Protein AF-0000000084751945 (afdb_homodimer)

Foldseek 3Di:
DAFDPLLLVLLQVLLQVLQVQLVCVVVVHPPHDPVVVVLLVVLCVQAVLSHSVQQNVVSNLSSVCSHPVNVCVVRVVDDADPPDDAFEEEEEDDQLGECRCVLLVSLSVRNVHAYEYEYDSSHDRNVVVSLVSSCVSPVVNVVRYDYDPDDDDDGQEYEYEDEPVVLVVCCVPHVVHHYHRAYQAAAAEEDEQPDDLVLLLLLLLLAQRSLNRDRLRHQEYEYAPPHDCVSSLVSNVVVLCSCVSPVLVVQLVVVVVVCVVVVFDWDDDNQAIEHADPDRDDDGRYHYYDHDHDVVVVVVVVVVVLQRHLEYEYPDPDPRHDHRNCSSNDHSQSDGSNDRSNVSSSVD/DAFDPLLLVLLQVLLQVLQVQLVCVVVVHPPHDPVVVVLLVVLCVQAVLSHSVQQNVVSNLSSVCSHPVNVCVVRVVDDADPPDDAFEEEEEDDQLGECRCVLLVSLSVRNVHAYEYEYDSSHDRNVVVSLVSSCVSPVVNVVRYDYDPDDDDDGQEYEYEDEPVVLVVCCVVHVVHHYHRAYQAAAAEEDEQPDDLVLLLLLLLLAQRSLNRDRLRHQEYEYAPPHDCVSSLVSNVVVLCSCVSPVLVVQLVVVVVVCVVVVFDWDDDNQAIEHADPDRDDDGRYHYYDHDHDVVVVVVVVVVCLQRHLEYEYPDPDPRHDHRNCSSNDHSQSDGSNDRSNVSSSVD

Sequence (696 aa):
MASDTNTITAFVKLGKYLTDFCDNCYSKTDKVDSELKEIVVQARHHNGWFTEDNILFSLKQWGHLLTEENLREWLYDYTFDSNNAPKTIGIVMAGNIPLVGFHDFLCVLLSGNKVLAKLSSNDKMLLPYLSKYLIQQEASLADKIEFVDGKLENFDAVIATGSNNTSRYFEYYFGNKPNIIRKNRNSVAILTGNESEEELKSLGEDIFRYYGLGCRNVSKLFVPKSYDFDTLYKALYDYKDIIHQHKYANNYDYNKAVYLMSQFKILDNGFMLLKEDKGLTSPISVLYYSHYDDESSLRKELEELEEQIQCMVSSAAGENEVKFGETQKPNLNDYADGIDTMQFLLQLMASDTNTITAFVKLGKYLTDFCDNCYSKTDKVDSELKEIVVQARHHNGWFTEDNILFSLKQWGHLLTEENLREWLYDYTFDSNNAPKTIGIVMAGNIPLVGFHDFLCVLLSGNKVLAKLSSNDKMLLPYLSKYLIQQEASLADKIEFVDGKLENFDAVIATGSNNTSRYFEYYFGNKPNIIRKNRNSVAILTGNESEEELKSLGEDIFRYYGLGCRNVSKLFVPKSYDFDTLYKALYDYKDIIHQHKYANNYDYNKAVYLMSQFKILDNGFMLLKEDKGLTSPISVLYYSHYDDESSLRKELEELEEQIQCMVSSAAGENEVKFGETQKPNLNDYADGIDTMQFLLQL

Solvent-accessible surface area (backbone atoms only — not comparable to full-atom values): 37190 Å² total; per-residue (Å²): 89,77,61,61,62,64,59,53,49,25,44,26,51,47,9,50,52,32,37,52,40,42,52,25,58,76,63,69,45,91,78,41,56,62,67,62,52,50,49,48,52,50,39,23,72,74,23,77,79,41,36,68,68,50,41,43,48,44,39,35,54,47,17,69,50,28,34,67,67,52,48,50,61,63,52,64,83,58,80,44,66,82,83,59,76,66,46,39,34,30,31,38,32,51,30,70,44,71,67,65,40,46,61,61,55,48,39,37,50,56,66,58,29,22,42,39,31,31,63,22,89,62,43,62,53,61,61,60,53,54,48,52,52,37,25,73,67,31,63,77,45,58,85,32,55,44,79,49,90,68,83,90,70,93,52,62,30,36,41,36,43,45,43,64,68,48,34,36,31,42,46,65,75,43,57,90,41,59,63,49,78,36,56,58,42,24,8,34,32,53,48,79,78,76,73,51,64,66,45,43,35,27,35,38,51,18,32,46,49,68,59,42,53,41,44,46,16,38,20,24,37,37,30,40,78,86,57,65,63,63,61,53,50,62,35,37,47,86,58,48,69,57,45,72,40,63,72,52,29,51,38,33,53,40,52,51,28,35,36,56,72,66,67,46,77,66,48,77,76,86,54,45,34,39,33,79,41,92,62,55,80,45,57,62,41,35,34,24,27,39,71,41,92,48,69,69,64,47,51,54,54,49,59,75,39,46,87,43,44,60,39,35,28,32,88,59,88,50,94,78,43,36,53,60,45,41,46,88,61,68,57,92,85,60,38,73,89,71,48,59,60,55,62,55,60,62,68,104,91,78,61,59,63,63,59,53,50,25,44,25,51,48,8,50,51,32,37,53,40,42,52,27,58,76,62,69,46,92,76,42,54,62,67,61,51,50,49,50,53,49,41,23,73,75,23,78,80,39,36,66,69,49,42,45,50,45,40,36,55,46,18,68,49,29,35,67,66,52,48,49,61,64,50,63,82,58,80,44,69,83,82,60,77,65,46,38,33,30,32,38,32,50,32,69,42,71,67,66,40,45,64,60,56,49,39,37,51,55,67,57,28,24,43,37,31,33,63,20,88,63,43,62,56,61,61,60,52,53,49,52,52,34,24,71,67,32,63,78,45,58,84,30,56,44,80,48,91,65,84,90,68,93,54,62,30,36,40,38,43,43,43,63,68,50,35,36,31,43,47,66,75,45,57,91,40,60,64,48,80,37,55,57,42,23,8,35,33,54,49,80,79,76,72,51,64,67,46,44,35,28,35,37,51,18,32,46,49,68,58,41,51,40,44,46,17,38,20,25,36,38,30,41,77,84,57,65,63,64,62,54,51,62,36,37,48,86,58,48,69,57,44,70,40,64,72,54,30,50,39,32,54,40,53,49,28,34,37,56,71,66,68,48,77,66,47,75,76,84,53,45,35,38,32,79,40,92,62,54,79,45,58,59,41,37,34,23,27,40,69,41,93,48,68,70,62,46,51,54,52,49,59,74,40,45,85,43,45,59,37,34,28,33,89,58,90,49,93,77,42,36,53,61,45,40,48,86,61,69,55,92,84,60,39,72,88,73,47,59,62,55,61,55,61,62,69,103

Structure (mmCIF, N/CA/C/O backbone):
data_AF-0000000084751945-model_v1
#
loop_
_entity.id
_entity.type
_entity.pdbx_description
1 polymer 'Acyl-CoA reductase'
#
loop_
_atom_site.group_PDB
_atom_site.id
_atom_site.type_symbol
_atom_site.label_atom_id
_atom_site.label_alt_id
_atom_site.label_comp_id
_atom_site.label_asym_id
_atom_site.label_entity_id
_atom_site.label_seq_id
_atom_site.pdbx_PDB_ins_code
_atom_site.Cartn_x
_atom_site.Cartn_y
_atom_site.Cartn_z
_atom_site.occupancy
_atom_site.B_iso_or_equiv
_atom_site.auth_seq_id
_atom_site.auth_comp_id
_atom_site.auth_asym_id
_atom_site.auth_atom_id
_atom_site.pdbx_PDB_model_num
ATOM 1 N N . MET A 1 1 ? 16.906 42.438 9.531 1 45.06 1 MET A N 1
ATOM 2 C CA . MET A 1 1 ? 16.328 42.625 8.211 1 45.06 1 MET A CA 1
ATOM 3 C C . MET A 1 1 ? 15.141 41.688 7.996 1 45.06 1 MET A C 1
ATOM 5 O O . MET A 1 1 ? 15.055 40.625 8.625 1 45.06 1 MET A O 1
ATOM 9 N N . ALA A 1 2 ? 13.992 42.188 7.512 1 54.78 2 ALA A N 1
ATOM 10 C CA . ALA A 1 2 ? 12.664 41.562 7.383 1 54.78 2 ALA A CA 1
ATOM 11 C C . ALA A 1 2 ? 12.648 40.531 6.27 1 54.78 2 ALA A C 1
ATOM 13 O O . ALA A 1 2 ? 13.531 40.531 5.41 1 54.78 2 ALA A O 1
ATOM 14 N N . SER A 1 3 ? 11.859 39.438 6.34 1 62.69 3 SER A N 1
ATOM 15 C CA . SER A 1 3 ? 11.57 38.5 5.258 1 62.69 3 SER A CA 1
ATOM 16 C C . SER A 1 3 ? 11.32 39.25 3.945 1 62.69 3 SER A C 1
ATOM 18 O O . SER A 1 3 ? 10.93 40.406 3.947 1 62.69 3 SER A O 1
ATOM 20 N N . ASP A 1 4 ? 11.836 38.656 2.814 1 79.19 4 ASP A N 1
ATOM 21 C CA . ASP A 1 4 ? 11.648 39.219 1.48 1 79.19 4 ASP A CA 1
ATOM 22 C C . ASP A 1 4 ? 10.203 39.656 1.262 1 79.19 4 ASP A C 1
ATOM 24 O O . ASP A 1 4 ? 9.305 38.844 1.161 1 79.19 4 ASP A O 1
ATOM 28 N N . THR A 1 5 ? 9.945 41.031 1.307 1 88.81 5 THR A N 1
ATOM 29 C CA . THR A 1 5 ? 8.617 41.625 1.199 1 88.81 5 THR A CA 1
ATOM 30 C C . THR A 1 5 ? 7.914 41.156 -0.074 1 88.81 5 THR A C 1
ATOM 32 O O . THR A 1 5 ? 6.699 40.938 -0.082 1 88.81 5 THR A O 1
ATOM 35 N N . ASN A 1 6 ? 8.688 40.969 -1.091 1 94.31 6 ASN A N 1
ATOM 36 C CA . ASN A 1 6 ? 8.102 40.531 -2.354 1 94.31 6 ASN A CA 1
ATOM 37 C C . ASN A 1 6 ? 7.547 39.125 -2.252 1 94.31 6 ASN A C 1
ATOM 39 O O . ASN A 1 6 ? 6.473 38.812 -2.779 1 94.31 6 ASN A O 1
ATOM 43 N N . THR A 1 7 ? 8.281 38.281 -1.582 1 96.25 7 THR A N 1
ATOM 44 C CA . THR A 1 7 ? 7.828 36.906 -1.4 1 96.25 7 THR A CA 1
ATOM 45 C C . THR A 1 7 ? 6.582 36.875 -0.521 1 96.25 7 THR A C 1
ATOM 47 O O . THR A 1 7 ? 5.633 36.156 -0.817 1 96.25 7 THR A O 1
ATOM 50 N N . ILE A 1 8 ? 6.539 37.656 0.5 1 97.31 8 ILE A N 1
ATOM 51 C CA . ILE A 1 8 ? 5.375 37.75 1.376 1 97.31 8 ILE A CA 1
ATOM 52 C C . ILE A 1 8 ? 4.152 38.188 0.573 1 97.31 8 ILE A C 1
ATOM 54 O O . ILE A 1 8 ? 3.084 37.594 0.672 1 97.31 8 ILE A O 1
ATOM 58 N N . THR A 1 9 ? 4.363 39.188 -0.252 1 98.12 9 THR A N 1
ATOM 59 C CA . THR A 1 9 ? 3.273 39.719 -1.063 1 98.12 9 THR A CA 1
ATOM 60 C C . THR A 1 9 ? 2.74 38.656 -2.014 1 98.12 9 THR A C 1
ATOM 62 O O . THR A 1 9 ? 1.53 38.562 -2.227 1 98.12 9 THR A O 1
ATOM 65 N N . ALA A 1 10 ? 3.639 37.875 -2.6 1 98.5 10 ALA A N 1
ATOM 66 C CA . ALA A 1 10 ? 3.23 36.781 -3.496 1 98.5 10 ALA A CA 1
ATOM 67 C C . ALA A 1 10 ? 2.344 35.781 -2.771 1 98.5 10 ALA A C 1
ATOM 69 O O . ALA A 1 10 ? 1.325 35.344 -3.312 1 98.5 10 ALA A O 1
ATOM 70 N N . PHE A 1 11 ? 2.68 35.469 -1.537 1 98.81 11 PHE A N 1
ATOM 71 C CA . PHE A 1 11 ? 1.892 34.5 -0.777 1 98.81 11 PHE A CA 1
ATOM 72 C C . PHE A 1 11 ? 0.559 35.094 -0.351 1 98.81 11 PHE A C 1
ATOM 74 O O . PHE A 1 11 ? -0.452 34.406 -0.275 1 98.81 11 PHE A O 1
ATOM 81 N N . VAL A 1 12 ? 0.542 36.375 -0.066 1 98.81 12 VAL A N 1
ATOM 82 C CA . VAL A 1 12 ? -0.707 37.062 0.258 1 98.81 12 VAL A CA 1
ATOM 83 C C . VAL A 1 12 ? -1.652 37 -0.94 1 98.81 12 VAL A C 1
ATOM 85 O O . VAL A 1 12 ? -2.84 36.719 -0.789 1 98.81 12 VAL A O 1
ATOM 88 N N . LYS A 1 13 ? -1.111 37.25 -2.113 1 98.75 13 LYS A N 1
ATOM 89 C CA . LYS A 1 13 ? -1.91 37.156 -3.332 1 98.75 13 LYS A CA 1
ATOM 90 C C . LYS A 1 13 ? -2.418 35.75 -3.559 1 98.75 13 LYS A C 1
ATOM 92 O O . LYS A 1 13 ? -3.555 35.531 -3.994 1 98.75 13 LYS A O 1
ATOM 97 N N . LEU A 1 14 ? -1.574 34.781 -3.281 1 98.88 14 LEU A N 1
ATOM 98 C CA . LEU A 1 14 ? -2.008 33.375 -3.369 1 98.88 14 LEU A CA 1
ATOM 99 C C . LEU A 1 14 ? -3.168 33.125 -2.416 1 98.88 14 LEU A C 1
ATOM 101 O O . LEU A 1 14 ? -4.148 32.469 -2.789 1 98.88 14 LEU A O 1
ATOM 105 N N . GLY A 1 15 ? -3.037 33.625 -1.166 1 98.88 15 GLY A N 1
ATOM 106 C CA . GLY A 1 15 ? -4.113 33.438 -0.204 1 98.88 15 GLY A CA 1
ATOM 107 C C . GLY A 1 15 ? -5.441 34 -0.701 1 98.88 15 GLY A C 1
ATOM 108 O O . GLY A 1 15 ? -6.473 33.312 -0.58 1 98.88 15 GLY A O 1
ATOM 109 N N . LYS A 1 16 ? -5.391 35.188 -1.258 1 98.56 16 LYS A N 1
ATOM 110 C CA . LYS A 1 16 ? -6.594 35.781 -1.817 1 98.56 16 LYS A CA 1
ATOM 111 C C . LYS A 1 16 ? -7.141 34.969 -2.979 1 98.56 16 LYS A C 1
ATOM 113 O O . LYS A 1 16 ? -8.352 34.75 -3.082 1 98.56 16 LYS A O 1
ATOM 118 N N . TYR A 1 17 ? -6.238 34.531 -3.838 1 98.5 17 TYR A N 1
ATOM 119 C CA . TYR A 1 17 ? -6.598 33.688 -4.984 1 98.5 17 TYR A CA 1
ATOM 120 C C . TYR A 1 17 ? -7.328 32.438 -4.539 1 98.5 17 TYR A C 1
ATOM 122 O O . TYR A 1 17 ? -8.367 32.094 -5.102 1 98.5 17 TYR A O 1
ATOM 130 N N . LEU A 1 18 ? -6.824 31.75 -3.49 1 98.69 18 LEU A N 1
ATOM 131 C CA . LEU A 1 18 ? -7.414 30.531 -2.975 1 98.69 18 LEU A CA 1
ATOM 132 C C . LEU A 1 18 ? -8.766 30.797 -2.33 1 98.69 18 LEU A C 1
ATOM 134 O O . LEU A 1 18 ? -9.719 30.047 -2.535 1 98.69 18 LEU A O 1
ATOM 138 N N . THR A 1 19 ? -8.828 31.859 -1.585 1 98.06 19 THR A N 1
ATOM 139 C CA . THR A 1 19 ? -10.086 32.25 -0.943 1 98.06 19 THR A CA 1
ATOM 140 C C . THR A 1 19 ? -11.164 32.5 -1.985 1 98.06 19 THR A C 1
ATOM 142 O O . THR A 1 19 ? -12.281 32 -1.878 1 98.06 19 THR A O 1
ATOM 145 N N . ASP A 1 20 ? -10.828 33.312 -3.004 1 97.38 20 ASP A N 1
ATOM 146 C CA . ASP A 1 20 ? -11.773 33.625 -4.074 1 97.38 20 ASP A CA 1
ATOM 147 C C . ASP A 1 20 ? -12.227 32.375 -4.797 1 97.38 20 ASP A C 1
ATOM 149 O O . ASP A 1 20 ? -13.414 32.219 -5.098 1 97.38 20 ASP A O 1
ATOM 153 N N . PHE A 1 21 ? -11.297 31.516 -5.09 1 98.12 21 PHE A N 1
ATOM 154 C CA . PHE A 1 21 ? -11.617 30.266 -5.781 1 98.12 21 PHE A CA 1
ATOM 155 C C . PHE A 1 21 ? -12.609 29.438 -4.977 1 98.12 21 PHE A C 1
ATOM 157 O O . PHE A 1 21 ? -13.625 29 -5.508 1 98.12 21 PHE A O 1
ATOM 164 N N . CYS A 1 22 ? -12.312 29.25 -3.688 1 97.5 22 CYS A N 1
ATOM 165 C CA . CYS A 1 22 ? -13.164 28.422 -2.834 1 97.5 22 CYS A CA 1
ATOM 166 C C . CYS A 1 22 ? -14.547 29.047 -2.684 1 97.5 22 CYS A C 1
ATOM 168 O O . CYS A 1 22 ? -15.562 28.344 -2.742 1 97.5 22 CYS A O 1
ATOM 170 N N . ASP A 1 23 ? -14.586 30.375 -2.523 1 96.12 23 ASP A N 1
ATOM 171 C CA . ASP A 1 23 ? -15.867 31.062 -2.408 1 96.12 23 ASP A CA 1
ATOM 172 C C . ASP A 1 23 ? -16.703 30.875 -3.668 1 96.12 23 ASP A C 1
ATOM 174 O O . ASP A 1 23 ? -17.922 30.641 -3.588 1 96.12 23 ASP A O 1
ATOM 178 N N . ASN A 1 24 ? -16.078 30.969 -4.766 1 94.88 24 ASN A N 1
ATOM 179 C CA . ASN A 1 24 ? -16.766 30.797 -6.039 1 94.88 24 ASN A CA 1
ATOM 180 C C . ASN A 1 24 ? -17.25 29.359 -6.223 1 94.88 24 ASN A C 1
ATOM 182 O O . ASN A 1 24 ? -18.312 29.125 -6.777 1 94.88 24 ASN A O 1
ATOM 186 N N . CYS A 1 25 ? -16.469 28.422 -5.816 1 93.38 25 CYS A N 1
ATOM 187 C CA . CYS A 1 25 ? -16.859 27.016 -5.902 1 93.38 25 CYS A CA 1
ATOM 188 C C . CYS A 1 25 ? -18.078 26.75 -5.031 1 93.38 25 CYS A C 1
ATOM 190 O O . CYS A 1 25 ? -19.031 26.094 -5.469 1 93.38 25 CYS A O 1
ATOM 192 N N . TYR A 1 26 ? -18.062 27.266 -3.812 1 89.5 26 TYR A N 1
ATOM 193 C CA . TYR A 1 26 ? -19.156 27.031 -2.875 1 89.5 26 TYR A CA 1
ATOM 194 C C . TYR A 1 26 ? -20.422 27.734 -3.328 1 89.5 26 TYR A C 1
ATOM 196 O O . TYR A 1 26 ? -21.531 27.25 -3.117 1 89.5 26 TYR A O 1
ATOM 204 N N . SER A 1 27 ? -20.156 28.797 -4.016 1 89.69 27 SER A N 1
ATOM 205 C CA . SER A 1 27 ? -21.312 29.562 -4.5 1 89.69 27 SER A CA 1
ATOM 206 C C . SER A 1 27 ? -21.75 29.094 -5.883 1 89.69 27 SER A C 1
ATOM 208 O O . SER A 1 27 ? -22.75 29.562 -6.414 1 89.69 27 SER A O 1
ATOM 210 N N . LYS A 1 28 ? -21.188 28.219 -6.602 1 84.5 28 LYS A N 1
ATOM 211 C CA . LYS A 1 28 ? -21.5 27.641 -7.906 1 84.5 28 LYS A CA 1
ATOM 212 C C . LYS A 1 28 ? -21.656 28.734 -8.961 1 84.5 28 LYS A C 1
ATOM 214 O O . LYS A 1 28 ? -22.625 28.75 -9.711 1 84.5 28 LYS A O 1
ATOM 219 N N . THR A 1 29 ? -20.719 29.578 -8.758 1 84 29 THR A N 1
ATOM 220 C CA . THR A 1 29 ? -20.781 30.688 -9.711 1 84 29 THR A CA 1
ATOM 221 C C . THR A 1 29 ? -20.078 30.312 -11.016 1 84 29 THR A C 1
ATOM 223 O O . THR A 1 29 ? -19.297 29.359 -11.055 1 84 29 THR A O 1
ATOM 226 N N . ASP A 1 30 ? -20.375 31.094 -12.055 1 79 30 ASP A N 1
ATOM 227 C CA . ASP A 1 30 ? -19.75 30.891 -13.352 1 79 30 ASP A CA 1
ATOM 228 C C . ASP A 1 30 ? -18.359 31.531 -13.406 1 79 30 ASP A C 1
ATOM 230 O O . ASP A 1 30 ? -17.656 31.391 -14.398 1 79 30 ASP A O 1
ATOM 234 N N . LYS A 1 31 ? -17.969 32.094 -12.305 1 85.56 31 LYS A N 1
ATOM 235 C CA . LYS A 1 31 ? -16.703 32.844 -12.297 1 85.56 31 LYS A CA 1
ATOM 236 C C . LYS A 1 31 ? -15.586 32 -11.688 1 85.56 31 LYS A C 1
ATOM 238 O O . LYS A 1 31 ? -14.523 32.531 -11.352 1 85.56 31 LYS A O 1
ATOM 243 N N . VAL A 1 32 ? -15.812 30.781 -11.562 1 89.19 32 VAL A N 1
ATOM 244 C CA . VAL A 1 32 ? -14.805 29.922 -10.969 1 89.19 32 VAL A CA 1
ATOM 245 C C . VAL A 1 32 ? -13.602 29.797 -11.906 1 89.19 32 VAL A C 1
ATOM 247 O O . VAL A 1 32 ? -13.766 29.656 -13.117 1 89.19 32 VAL A O 1
ATOM 250 N N . ASP A 1 33 ? -12.398 29.953 -11.367 1 91.56 33 ASP A N 1
ATOM 251 C CA . ASP A 1 33 ? -11.172 29.766 -12.125 1 91.56 33 ASP A CA 1
ATOM 252 C C . ASP A 1 33 ? -11.117 28.375 -12.75 1 91.56 33 ASP A C 1
ATOM 254 O O . ASP A 1 33 ? -11.062 27.375 -12.039 1 91.56 33 ASP A O 1
ATOM 258 N N . SER A 1 34 ? -11.039 28.359 -14.031 1 94.31 34 SER A N 1
ATOM 259 C CA . SER A 1 34 ? -11.156 27.094 -14.758 1 94.31 34 SER A CA 1
ATOM 260 C C . SER A 1 34 ? -9.875 26.281 -14.648 1 94.31 34 SER A C 1
ATOM 262 O O . SER A 1 34 ? -9.914 25.047 -14.625 1 94.31 34 SER A O 1
ATOM 264 N N . GLU A 1 35 ? -8.797 26.953 -14.555 1 96.31 35 GLU A N 1
ATOM 265 C CA . GLU A 1 35 ? -7.527 26.234 -14.492 1 96.31 35 GLU A CA 1
ATOM 266 C C . GLU A 1 35 ? -7.367 25.5 -13.164 1 96.31 35 GLU A C 1
ATOM 268 O O . GLU A 1 35 ? -7.074 24.312 -13.148 1 96.31 35 GLU A O 1
ATOM 273 N N . LEU A 1 36 ? -7.629 26.188 -12.086 1 97.88 36 LEU A N 1
ATOM 274 C CA . LEU A 1 36 ? -7.52 25.547 -10.781 1 97.88 36 LEU A CA 1
ATOM 275 C C . LEU A 1 36 ? -8.586 24.469 -10.609 1 97.88 36 LEU A C 1
ATOM 277 O O . LEU A 1 36 ? -8.328 23.438 -9.992 1 97.88 36 LEU A O 1
ATOM 281 N N . LYS A 1 37 ? -9.742 24.719 -11.141 1 97.62 37 LYS A N 1
ATOM 282 C CA . LYS A 1 37 ? -10.797 23.719 -11.094 1 97.62 37 LYS A CA 1
ATOM 283 C C . LYS A 1 37 ? -10.359 22.422 -11.781 1 97.62 37 LYS A C 1
ATOM 285 O O . LYS A 1 37 ? -10.609 21.328 -11.273 1 97.62 37 LYS A O 1
ATOM 290 N N . GLU A 1 38 ? -9.688 22.578 -12.906 1 97.88 38 GLU A N 1
ATOM 291 C CA . GLU A 1 38 ? -9.195 21.422 -13.633 1 97.88 38 GLU A CA 1
ATOM 292 C C . GLU A 1 38 ? -8.141 20.672 -12.828 1 97.88 38 GLU A C 1
ATOM 294 O O . GLU A 1 38 ? -8.109 19.438 -12.828 1 97.88 38 GLU A O 1
ATOM 299 N N . ILE A 1 39 ? -7.312 21.359 -12.125 1 98.44 39 ILE A N 1
ATOM 300 C CA . ILE A 1 39 ? -6.281 20.75 -11.289 1 98.44 39 ILE A CA 1
ATOM 301 C C . ILE A 1 39 ? -6.93 19.969 -10.148 1 98.44 39 ILE A C 1
ATOM 303 O O . ILE A 1 39 ? -6.492 18.859 -9.812 1 98.44 39 ILE A O 1
ATOM 307 N N . VAL A 1 40 ? -7.984 20.516 -9.578 1 98.38 40 VAL A N 1
ATOM 308 C CA . VAL A 1 40 ? -8.727 19.844 -8.508 1 98.38 40 VAL A CA 1
ATOM 309 C C . VAL A 1 40 ? -9.312 18.531 -9.023 1 98.38 40 VAL A C 1
ATOM 311 O O . VAL A 1 40 ? -9.203 17.5 -8.359 1 98.38 40 VAL A O 1
ATOM 314 N N . VAL A 1 41 ? -9.828 18.578 -10.219 1 97.88 41 VAL A N 1
ATOM 315 C CA . VAL A 1 41 ? -10.414 17.406 -10.836 1 97.88 41 VAL A CA 1
ATOM 316 C C . VAL A 1 41 ? -9.328 16.359 -11.086 1 97.88 41 VAL A C 1
ATOM 318 O O . VAL A 1 41 ? -9.516 15.172 -10.773 1 97.88 41 VAL A O 1
ATOM 321 N N . GLN A 1 42 ? -8.227 16.812 -11.578 1 97.75 42 GLN A N 1
ATOM 322 C CA . GLN A 1 42 ? -7.125 15.898 -11.859 1 97.75 42 GLN A CA 1
ATOM 323 C C . GLN A 1 42 ? -6.578 15.273 -10.578 1 97.75 42 GLN A C 1
ATOM 325 O O . GLN A 1 42 ? -6.258 14.086 -10.555 1 97.75 42 GLN A O 1
ATOM 330 N N . ALA A 1 43 ? -6.457 16.062 -9.555 1 98.25 43 ALA A N 1
ATOM 331 C CA . ALA A 1 43 ? -5.969 15.562 -8.273 1 98.25 43 ALA A CA 1
ATOM 332 C C . ALA A 1 43 ? -6.891 14.477 -7.719 1 98.25 43 ALA A C 1
ATOM 334 O O . ALA A 1 43 ? -6.426 13.453 -7.215 1 98.25 43 ALA A O 1
ATOM 335 N N . ARG A 1 44 ? -8.172 14.703 -7.848 1 97.44 44 ARG A N 1
ATOM 336 C CA . ARG A 1 44 ? -9.156 13.727 -7.395 1 97.44 44 ARG A CA 1
ATOM 337 C C . ARG A 1 44 ? -9.055 12.43 -8.188 1 97.44 44 ARG A C 1
ATOM 339 O O . ARG A 1 44 ? -9.141 11.344 -7.617 1 97.44 44 ARG A O 1
ATOM 346 N N . HIS A 1 45 ? -8.852 12.539 -9.469 1 94.81 45 HIS A N 1
ATOM 347 C CA . HIS A 1 45 ? -8.734 11.367 -10.328 1 94.81 45 HIS A CA 1
ATOM 348 C C . HIS A 1 45 ? -7.48 10.562 -10 1 94.81 45 HIS A C 1
ATOM 350 O O . HIS A 1 45 ? -7.496 9.328 -10.055 1 94.81 45 HIS A O 1
ATOM 356 N N . HIS A 1 46 ? -6.531 11.258 -9.656 1 94.12 46 HIS A N 1
ATOM 357 C CA . HIS A 1 46 ? -5.262 10.609 -9.352 1 94.12 46 HIS A CA 1
ATOM 358 C C . HIS A 1 46 ? -5.297 9.945 -7.977 1 94.12 46 HIS A C 1
ATOM 360 O O . HIS A 1 46 ? -4.711 8.883 -7.781 1 94.12 46 HIS A O 1
ATOM 366 N N . ASN A 1 47 ? -5.93 10.539 -7.066 1 96.06 47 ASN A N 1
ATOM 367 C CA . ASN A 1 47 ? -6.066 10.047 -5.699 1 96.06 47 ASN A CA 1
ATOM 368 C C . ASN A 1 47 ? -7.504 10.18 -5.199 1 96.06 47 ASN A C 1
ATOM 370 O O . ASN A 1 47 ? -7.945 11.266 -4.836 1 96.06 47 ASN A O 1
ATOM 374 N N . GLY A 1 48 ? -8.125 9.055 -5.043 1 95.81 48 GLY A N 1
ATOM 375 C CA . GLY A 1 48 ? -9.539 9.023 -4.734 1 95.81 48 GLY A CA 1
ATOM 376 C C . GLY A 1 48 ? -9.859 9.547 -3.346 1 95.81 48 GLY A C 1
ATOM 377 O O . GLY A 1 48 ? -11.023 9.844 -3.041 1 95.81 48 GLY A O 1
ATOM 378 N N . TRP A 1 49 ? -8.898 9.695 -2.467 1 97.75 49 TRP A N 1
ATOM 379 C CA . TRP A 1 49 ? -9.125 10.273 -1.145 1 97.75 49 TRP A CA 1
ATOM 380 C C . TRP A 1 49 ? -9.188 11.789 -1.213 1 97.75 49 TRP A C 1
ATOM 382 O O . TRP A 1 49 ? -9.656 12.445 -0.277 1 97.75 49 TRP A O 1
ATOM 392 N N . PHE A 1 50 ? -8.609 12.297 -2.334 1 98.31 50 PHE A N 1
ATOM 393 C CA . PHE A 1 50 ? -8.609 13.742 -2.539 1 98.31 50 PHE A CA 1
ATOM 394 C C . PHE A 1 50 ? -9.914 14.195 -3.188 1 98.31 50 PHE A C 1
ATOM 396 O O . PHE A 1 50 ? -9.906 14.773 -4.273 1 98.31 50 PHE A O 1
ATOM 403 N N . THR A 1 51 ? -11 14.047 -2.465 1 97.69 51 THR A N 1
ATOM 404 C CA . THR A 1 51 ? -12.281 14.516 -2.973 1 97.69 51 THR A CA 1
ATOM 405 C C . THR A 1 51 ? -12.273 16.031 -3.145 1 97.69 51 THR A C 1
ATOM 407 O O . THR A 1 51 ? -11.438 16.719 -2.549 1 97.69 51 THR A O 1
ATOM 410 N N . GLU A 1 52 ? -13.148 16.5 -3.943 1 97.31 52 GLU A N 1
ATOM 411 C CA . GLU A 1 52 ? -13.258 17.953 -4.133 1 97.31 52 GLU A CA 1
ATOM 412 C C . GLU A 1 52 ? -13.453 18.672 -2.803 1 97.31 52 GLU A C 1
ATOM 414 O O . GLU A 1 52 ? -12.82 19.703 -2.549 1 97.31 52 GLU A O 1
ATOM 419 N N . ASP A 1 53 ? -14.25 18.125 -1.967 1 97.38 53 ASP A N 1
ATOM 420 C CA . ASP A 1 53 ? -14.539 18.734 -0.67 1 97.38 53 ASP A CA 1
ATOM 421 C C . ASP A 1 53 ? -13.273 18.844 0.175 1 97.38 53 ASP A C 1
ATOM 423 O O . ASP A 1 53 ? -13 19.891 0.763 1 97.38 53 ASP A O 1
ATOM 427 N N . ASN A 1 54 ? -12.516 17.812 0.225 1 98.25 54 ASN A N 1
ATOM 428 C CA . ASN A 1 54 ? -11.297 17.812 1.028 1 98.25 54 ASN A CA 1
ATOM 429 C C . ASN A 1 54 ? -10.25 18.766 0.448 1 98.25 54 ASN A C 1
ATOM 431 O O . ASN A 1 54 ? -9.547 19.438 1.192 1 98.25 54 ASN A O 1
ATOM 435 N N . ILE A 1 55 ? -10.148 18.781 -0.877 1 98.69 55 ILE A N 1
ATOM 436 C CA . ILE A 1 55 ? -9.203 19.688 -1.511 1 98.69 55 ILE A CA 1
ATOM 437 C C . ILE A 1 55 ? -9.609 21.125 -1.218 1 98.69 55 ILE A C 1
ATOM 439 O O . ILE A 1 55 ? -8.781 21.938 -0.804 1 98.69 55 ILE A O 1
ATOM 443 N N . LEU A 1 56 ? -10.875 21.453 -1.374 1 98.5 56 LEU A N 1
ATOM 444 C CA . LEU A 1 56 ? -11.359 22.812 -1.14 1 98.5 56 LEU A CA 1
ATOM 445 C C . LEU A 1 56 ? -11.172 23.203 0.321 1 98.5 56 LEU A C 1
ATOM 447 O O . LEU A 1 56 ? -10.836 24.359 0.617 1 98.5 56 LEU A O 1
ATOM 451 N N . PHE A 1 57 ? -11.391 22.281 1.179 1 98.38 57 PHE A N 1
ATOM 452 C CA . PHE A 1 57 ? -11.164 22.578 2.59 1 98.38 57 PHE A CA 1
ATOM 453 C C . PHE A 1 57 ? -9.719 22.984 2.832 1 98.38 57 PHE A C 1
ATOM 455 O O . PHE A 1 57 ? -9.453 23.984 3.488 1 98.38 57 PHE A O 1
ATOM 462 N N . SER A 1 58 ? -8.812 22.188 2.311 1 98.69 58 SER A N 1
ATOM 463 C CA . SER A 1 58 ? -7.387 22.5 2.453 1 98.69 58 SER A CA 1
ATOM 464 C C . SER A 1 58 ? -7.051 23.859 1.866 1 98.69 58 SER A C 1
ATOM 466 O O . SER A 1 58 ? -6.395 24.672 2.52 1 98.69 58 SER A O 1
ATOM 468 N N . LEU A 1 59 ? -7.539 24.109 0.661 1 98.81 59 LEU A N 1
ATOM 469 C CA . LEU A 1 59 ? -7.273 25.375 -0.011 1 98.81 59 LEU A CA 1
ATOM 470 C C . LEU A 1 59 ? -7.84 26.547 0.79 1 98.81 59 LEU A C 1
ATOM 472 O O . LEU A 1 59 ? -7.195 27.578 0.917 1 98.81 59 LEU A O 1
ATOM 476 N N . LYS A 1 60 ? -8.945 26.359 1.308 1 98.38 60 LYS A N 1
ATOM 477 C CA . LYS A 1 60 ? -9.602 27.406 2.078 1 98.38 60 LYS A CA 1
ATOM 478 C C . LYS A 1 60 ? -8.812 27.734 3.348 1 98.38 60 LYS A C 1
ATOM 480 O O . LYS A 1 60 ? -8.664 28.891 3.715 1 98.38 60 LYS A O 1
ATOM 485 N N . GLN A 1 61 ? -8.383 26.672 4.035 1 98.19 61 GLN A N 1
ATOM 486 C CA . GLN A 1 61 ? -7.578 26.891 5.234 1 98.19 61 GLN A CA 1
ATOM 487 C C . GLN A 1 61 ? -6.328 27.703 4.914 1 98.19 61 GLN A C 1
ATOM 489 O O . GLN A 1 61 ? -5.973 28.625 5.652 1 98.19 61 GLN A O 1
ATOM 494 N N . TRP A 1 62 ? -5.695 27.391 3.848 1 98.69 62 TRP A N 1
ATOM 495 C CA . TRP A 1 62 ? -4.5 28.141 3.459 1 98.69 62 TRP A CA 1
ATOM 496 C C . TRP A 1 62 ? -4.852 29.562 3.039 1 98.69 62 TRP A C 1
ATOM 498 O O . TRP A 1 62 ? -4.117 30.5 3.336 1 98.69 62 TRP A O 1
ATOM 508 N N . GLY A 1 63 ? -5.977 29.688 2.316 1 98.69 63 GLY A N 1
ATOM 509 C CA . GLY A 1 63 ? -6.441 31.031 1.995 1 98.69 63 GLY A CA 1
ATOM 510 C C . GLY A 1 63 ? -6.613 31.906 3.219 1 98.69 63 GLY A C 1
ATOM 511 O O . GLY A 1 63 ? -6.23 33.094 3.203 1 98.69 63 GLY A O 1
ATOM 512 N N . HIS A 1 64 ? -7.066 31.359 4.254 1 97.81 64 HIS A N 1
ATOM 513 C CA . HIS A 1 64 ? -7.309 32.062 5.5 1 97.81 64 HIS A CA 1
ATOM 514 C C . HIS A 1 64 ? -6 32.438 6.184 1 97.81 64 HIS A C 1
ATOM 516 O O . HIS A 1 64 ? -5.914 33.5 6.848 1 97.81 64 HIS A O 1
ATOM 522 N N . LEU A 1 65 ? -5.027 31.625 6.047 1 98.62 65 LEU A N 1
ATOM 523 C CA . LEU A 1 65 ? -3.764 31.812 6.75 1 98.62 65 LEU A CA 1
ATOM 524 C C . LEU A 1 65 ? -2.871 32.812 6.004 1 98.62 65 LEU A C 1
ATOM 526 O O . LEU A 1 65 ? -2.131 33.562 6.625 1 98.62 65 LEU A O 1
ATOM 530 N N . LEU A 1 66 ? -2.986 32.781 4.695 1 98.81 66 LEU A N 1
ATOM 531 C CA . LEU A 1 66 ? -2.051 33.531 3.875 1 98.81 66 LEU A CA 1
ATOM 532 C C . LEU A 1 66 ? -2.541 34.969 3.678 1 98.81 66 LEU A C 1
ATOM 534 O O . LEU A 1 66 ? -2.756 35.406 2.545 1 98.81 66 LEU A O 1
ATOM 538 N N . THR A 1 67 ? -2.646 35.688 4.75 1 98.62 67 THR A N 1
ATOM 539 C CA . THR A 1 67 ? -2.936 37.125 4.754 1 98.62 67 THR A CA 1
ATOM 540 C C . THR A 1 67 ? -1.728 37.906 5.234 1 98.62 67 THR A C 1
ATOM 542 O O . THR A 1 67 ? -0.835 37.375 5.883 1 98.62 67 THR A O 1
ATOM 545 N N . GLU A 1 68 ? -1.755 39.188 4.891 1 97.75 68 GLU A N 1
ATOM 546 C CA . GLU A 1 68 ? -0.651 40.062 5.316 1 97.75 68 GLU A CA 1
ATOM 547 C C . GLU A 1 68 ? -0.528 40.094 6.836 1 97.75 68 GLU A C 1
ATOM 549 O O . GLU A 1 68 ? 0.572 39.938 7.379 1 97.75 68 GLU A O 1
ATOM 554 N N . GLU A 1 69 ? -1.609 40.219 7.465 1 97.81 69 GLU A N 1
ATOM 555 C CA . GLU A 1 69 ? -1.643 40.281 8.922 1 97.81 69 GLU A CA 1
ATOM 556 C C . GLU A 1 69 ? -1.085 39.031 9.555 1 97.81 69 GLU A C 1
ATOM 558 O O . GLU A 1 69 ? -0.173 39.094 10.383 1 97.81 69 GLU A O 1
ATOM 563 N N . ASN A 1 70 ? -1.554 37.875 9.156 1 98.19 70 ASN A N 1
ATOM 564 C CA . ASN A 1 70 ? -1.123 36.594 9.727 1 98.19 70 ASN A CA 1
ATOM 565 C C . ASN A 1 70 ? 0.358 36.344 9.469 1 98.19 70 ASN A C 1
ATOM 567 O O . ASN A 1 70 ? 1.088 35.906 10.367 1 98.19 70 ASN A O 1
ATOM 571 N N . LEU A 1 71 ? 0.809 36.594 8.234 1 98.06 71 LEU A N 1
ATOM 572 C CA . LEU A 1 71 ? 2.193 36.312 7.863 1 98.06 71 LEU A CA 1
ATOM 573 C C . LEU A 1 71 ? 3.146 37.25 8.609 1 98.06 71 LEU A C 1
ATOM 575 O O . LEU A 1 71 ? 4.18 36.812 9.125 1 98.06 71 LEU A O 1
ATOM 579 N N . ARG A 1 72 ? 2.781 38.5 8.727 1 96 72 ARG A N 1
ATOM 580 C CA . ARG A 1 72 ? 3.641 39.438 9.422 1 96 72 ARG A CA 1
ATOM 581 C C . ARG A 1 72 ? 3.701 39.125 10.914 1 96 72 ARG A C 1
ATOM 583 O O . ARG A 1 72 ? 4.773 39.188 11.523 1 96 72 ARG A O 1
ATOM 590 N N . GLU A 1 73 ? 2.566 38.875 11.469 1 96.75 73 GLU A N 1
ATOM 591 C CA . GLU A 1 73 ? 2.535 38.5 12.883 1 96.75 73 GLU A CA 1
ATOM 592 C C . GLU A 1 73 ? 3.391 37.281 13.156 1 96.75 73 GLU A C 1
ATOM 594 O O . GLU A 1 73 ? 4.156 37.25 14.117 1 96.75 73 GLU A O 1
ATOM 599 N N . TRP A 1 74 ? 3.293 36.312 12.312 1 97.19 74 TRP A N 1
ATOM 600 C CA . TRP A 1 74 ? 4.035 35.062 12.438 1 97.19 74 TRP A CA 1
ATOM 601 C C . TRP A 1 74 ? 5.535 35.312 12.305 1 97.19 74 TRP A C 1
ATOM 603 O O . TRP A 1 74 ? 6.324 34.812 13.125 1 97.19 74 TRP A O 1
ATOM 613 N N . LEU A 1 75 ? 5.949 36.156 11.406 1 96.44 75 LEU A N 1
ATOM 614 C CA . LEU A 1 75 ? 7.355 36.344 11.078 1 96.44 75 LEU A CA 1
ATOM 615 C C . LEU A 1 75 ? 7.992 37.375 12.031 1 96.44 75 LEU A C 1
ATOM 617 O O . LEU A 1 75 ? 9.219 37.438 12.117 1 96.44 75 LEU A O 1
ATOM 621 N N . TYR A 1 76 ? 7.125 38.062 12.75 1 93.75 76 TYR A N 1
ATOM 622 C CA . TYR A 1 76 ? 7.605 39.094 13.664 1 93.75 76 TYR A CA 1
ATOM 623 C C . TYR A 1 76 ? 8.5 38.469 14.742 1 93.75 76 TYR A C 1
ATOM 625 O O . TYR A 1 76 ? 9.422 39.125 15.227 1 93.75 76 TYR A O 1
ATOM 633 N N . ASP A 1 77 ? 8.352 37.25 15.062 1 89.62 77 ASP A N 1
ATOM 634 C CA . ASP A 1 77 ? 9.031 36.562 16.156 1 89.62 77 ASP A CA 1
ATOM 635 C C . ASP A 1 77 ? 10.422 36.094 15.742 1 89.62 77 ASP A C 1
ATOM 637 O O . ASP A 1 77 ? 11.18 35.562 16.562 1 89.62 77 ASP A O 1
ATOM 641 N N . TYR A 1 78 ? 10.789 36.344 14.461 1 94.75 78 TYR A N 1
ATOM 642 C CA . TYR A 1 78 ? 12.039 35.781 13.945 1 94.75 78 TYR A CA 1
ATOM 643 C C . TYR A 1 78 ? 12.992 36.906 13.508 1 94.75 78 TYR A C 1
ATOM 645 O O . TYR A 1 78 ? 12.547 38 13.18 1 94.75 78 TYR A O 1
ATOM 653 N N . THR A 1 79 ? 14.258 36.594 13.578 1 90.88 79 THR A N 1
ATOM 654 C CA . THR A 1 79 ? 15.297 37.5 13.086 1 90.88 79 THR A CA 1
ATOM 655 C C . THR A 1 79 ? 15.898 36.938 11.789 1 90.88 79 THR A C 1
ATOM 657 O O . THR A 1 79 ? 16.281 35.781 11.711 1 90.88 79 THR A O 1
ATOM 660 N N . PHE A 1 80 ? 15.875 37.812 10.844 1 90.31 80 PHE A N 1
ATOM 661 C CA . PHE A 1 80 ? 16.391 37.438 9.531 1 90.31 80 PHE A CA 1
ATOM 662 C C . PHE A 1 80 ? 17.75 38.062 9.281 1 90.31 80 PHE A C 1
ATOM 664 O O . PHE A 1 80 ? 17.969 39.219 9.625 1 90.31 80 PHE A O 1
ATOM 671 N N . ASP A 1 81 ? 18.672 37.25 8.93 1 82.88 81 ASP A N 1
ATOM 672 C CA . ASP A 1 81 ? 19.984 37.75 8.547 1 82.88 81 ASP A CA 1
ATOM 673 C C . ASP A 1 81 ? 20.125 37.844 7.031 1 82.88 81 ASP A C 1
ATOM 675 O O . ASP A 1 81 ? 20.203 36.812 6.344 1 82.88 81 ASP A O 1
ATOM 679 N N . SER A 1 82 ? 20.203 39.031 6.488 1 73.62 82 SER A N 1
ATOM 680 C CA . SER A 1 82 ? 20.25 39.281 5.047 1 73.62 82 SER A CA 1
ATOM 681 C C . SER A 1 82 ? 21.609 38.875 4.477 1 73.62 82 SER A C 1
ATOM 683 O O . SER A 1 82 ? 21.766 38.719 3.26 1 73.62 82 SER A O 1
ATOM 685 N N . ASN A 1 83 ? 22.484 38.656 5.348 1 75.31 83 ASN A N 1
ATOM 686 C CA . ASN A 1 83 ? 23.828 38.375 4.871 1 75.31 83 ASN A CA 1
ATOM 687 C C . ASN A 1 83 ? 24.031 36.875 4.586 1 75.31 83 ASN A C 1
ATOM 689 O O . ASN A 1 83 ? 25.031 36.5 3.975 1 75.31 83 ASN A O 1
ATOM 693 N N . ASN A 1 84 ? 23.141 36.125 4.855 1 80.5 84 ASN A N 1
ATOM 694 C CA . ASN A 1 84 ? 23.297 34.688 4.664 1 80.5 84 ASN A CA 1
ATOM 695 C C . ASN A 1 84 ? 22.922 34.25 3.246 1 80.5 84 ASN A C 1
ATOM 697 O O . ASN A 1 84 ? 21.875 34.656 2.727 1 80.5 84 ASN A O 1
ATOM 701 N N . ALA A 1 85 ? 23.875 33.594 2.545 1 89.75 85 ALA A N 1
ATOM 702 C CA . ALA A 1 85 ? 23.578 33.062 1.224 1 89.75 85 ALA A CA 1
ATOM 703 C C . ALA A 1 85 ? 22.484 32 1.301 1 89.75 85 ALA A C 1
ATOM 705 O O . ALA A 1 85 ? 22.453 31.203 2.232 1 89.75 85 ALA A O 1
ATOM 706 N N . PRO A 1 86 ? 21.578 32.062 0.389 1 94.62 86 PRO A N 1
ATOM 707 C CA . PRO A 1 86 ? 20.5 31.078 0.378 1 94.62 86 PRO A CA 1
ATOM 708 C C . PRO A 1 86 ? 21.031 29.641 0.302 1 94.62 86 PRO A C 1
ATOM 710 O O . PRO A 1 86 ? 21.984 29.375 -0.426 1 94.62 86 PRO A O 1
ATOM 713 N N . LYS A 1 87 ? 20.484 28.797 1.103 1 97.38 87 LYS A N 1
ATOM 714 C CA . LYS A 1 87 ? 20.766 27.375 1.067 1 97.38 87 LYS A CA 1
ATOM 715 C C . LYS A 1 87 ? 19.688 26.609 0.29 1 97.38 87 LYS A C 1
ATOM 717 O O . LYS A 1 87 ? 18.547 27.078 0.192 1 97.38 87 LYS A O 1
ATOM 722 N N . THR A 1 88 ? 20.094 25.5 -0.296 1 98.38 88 THR A N 1
ATOM 723 C CA . THR A 1 88 ? 19.125 24.609 -0.926 1 98.38 88 THR A CA 1
ATOM 724 C C . THR A 1 88 ? 18.594 23.594 0.078 1 98.38 88 THR A C 1
ATOM 726 O O . THR A 1 88 ? 19.359 22.812 0.639 1 98.38 88 THR A O 1
ATOM 729 N N . ILE A 1 89 ? 17.297 23.656 0.317 1 98.75 89 ILE A N 1
ATOM 730 C CA . ILE A 1 89 ? 16.672 22.766 1.293 1 98.75 89 ILE A CA 1
ATOM 731 C C . ILE A 1 89 ? 15.938 21.641 0.572 1 98.75 89 ILE A C 1
ATOM 733 O O . ILE A 1 89 ? 14.977 21.891 -0.163 1 98.75 89 ILE A O 1
ATOM 737 N N . GLY A 1 90 ? 16.438 20.391 0.742 1 98.62 90 GLY A N 1
ATOM 738 C CA . GLY A 1 90 ? 15.664 19.234 0.292 1 98.62 90 GLY A CA 1
ATOM 739 C C . GLY A 1 90 ? 14.422 18.984 1.126 1 98.62 90 GLY A C 1
ATOM 740 O O . GLY A 1 90 ? 14.469 19.047 2.357 1 98.62 90 GLY A O 1
ATOM 741 N N . ILE A 1 91 ? 13.266 18.828 0.471 1 98.75 91 ILE A N 1
ATOM 742 C CA . ILE A 1 91 ? 12.031 18.5 1.182 1 98.75 91 ILE A CA 1
ATOM 743 C C . ILE A 1 91 ? 11.438 17.219 0.625 1 98.75 91 ILE A C 1
ATOM 745 O O . ILE A 1 91 ? 11.102 17.141 -0.56 1 98.75 91 ILE A O 1
ATOM 749 N N . VAL A 1 92 ? 11.352 16.156 1.412 1 97.69 92 VAL A N 1
ATOM 750 C CA . VAL A 1 92 ? 10.57 14.969 1.081 1 97.69 92 VAL A CA 1
ATOM 751 C C . VAL A 1 92 ? 9.164 15.094 1.67 1 97.69 92 VAL A C 1
ATOM 753 O O . VAL A 1 92 ? 8.984 15.016 2.889 1 97.69 92 VAL A O 1
ATOM 756 N N . MET A 1 93 ? 8.195 15.195 0.813 1 97.44 93 MET A N 1
ATOM 757 C CA . MET A 1 93 ? 6.867 15.562 1.284 1 97.44 93 MET A CA 1
ATOM 758 C C . MET A 1 93 ? 5.965 14.336 1.389 1 97.44 93 MET A C 1
ATOM 760 O O . MET A 1 93 ? 6.004 13.461 0.524 1 97.44 93 MET A O 1
ATOM 764 N N . ALA A 1 94 ? 5.203 14.305 2.469 1 96.44 94 ALA A N 1
ATOM 765 C CA . ALA A 1 94 ? 4.109 13.344 2.562 1 96.44 94 ALA A CA 1
ATOM 766 C C . ALA A 1 94 ? 2.969 13.719 1.62 1 96.44 94 ALA A C 1
ATOM 768 O O . ALA A 1 94 ? 3.012 14.766 0.965 1 96.44 94 ALA A O 1
ATOM 769 N N . GLY A 1 95 ? 1.976 12.867 1.467 1 97.06 95 GLY A N 1
ATOM 770 C CA . GLY A 1 95 ? 0.857 13.125 0.571 1 97.06 95 GLY A CA 1
ATOM 771 C C . GLY A 1 95 ? -0.44 12.5 1.047 1 97.06 95 GLY A C 1
ATOM 772 O O . GLY A 1 95 ? -1.344 12.242 0.247 1 97.06 95 GLY A O 1
ATOM 773 N N . ASN A 1 96 ? -0.522 12.227 2.309 1 96.56 96 ASN A N 1
ATOM 774 C CA . ASN A 1 96 ? -1.689 11.555 2.867 1 96.56 96 ASN A CA 1
ATOM 775 C C . ASN A 1 96 ? -2.916 12.461 2.867 1 96.56 96 ASN A C 1
ATOM 777 O O . ASN A 1 96 ? -4.051 11.977 2.877 1 96.56 96 ASN A O 1
ATOM 781 N N . ILE A 1 97 ? -2.754 13.781 2.904 1 98.06 97 ILE A N 1
ATOM 782 C CA . ILE A 1 97 ? -3.84 14.742 2.717 1 98.06 97 ILE A CA 1
ATOM 783 C C . ILE A 1 97 ? -3.396 15.844 1.757 1 98.06 97 ILE A C 1
ATOM 785 O O . ILE A 1 97 ? -2.199 16.031 1.53 1 98.06 97 ILE A O 1
ATOM 789 N N . PRO A 1 98 ? -4.301 16.609 1.169 1 98.69 98 PRO A N 1
ATOM 790 C CA . PRO A 1 98 ? -3.939 17.609 0.173 1 98.69 98 PRO A CA 1
ATOM 791 C C . PRO A 1 98 ? -3.033 18.703 0.741 1 98.69 98 PRO A C 1
ATOM 793 O O . PRO A 1 98 ? -3.373 19.328 1.746 1 98.69 98 PRO A O 1
ATOM 796 N N . LEU A 1 99 ? -1.873 18.906 0.112 1 98.56 99 LEU A N 1
ATOM 797 C CA . LEU A 1 99 ? -0.966 20.016 0.387 1 98.56 99 LEU A CA 1
ATOM 798 C C . LEU A 1 99 ? -0.375 19.906 1.788 1 98.56 99 LEU A C 1
ATOM 800 O O . LEU A 1 99 ? -0.099 20.922 2.436 1 98.56 99 LEU A O 1
ATOM 804 N N . VAL A 1 100 ? -0.221 18.672 2.232 1 97.44 100 VAL A N 1
ATOM 805 C CA . VAL A 1 100 ? 0.263 18.469 3.594 1 97.44 100 VAL A CA 1
ATOM 806 C C . VAL A 1 100 ? 1.685 19.016 3.723 1 97.44 100 VAL A C 1
ATOM 808 O O . VAL A 1 100 ? 2.102 19.422 4.809 1 97.44 100 VAL A O 1
ATOM 811 N N . GLY A 1 101 ? 2.469 19.141 2.682 1 97.56 101 GLY A N 1
ATOM 812 C CA . GLY A 1 101 ? 3.838 19.625 2.715 1 97.56 101 GLY A CA 1
ATOM 813 C C . GLY A 1 101 ? 3.941 21.125 2.492 1 97.56 101 GLY A C 1
ATOM 814 O O . GLY A 1 101 ? 5.039 21.688 2.518 1 97.56 101 GLY A O 1
ATOM 815 N N . PHE A 1 102 ? 2.883 21.844 2.355 1 98.75 102 PHE A N 1
ATOM 816 C CA . PHE A 1 102 ? 2.875 23.25 1.953 1 98.75 102 PHE A CA 1
ATOM 817 C C . PHE A 1 102 ? 3.539 24.109 3.012 1 98.75 102 PHE A C 1
ATOM 819 O O . PHE A 1 102 ? 4.219 25.094 2.686 1 98.75 102 PHE A O 1
ATOM 826 N N . HIS A 1 103 ? 3.348 23.781 4.258 1 98.69 103 HIS A N 1
ATOM 827 C CA . HIS A 1 103 ? 3.918 24.609 5.316 1 98.69 103 HIS A CA 1
ATOM 828 C C . HIS A 1 103 ? 5.441 24.625 5.238 1 98.69 103 HIS A C 1
ATOM 830 O O . HIS A 1 103 ? 6.059 25.688 5.387 1 98.69 103 HIS A O 1
ATOM 836 N N . ASP A 1 104 ? 6.051 23.469 5.02 1 98.75 104 ASP A N 1
ATOM 837 C CA . ASP A 1 104 ? 7.504 23.422 4.859 1 98.75 104 ASP A CA 1
ATOM 838 C C . ASP A 1 104 ? 7.953 24.234 3.648 1 98.75 104 ASP A C 1
ATOM 840 O O . ASP A 1 104 ? 8.953 24.953 3.717 1 98.75 104 ASP A O 1
ATOM 844 N N . PHE A 1 105 ? 7.18 24.078 2.555 1 98.81 105 PHE A N 1
ATOM 845 C CA . PHE A 1 105 ? 7.414 24.844 1.337 1 98.81 105 PHE A CA 1
ATOM 846 C C . PHE A 1 105 ? 7.398 26.344 1.627 1 98.81 105 PHE A C 1
ATOM 848 O O . PHE A 1 105 ? 8.32 27.062 1.241 1 98.81 105 PHE A O 1
ATOM 855 N N . LEU A 1 106 ? 6.445 26.75 2.387 1 98.75 106 LEU A N 1
ATOM 856 C CA . LEU A 1 106 ? 6.254 28.141 2.795 1 98.75 106 LEU A CA 1
ATOM 857 C C . LEU A 1 106 ? 7.422 28.609 3.652 1 98.75 106 LEU A C 1
ATOM 859 O O . LEU A 1 106 ? 8 29.672 3.383 1 98.75 106 LEU A O 1
ATOM 863 N N . CYS A 1 107 ? 7.789 27.828 4.645 1 98.44 107 CYS A N 1
ATOM 864 C CA . CYS A 1 107 ? 8.867 28.188 5.559 1 98.44 107 CYS A CA 1
ATOM 865 C C . CYS A 1 107 ? 10.18 28.359 4.812 1 98.44 107 CYS A C 1
ATOM 867 O O . CYS A 1 107 ? 10.914 29.312 5.047 1 98.44 107 CYS A O 1
ATOM 869 N N . VAL A 1 108 ? 10.461 27.422 3.896 1 98.31 108 VAL A N 1
ATOM 870 C CA . VAL A 1 108 ? 11.727 27.469 3.176 1 98.31 108 VAL A CA 1
ATOM 871 C C . VAL A 1 108 ? 11.82 28.75 2.355 1 98.31 108 VAL A C 1
ATOM 873 O O . VAL A 1 108 ? 12.82 29.469 2.432 1 98.31 108 VAL A O 1
ATOM 876 N N . LEU A 1 109 ? 10.805 29.109 1.641 1 98.06 109 LEU A N 1
ATOM 877 C CA . LEU A 1 109 ? 10.836 30.281 0.765 1 98.06 109 LEU A CA 1
ATOM 878 C C . LEU A 1 109 ? 10.883 31.562 1.579 1 98.06 109 LEU A C 1
ATOM 880 O O . LEU A 1 109 ? 11.641 32.469 1.261 1 98.06 109 LEU A O 1
ATOM 884 N N . LEU A 1 110 ? 10.133 31.625 2.658 1 97 110 LEU A N 1
ATOM 885 C CA . LEU A 1 110 ? 10.055 32.844 3.434 1 97 110 LEU A CA 1
ATOM 886 C C . LEU A 1 110 ? 11.312 33.062 4.273 1 97 110 LEU A C 1
ATOM 888 O O . LEU A 1 110 ? 11.602 34.156 4.715 1 97 110 LEU A O 1
ATOM 892 N N . SER A 1 111 ? 12.055 32 4.539 1 96.25 111 SER A N 1
ATOM 893 C CA . SER A 1 111 ? 13.336 32.125 5.234 1 96.25 111 SER A CA 1
ATOM 894 C C . SER A 1 111 ? 14.43 32.625 4.297 1 96.25 111 SER A C 1
ATOM 896 O O . SER A 1 111 ? 15.539 32.938 4.734 1 96.25 111 SER A O 1
ATOM 898 N N . GLY A 1 112 ? 14.117 32.688 3.006 1 95.12 112 GLY A N 1
ATOM 899 C CA . GLY A 1 112 ? 15.086 33.156 2.023 1 95.12 112 GLY A CA 1
ATOM 900 C C . GLY A 1 112 ? 15.836 32.031 1.344 1 95.12 112 GLY A C 1
ATOM 901 O O . GLY A 1 112 ? 16.688 32.281 0.478 1 95.12 112 GLY A O 1
ATOM 902 N N . ASN A 1 113 ? 15.484 30.781 1.665 1 97.12 113 ASN A N 1
ATOM 903 C CA . ASN A 1 113 ? 16.156 29.609 1.124 1 97.12 113 ASN A CA 1
ATOM 904 C C . ASN A 1 113 ? 15.461 29.094 -0.128 1 97.12 113 ASN A C 1
ATOM 906 O O . ASN A 1 113 ? 14.453 29.656 -0.562 1 97.12 113 ASN A O 1
ATOM 910 N N . LYS A 1 114 ? 16.078 28.078 -0.77 1 98.06 114 LYS A N 1
ATOM 911 C CA . LYS A 1 114 ? 15.57 27.484 -2.004 1 98.06 114 LYS A CA 1
ATOM 912 C C . LYS A 1 114 ? 14.953 26.125 -1.742 1 98.06 114 LYS A C 1
ATOM 914 O O . LYS A 1 114 ? 15.477 25.328 -0.949 1 98.06 114 LYS A O 1
ATOM 919 N N . VAL A 1 115 ? 13.906 25.844 -2.484 1 98.69 115 VAL A N 1
ATOM 920 C CA . VAL A 1 115 ? 13.18 24.578 -2.336 1 98.69 115 VAL A CA 1
ATOM 921 C C . VAL A 1 115 ? 13.672 23.578 -3.375 1 98.69 115 VAL A C 1
ATOM 923 O O . VAL A 1 115 ? 13.695 23.875 -4.57 1 98.69 115 VAL A O 1
ATOM 926 N N . LEU A 1 116 ? 14.094 22.484 -2.979 1 98.75 116 LEU A N 1
ATOM 927 C CA . LEU A 1 116 ? 14.273 21.25 -3.752 1 98.75 116 LEU A CA 1
ATOM 928 C C . LEU A 1 116 ? 13.383 20.141 -3.215 1 98.75 116 LEU A C 1
ATOM 930 O O . LEU A 1 116 ? 13.742 19.469 -2.24 1 98.75 116 LEU A O 1
ATOM 934 N N . ALA A 1 117 ? 12.203 19.891 -3.906 1 98.62 117 ALA A N 1
ATOM 935 C CA . ALA A 1 117 ? 11.188 19.078 -3.24 1 98.62 117 ALA A CA 1
ATOM 936 C C . ALA A 1 117 ? 10.906 17.797 -4.027 1 98.62 117 ALA A C 1
ATOM 938 O O . ALA A 1 117 ? 10.789 17.828 -5.254 1 98.62 117 ALA A O 1
ATOM 939 N N . LYS A 1 118 ? 10.93 16.719 -3.387 1 97.5 118 LYS A N 1
ATOM 940 C CA . LYS A 1 118 ? 10.352 15.469 -3.871 1 97.5 118 LYS A CA 1
ATOM 941 C C . LYS A 1 118 ? 8.922 15.297 -3.373 1 97.5 118 LYS A C 1
ATOM 943 O O . LYS A 1 118 ? 8.695 15.086 -2.18 1 97.5 118 LYS A O 1
ATOM 948 N N . LEU A 1 119 ? 7.973 15.289 -4.285 1 97.88 119 LEU A N 1
ATOM 949 C CA . LEU A 1 119 ? 6.559 15.195 -3.938 1 97.88 119 LEU A CA 1
ATOM 950 C C . LEU A 1 119 ? 6.125 13.734 -3.811 1 97.88 119 LEU A C 1
ATOM 952 O O . LEU A 1 119 ? 6.691 12.859 -4.457 1 97.88 119 LEU A O 1
ATOM 956 N N . SER A 1 120 ? 5.152 13.547 -2.924 1 96.25 120 SER A N 1
ATOM 957 C CA . SER A 1 120 ? 4.477 12.25 -2.92 1 96.25 120 SER A CA 1
ATOM 958 C C . SER A 1 120 ? 3.686 12.031 -4.207 1 96.25 120 SER A C 1
ATOM 960 O O . SER A 1 120 ? 3.068 12.969 -4.723 1 96.25 120 SER A O 1
ATOM 962 N N . SER A 1 121 ? 3.684 10.812 -4.633 1 93.5 121 SER A N 1
ATOM 963 C CA . SER A 1 121 ? 2.873 10.477 -5.801 1 93.5 121 SER A CA 1
ATOM 964 C C . SER A 1 121 ? 1.396 10.758 -5.543 1 93.5 121 SER A C 1
ATOM 966 O O . SER A 1 121 ? 0.635 11.008 -6.48 1 93.5 121 SER A O 1
ATOM 968 N N . ASN A 1 122 ? 1.001 10.781 -4.293 1 96.06 122 ASN A N 1
ATOM 969 C CA . ASN A 1 122 ? -0.402 10.945 -3.928 1 96.06 122 ASN A CA 1
ATOM 970 C C . ASN A 1 122 ? -0.817 12.414 -3.941 1 96.06 122 ASN A C 1
ATOM 972 O O . ASN A 1 122 ? -2.006 12.727 -3.857 1 96.06 122 ASN A O 1
ATOM 976 N N . ASP A 1 123 ? 0.114 13.258 -4.027 1 97.81 123 ASP A N 1
ATOM 977 C CA . ASP A 1 123 ? -0.16 14.695 -4 1 97.81 123 ASP A CA 1
ATOM 978 C C . ASP A 1 123 ? 0.801 15.453 -4.914 1 97.81 123 ASP A C 1
ATOM 980 O O . ASP A 1 123 ? 1.509 16.359 -4.461 1 97.81 123 ASP A O 1
ATOM 984 N N . LYS A 1 124 ? 0.692 15.227 -6.199 1 96.75 124 LYS A N 1
ATOM 985 C CA . LYS A 1 124 ? 1.724 15.758 -7.086 1 96.75 124 LYS A CA 1
ATOM 986 C C . LYS A 1 124 ? 1.159 16.844 -8 1 96.75 124 LYS A C 1
ATOM 988 O O . LYS A 1 124 ? 1.884 17.406 -8.828 1 96.75 124 LYS A O 1
ATOM 993 N N . MET A 1 125 ? -0.071 17.188 -7.848 1 97.69 125 MET A N 1
ATOM 994 C CA . MET A 1 125 ? -0.687 18.094 -8.82 1 97.69 125 MET A CA 1
ATOM 995 C C . MET A 1 125 ? -0.871 19.484 -8.227 1 97.69 125 MET A C 1
ATOM 997 O O . MET A 1 125 ? -0.644 20.484 -8.906 1 97.69 125 MET A O 1
ATOM 1001 N N . LEU A 1 126 ? -1.158 19.609 -6.969 1 98.75 126 LEU A N 1
ATOM 1002 C CA . LEU A 1 126 ? -1.623 20.859 -6.379 1 98.75 126 LEU A CA 1
ATOM 1003 C C . LEU A 1 126 ? -0.465 21.828 -6.188 1 98.75 126 LEU A C 1
ATOM 1005 O O . LEU A 1 126 ? -0.52 22.969 -6.664 1 98.75 126 LEU A O 1
ATOM 1009 N N . LEU A 1 127 ? 0.576 21.375 -5.57 1 98.81 127 LEU A N 1
ATOM 1010 C CA . LEU A 1 127 ? 1.657 22.281 -5.199 1 98.81 127 LEU A CA 1
ATOM 1011 C C . LEU A 1 127 ? 2.371 22.812 -6.438 1 98.81 127 LEU A C 1
ATOM 1013 O O . LEU A 1 127 ? 2.699 24 -6.508 1 98.81 127 LEU A O 1
ATOM 1017 N N . PRO A 1 128 ? 2.617 21.984 -7.484 1 98.69 128 PRO A N 1
ATOM 1018 C CA . PRO A 1 128 ? 3.213 22.531 -8.711 1 98.69 128 PRO A CA 1
ATOM 1019 C C . PRO A 1 128 ? 2.367 23.625 -9.336 1 98.69 128 PRO A C 1
ATOM 1021 O O . PRO A 1 128 ? 2.908 24.641 -9.805 1 98.69 128 PRO A O 1
ATOM 1024 N N . TYR A 1 129 ? 1.122 23.453 -9.336 1 98.69 129 TYR A N 1
ATOM 1025 C CA . TYR A 1 129 ? 0.25 24.484 -9.883 1 98.69 129 TYR A CA 1
ATOM 1026 C C . TYR A 1 129 ? 0.344 25.781 -9.07 1 98.69 129 TYR A C 1
ATOM 1028 O O . TYR A 1 129 ? 0.481 26.859 -9.633 1 98.69 129 TYR A O 1
ATOM 1036 N N . LEU A 1 130 ? 0.258 25.641 -7.758 1 98.81 130 LEU A N 1
ATOM 1037 C CA . LEU A 1 130 ? 0.334 26.812 -6.898 1 98.81 130 LEU A CA 1
ATOM 1038 C C . LEU A 1 130 ? 1.69 27.5 -7.031 1 98.81 130 LEU A C 1
ATOM 1040 O O . LEU A 1 130 ? 1.784 28.719 -6.93 1 98.81 130 LEU A O 1
ATOM 1044 N N . SER A 1 131 ? 2.725 26.703 -7.23 1 98.88 131 SER A N 1
ATOM 1045 C CA . SER A 1 131 ? 4.059 27.25 -7.434 1 98.88 131 SER A CA 1
ATOM 1046 C C . SER A 1 131 ? 4.125 28.094 -8.711 1 98.88 131 SER A C 1
ATOM 1048 O O . SER A 1 131 ? 4.758 29.141 -8.734 1 98.88 131 SER A O 1
ATOM 1050 N N . LYS A 1 132 ? 3.486 27.609 -9.742 1 98.62 132 LYS A N 1
ATOM 1051 C CA . LYS A 1 132 ? 3.418 28.375 -10.977 1 98.62 132 LYS A CA 1
ATOM 1052 C C . LYS A 1 132 ? 2.736 29.719 -10.75 1 98.62 132 LYS A C 1
ATOM 1054 O O . LYS A 1 132 ? 3.193 30.75 -11.258 1 98.62 132 LYS A O 1
ATOM 1059 N N . TYR A 1 133 ? 1.686 29.703 -10.016 1 98.56 133 TYR A N 1
ATOM 1060 C CA . TYR A 1 133 ? 1.004 30.938 -9.672 1 98.56 133 TYR A CA 1
ATOM 1061 C C . TYR A 1 133 ? 1.94 31.891 -8.922 1 98.56 133 TYR A C 1
ATOM 1063 O O . TYR A 1 133 ? 2.02 33.062 -9.25 1 98.56 133 TYR A O 1
ATOM 1071 N N . LEU A 1 134 ? 2.645 31.344 -7.957 1 98.81 134 LEU A N 1
ATOM 1072 C CA . LEU A 1 134 ? 3.562 32.156 -7.16 1 98.81 134 LEU A CA 1
ATOM 1073 C C . LEU A 1 134 ? 4.637 32.781 -8.039 1 98.81 134 LEU A C 1
ATOM 1075 O O . LEU A 1 134 ? 4.965 33.969 -7.887 1 98.81 134 LEU A O 1
ATOM 1079 N N . ILE A 1 135 ? 5.137 32 -8.938 1 98.62 135 ILE A N 1
ATOM 1080 C CA . ILE A 1 135 ? 6.191 32.469 -9.828 1 98.62 135 ILE A CA 1
ATOM 1081 C C . ILE A 1 135 ? 5.648 33.562 -10.742 1 98.62 135 ILE A C 1
ATOM 1083 O O . ILE A 1 135 ? 6.355 34.531 -11.055 1 98.62 135 ILE A O 1
ATOM 1087 N N . GLN A 1 136 ? 4.414 33.469 -11.141 1 98.38 136 GLN A N 1
ATOM 1088 C CA . GLN A 1 136 ? 3.768 34.531 -11.922 1 98.38 136 GLN A CA 1
ATOM 1089 C C . GLN A 1 136 ? 3.676 35.812 -11.133 1 98.38 136 GLN A C 1
ATOM 1091 O O . GLN A 1 136 ? 3.795 36.906 -11.695 1 98.38 136 GLN A O 1
ATOM 1096 N N . GLN A 1 137 ? 3.461 35.688 -9.836 1 98.06 137 GLN A N 1
ATOM 1097 C CA . GLN A 1 137 ? 3.338 36.875 -8.977 1 98.06 137 GLN A CA 1
ATOM 1098 C C . GLN A 1 137 ? 4.711 37.438 -8.633 1 98.06 137 GLN A C 1
ATOM 1100 O O . GLN A 1 137 ? 4.848 38.656 -8.43 1 98.06 137 GLN A O 1
ATOM 1105 N N . GLU A 1 138 ? 5.672 36.625 -8.508 1 97.81 138 GLU A N 1
ATOM 1106 C CA . GLU A 1 138 ? 7.043 37 -8.156 1 97.81 138 GLU A CA 1
ATOM 1107 C C . GLU A 1 138 ? 8.055 36.156 -8.93 1 97.81 138 GLU A C 1
ATOM 1109 O O . GLU A 1 138 ? 8.445 35.062 -8.469 1 97.81 138 GLU A O 1
ATOM 1114 N N . ALA A 1 139 ? 8.602 36.719 -9.961 1 97.44 139 ALA A N 1
ATOM 1115 C CA . ALA A 1 139 ? 9.414 36 -10.945 1 97.44 139 ALA A CA 1
ATOM 1116 C C . ALA A 1 139 ? 10.695 35.469 -10.312 1 97.44 139 ALA A C 1
ATOM 1118 O O . ALA A 1 139 ? 11.234 34.438 -10.75 1 97.44 139 ALA A O 1
ATOM 1119 N N . SER A 1 140 ? 11.164 36.094 -9.305 1 95.56 140 SER A N 1
ATOM 1120 C CA . SER A 1 140 ? 12.414 35.688 -8.672 1 95.56 140 SER A CA 1
ATOM 1121 C C . SER A 1 140 ? 12.281 34.312 -8.016 1 95.56 140 SER A C 1
ATOM 1123 O O . SER A 1 140 ? 13.289 33.688 -7.684 1 95.56 140 SER A O 1
ATOM 1125 N N . LEU A 1 141 ? 11.039 33.781 -7.82 1 97.88 141 LEU A N 1
ATOM 1126 C CA . LEU A 1 141 ? 10.805 32.5 -7.195 1 97.88 141 LEU A CA 1
ATOM 1127 C C . LEU A 1 141 ? 11.086 31.359 -8.18 1 97.88 141 LEU A C 1
ATOM 1129 O O . LEU A 1 141 ? 11.219 30.203 -7.773 1 97.88 141 LEU A O 1
ATOM 1133 N N . ALA A 1 142 ? 11.234 31.656 -9.461 1 98 142 ALA A N 1
ATOM 1134 C CA . ALA A 1 142 ? 11.469 30.625 -10.484 1 98 142 ALA A CA 1
ATOM 1135 C C . ALA A 1 142 ? 12.781 29.891 -10.227 1 98 142 ALA A C 1
ATOM 1137 O O . ALA A 1 142 ? 12.883 28.688 -10.461 1 98 142 ALA A O 1
ATOM 1138 N N . ASP A 1 143 ? 13.727 30.609 -9.703 1 96.56 143 ASP A N 1
ATOM 1139 C CA . ASP A 1 143 ? 15.031 30.016 -9.445 1 96.56 143 ASP A CA 1
ATOM 1140 C C . ASP A 1 143 ? 15.109 29.438 -8.031 1 96.56 143 ASP A C 1
ATOM 1142 O O . ASP A 1 143 ? 16.125 28.875 -7.645 1 96.56 143 ASP A O 1
ATOM 1146 N N . LYS A 1 144 ? 14.023 29.547 -7.293 1 97.75 144 LYS A N 1
ATOM 1147 C CA . LYS A 1 144 ? 14.055 29.141 -5.891 1 97.75 144 LYS A CA 1
ATOM 1148 C C . LYS A 1 144 ? 13.219 27.875 -5.668 1 97.75 144 LYS A C 1
ATOM 1150 O O . LYS A 1 144 ? 13.188 27.328 -4.562 1 97.75 144 LYS A O 1
ATOM 1155 N N . ILE A 1 145 ? 12.516 27.406 -6.719 1 98.75 145 ILE A N 1
ATOM 1156 C CA . ILE A 1 145 ? 11.625 26.266 -6.566 1 98.75 145 ILE A CA 1
ATOM 1157 C C . ILE A 1 145 ? 11.953 25.203 -7.613 1 98.75 145 ILE A C 1
ATOM 1159 O O . ILE A 1 145 ? 11.898 25.469 -8.812 1 98.75 145 ILE A O 1
ATOM 1163 N N . GLU A 1 146 ? 12.305 24.078 -7.164 1 98.44 146 GLU A N 1
ATOM 1164 C CA . GLU A 1 146 ? 12.555 22.938 -8.047 1 98.44 146 GLU A CA 1
ATOM 1165 C C . GLU A 1 146 ? 11.922 21.672 -7.508 1 98.44 146 GLU A C 1
ATOM 1167 O O . GLU A 1 146 ? 12.055 21.344 -6.324 1 98.44 146 GLU A O 1
ATOM 1172 N N . PHE A 1 147 ? 11.164 20.953 -8.344 1 98.31 147 PHE A N 1
ATOM 1173 C CA . PHE A 1 147 ? 10.594 19.641 -8.023 1 98.31 147 PHE A CA 1
ATOM 1174 C C . PHE A 1 147 ? 11.391 18.531 -8.695 1 98.31 147 PHE A C 1
ATOM 1176 O O . PHE A 1 147 ? 11.758 18.641 -9.867 1 98.31 147 PHE A O 1
ATOM 1183 N N . VAL A 1 148 ? 11.617 17.422 -7.902 1 96.31 148 VAL A N 1
ATOM 1184 C CA . VAL A 1 148 ? 12.414 16.328 -8.461 1 96.31 148 VAL A CA 1
ATOM 1185 C C . VAL A 1 148 ? 11.68 15.008 -8.281 1 96.31 148 VAL A C 1
ATOM 1187 O O . VAL A 1 148 ? 10.898 14.844 -7.344 1 96.31 148 VAL A O 1
ATOM 1190 N N . ASP A 1 149 ? 11.758 13.922 -9.078 1 88.31 149 ASP A N 1
ATOM 1191 C CA . ASP A 1 149 ? 11.125 12.609 -9 1 88.31 149 ASP A CA 1
ATOM 1192 C C . ASP A 1 149 ? 12.086 11.578 -8.414 1 88.31 149 ASP A C 1
ATOM 1194 O O . ASP A 1 149 ? 11.664 10.617 -7.77 1 88.31 149 ASP A O 1
ATOM 1198 N N . GLY A 1 150 ? 13.375 11.75 -8.406 1 81.12 150 GLY A N 1
ATOM 1199 C CA . GLY A 1 150 ? 14.359 10.773 -7.969 1 81.12 150 GLY A CA 1
ATOM 1200 C C . GLY A 1 150 ? 15.039 11.156 -6.668 1 81.12 150 GLY A C 1
ATOM 1201 O O . GLY A 1 150 ? 14.43 11.789 -5.805 1 81.12 150 GLY A O 1
ATOM 1202 N N . LYS A 1 151 ? 16.141 10.617 -6.43 1 83.88 151 LYS A N 1
ATOM 1203 C CA . LYS A 1 151 ? 16.938 10.844 -5.223 1 83.88 151 LYS A CA 1
ATOM 1204 C C . LYS A 1 151 ? 17.25 12.32 -5.039 1 83.88 151 LYS A C 1
ATOM 1206 O O . LYS A 1 151 ? 17.578 13.016 -6.004 1 83.88 151 LYS A O 1
ATOM 1211 N N . LEU A 1 152 ? 17 12.789 -3.824 1 92.5 152 LEU A N 1
ATOM 1212 C CA . LEU A 1 152 ? 17.391 14.148 -3.477 1 92.5 152 LEU A CA 1
ATOM 1213 C C . LEU A 1 152 ? 18.906 14.289 -3.445 1 92.5 152 LEU A C 1
ATOM 1215 O O . LEU A 1 152 ? 19.594 13.539 -2.74 1 92.5 152 LEU A O 1
ATOM 1219 N N . GLU A 1 153 ? 19.422 15.18 -4.332 1 92.38 153 GLU A N 1
ATOM 1220 C CA . GLU A 1 153 ? 20.859 15.445 -4.375 1 92.38 153 GLU A CA 1
ATOM 1221 C C . GLU A 1 153 ? 21.141 16.938 -4.332 1 92.38 153 GLU A C 1
ATOM 1223 O O . GLU A 1 153 ? 20.25 17.75 -4.559 1 92.38 153 GLU A O 1
ATOM 1228 N N . ASN A 1 154 ? 22.359 17.281 -3.965 1 95.12 154 ASN A N 1
ATOM 1229 C CA . ASN A 1 154 ? 22.859 18.656 -4.031 1 95.12 154 ASN A CA 1
ATOM 1230 C C . ASN A 1 154 ? 22.016 19.594 -3.16 1 95.12 154 ASN A C 1
ATOM 1232 O O . ASN A 1 154 ? 21.594 20.656 -3.615 1 95.12 154 ASN A O 1
ATOM 1236 N N . PHE A 1 155 ? 21.688 19.156 -1.95 1 97.94 155 PHE A N 1
ATOM 1237 C CA . PHE A 1 155 ? 21 19.969 -0.946 1 97.94 155 PHE A CA 1
ATOM 1238 C C . PHE A 1 155 ? 21.938 20.297 0.216 1 97.94 155 PHE A C 1
ATOM 1240 O O . PHE A 1 155 ? 22.922 19.578 0.439 1 97.94 155 PHE A O 1
ATOM 1247 N N . ASP A 1 156 ? 21.625 21.375 0.92 1 98.19 156 ASP A N 1
ATOM 1248 C CA . ASP A 1 156 ? 22.422 21.797 2.062 1 98.19 156 ASP A CA 1
ATOM 1249 C C . ASP A 1 156 ? 21.828 21.281 3.373 1 98.19 156 ASP A C 1
ATOM 1251 O O . ASP A 1 156 ? 22.562 21.062 4.344 1 98.19 156 ASP A O 1
ATOM 1255 N N . ALA A 1 157 ? 20.578 21.125 3.459 1 98.56 157 ALA A N 1
ATOM 1256 C CA . ALA A 1 157 ? 19.797 20.609 4.578 1 98.56 157 ALA A CA 1
ATOM 1257 C C . ALA A 1 157 ? 18.516 19.906 4.086 1 98.56 157 ALA A C 1
ATOM 1259 O O . ALA A 1 157 ? 18.156 20.047 2.916 1 98.56 157 ALA A O 1
ATOM 1260 N N . VAL A 1 158 ? 17.906 19.125 4.961 1 98.56 158 VAL A N 1
ATOM 1261 C CA . VAL A 1 158 ? 16.766 18.359 4.453 1 98.56 158 VAL A CA 1
ATOM 1262 C C . VAL A 1 158 ? 15.664 18.328 5.5 1 98.56 158 VAL A C 1
ATOM 1264 O O . VAL A 1 158 ? 15.93 18.266 6.699 1 98.56 158 VAL A O 1
ATOM 1267 N N . ILE A 1 159 ? 14.414 18.5 5.078 1 98.56 159 ILE A N 1
ATOM 1268 C CA . ILE A 1 159 ? 13.188 18.219 5.824 1 98.56 159 ILE A CA 1
ATOM 1269 C C . ILE A 1 159 ? 12.477 17.016 5.215 1 98.56 159 ILE A C 1
ATOM 1271 O O . ILE A 1 159 ? 11.93 17.094 4.117 1 98.56 159 ILE A O 1
ATOM 1275 N N . ALA A 1 160 ? 12.523 15.898 5.926 1 97.75 160 ALA A N 1
ATOM 1276 C CA . ALA A 1 160 ? 11.969 14.656 5.375 1 97.75 160 ALA A CA 1
ATOM 1277 C C . ALA A 1 160 ? 10.82 14.141 6.234 1 97.75 160 ALA A C 1
ATOM 1279 O O . ALA A 1 160 ? 10.984 13.945 7.441 1 97.75 160 ALA A O 1
ATOM 1280 N N . THR A 1 161 ? 9.68 14.031 5.625 1 96.75 161 THR A N 1
ATOM 1281 C CA . THR A 1 161 ? 8.484 13.531 6.305 1 96.75 161 THR A CA 1
ATOM 1282 C C . THR A 1 161 ? 8.086 12.172 5.75 1 96.75 161 THR A C 1
ATOM 1284 O O . THR A 1 161 ? 7.938 12.008 4.535 1 96.75 161 THR A O 1
ATOM 1287 N N . GLY A 1 162 ? 7.902 11.18 6.648 1 91.81 162 GLY A N 1
ATOM 1288 C CA . GLY A 1 162 ? 7.492 9.836 6.25 1 91.81 162 GLY A CA 1
ATOM 1289 C C . GLY A 1 162 ? 7.016 8.992 7.418 1 91.81 162 GLY A C 1
ATOM 1290 O O . GLY A 1 162 ? 6.645 9.523 8.469 1 91.81 162 GLY A O 1
ATOM 1291 N N . SER A 1 163 ? 6.945 7.688 7.215 1 90.06 163 SER A N 1
ATOM 1292 C CA . SER A 1 163 ? 6.547 6.734 8.242 1 90.06 163 SER A CA 1
ATOM 1293 C C . SER A 1 163 ? 7.703 6.438 9.195 1 90.06 163 SER A C 1
ATOM 1295 O O . SER A 1 163 ? 8.82 6.906 8.984 1 90.06 163 SER A O 1
ATOM 1297 N N . ASN A 1 164 ? 7.375 5.688 10.25 1 87.62 164 ASN A N 1
ATOM 1298 C CA . ASN A 1 164 ? 8.43 5.25 11.164 1 87.62 164 ASN A CA 1
ATOM 1299 C C . ASN A 1 164 ? 9.492 4.426 10.438 1 87.62 164 ASN A C 1
ATOM 1301 O O . ASN A 1 164 ? 10.688 4.602 10.68 1 87.62 164 ASN A O 1
ATOM 1305 N N . ASN A 1 165 ? 9.117 3.553 9.516 1 84.62 165 ASN A N 1
ATOM 1306 C CA . ASN A 1 165 ? 10.086 2.771 8.758 1 84.62 165 ASN A CA 1
ATOM 1307 C C . ASN A 1 165 ? 10.891 3.65 7.797 1 84.62 165 ASN A C 1
ATOM 1309 O O . ASN A 1 165 ? 12.109 3.512 7.688 1 84.62 165 ASN A O 1
ATOM 1313 N N . THR A 1 166 ? 10.25 4.59 7.211 1 91.75 166 THR A N 1
ATOM 1314 C CA . THR A 1 166 ? 10.93 5.441 6.246 1 91.75 166 THR A CA 1
ATOM 1315 C C . THR A 1 166 ? 11.883 6.402 6.953 1 91.75 166 THR A C 1
ATOM 1317 O O . THR A 1 166 ? 12.891 6.824 6.375 1 91.75 166 THR A O 1
ATOM 1320 N N . SER A 1 167 ? 11.586 6.711 8.211 1 91.56 167 SER A N 1
ATOM 1321 C CA . SER A 1 167 ? 12.453 7.617 8.961 1 91.56 167 SER A CA 1
ATOM 1322 C C . SER A 1 167 ? 13.844 7.023 9.148 1 91.56 167 SER A C 1
ATOM 1324 O O . SER A 1 167 ? 14.844 7.75 9.133 1 91.56 167 SER A O 1
ATOM 1326 N N . ARG A 1 168 ? 13.961 5.719 9.336 1 90.31 168 ARG A N 1
ATOM 1327 C CA . ARG A 1 168 ? 15.258 5.062 9.445 1 90.31 168 ARG A CA 1
ATOM 1328 C C . ARG A 1 168 ? 16.047 5.172 8.148 1 90.31 168 ARG A C 1
ATOM 1330 O O . ARG A 1 168 ? 17.266 5.391 8.164 1 90.31 168 ARG A O 1
ATOM 1337 N N . TYR A 1 169 ? 15.352 5.039 7.086 1 92.31 169 TYR A N 1
ATOM 1338 C CA . TYR A 1 169 ? 15.938 5.25 5.766 1 92.31 169 TYR A CA 1
ATOM 1339 C C . TYR A 1 169 ? 16.453 6.676 5.621 1 92.31 169 TYR A C 1
ATOM 1341 O O . TYR A 1 169 ? 17.578 6.891 5.145 1 92.31 169 TYR A O 1
ATOM 1349 N N . PHE A 1 170 ? 15.688 7.645 6.098 1 94.62 170 PHE A N 1
ATOM 1350 C CA . PHE A 1 170 ? 16.078 9.047 6.02 1 94.62 170 PHE A CA 1
ATOM 1351 C C . PHE A 1 170 ? 17.297 9.32 6.891 1 94.62 170 PHE A C 1
ATOM 1353 O O . PHE A 1 170 ? 18.219 10.031 6.477 1 94.62 170 PHE A O 1
ATOM 1360 N N . GLU A 1 171 ? 17.266 8.75 8.086 1 94.62 171 GLU A N 1
ATOM 1361 C CA . GLU A 1 171 ? 18.406 8.93 8.984 1 94.62 171 GLU A CA 1
ATOM 1362 C C . GLU A 1 171 ? 19.703 8.445 8.344 1 94.62 171 GLU A C 1
ATOM 1364 O O . GLU A 1 171 ? 20.75 9.102 8.461 1 94.62 171 GLU A O 1
ATOM 1369 N N . TYR A 1 172 ? 19.594 7.383 7.645 1 92.81 172 TYR A N 1
ATOM 1370 C CA . TYR A 1 172 ? 20.766 6.789 6.98 1 92.81 172 TYR A CA 1
ATOM 1371 C C . TYR A 1 172 ? 21.281 7.699 5.875 1 92.81 172 TYR A C 1
ATOM 1373 O O . TYR A 1 172 ? 22.484 7.922 5.762 1 92.81 172 TYR A O 1
ATOM 1381 N N . TYR A 1 173 ? 20.438 8.289 5.145 1 91.94 173 TYR A N 1
ATOM 1382 C CA . TYR A 1 173 ? 20.844 8.992 3.934 1 91.94 173 TYR A CA 1
ATOM 1383 C C . TYR A 1 173 ? 21.031 10.477 4.203 1 91.94 173 TYR A C 1
ATOM 1385 O O . TYR A 1 173 ? 21.859 11.133 3.562 1 91.94 173 TYR A O 1
ATOM 1393 N N . PHE A 1 174 ? 20.266 10.984 5.195 1 95 174 PHE A N 1
ATOM 1394 C CA . PHE A 1 174 ? 20.25 12.43 5.391 1 95 174 PHE A CA 1
ATOM 1395 C C . PHE A 1 174 ? 20.875 12.797 6.73 1 95 174 PHE A C 1
ATOM 1397 O O . PHE A 1 174 ? 21.047 13.977 7.035 1 95 174 PHE A O 1
ATOM 1404 N N . GLY A 1 175 ? 21.266 11.859 7.5 1 93.38 175 GLY A N 1
ATOM 1405 C CA . GLY A 1 175 ? 21.688 12.078 8.875 1 93.38 175 GLY A CA 1
ATOM 1406 C C . GLY A 1 175 ? 22.969 12.883 8.984 1 93.38 175 GLY A C 1
ATOM 1407 O O . GLY A 1 175 ? 23.234 13.484 10.023 1 93.38 175 GLY A O 1
ATOM 1408 N N . ASN A 1 176 ? 23.719 12.992 7.93 1 94.12 176 ASN A N 1
ATOM 1409 C CA . ASN A 1 176 ? 25.031 13.656 7.973 1 94.12 176 ASN A CA 1
ATOM 1410 C C . ASN A 1 176 ? 24.906 15.141 7.664 1 94.12 176 ASN A C 1
ATOM 1412 O O . ASN A 1 176 ? 25.906 15.875 7.707 1 94.12 176 ASN A O 1
ATOM 1416 N N . LYS A 1 177 ? 23.781 15.672 7.352 1 96.44 177 LYS A N 1
ATOM 1417 C CA . LYS A 1 177 ? 23.484 17.078 7.113 1 96.44 177 LYS A CA 1
ATOM 1418 C C . LYS A 1 177 ? 22.453 17.609 8.102 1 96.44 177 LYS A C 1
ATOM 1420 O O . LYS A 1 177 ? 21.734 16.828 8.719 1 96.44 177 LYS A O 1
ATOM 1425 N N . PRO A 1 178 ? 22.438 18.953 8.305 1 98.19 178 PRO A N 1
ATOM 1426 C CA . PRO A 1 178 ? 21.312 19.469 9.094 1 98.19 178 PRO A CA 1
ATOM 1427 C C . PRO A 1 178 ? 19.969 18.984 8.578 1 98.19 178 PRO A C 1
ATOM 1429 O O . PRO A 1 178 ? 19.734 18.953 7.367 1 98.19 178 PRO A O 1
ATOM 1432 N N . ASN A 1 179 ? 19.141 18.5 9.484 1 98.31 179 ASN A N 1
ATOM 1433 C CA . ASN A 1 179 ? 17.906 17.875 9 1 98.31 179 ASN A CA 1
ATOM 1434 C C . ASN A 1 179 ? 16.797 17.969 10.039 1 98.31 179 ASN A C 1
ATOM 1436 O O . ASN A 1 179 ? 17.062 18.203 11.219 1 98.31 179 ASN A O 1
ATOM 1440 N N . ILE A 1 180 ? 15.586 17.969 9.57 1 98.06 180 ILE A N 1
ATOM 1441 C CA . ILE A 1 180 ? 14.383 17.609 10.312 1 98.06 180 ILE A CA 1
ATOM 1442 C C . ILE A 1 180 ? 13.789 16.312 9.734 1 98.06 180 ILE A C 1
ATOM 1444 O O . ILE A 1 180 ? 13.352 16.281 8.586 1 98.06 180 ILE A O 1
ATOM 1448 N N . ILE A 1 181 ? 13.852 15.25 10.484 1 96.88 181 ILE A N 1
ATOM 1449 C CA . ILE A 1 181 ? 13.273 13.977 10.07 1 96.88 181 ILE A CA 1
ATOM 1450 C C . ILE A 1 181 ? 12.039 13.68 10.914 1 96.88 181 ILE A C 1
ATOM 1452 O O . ILE A 1 181 ? 12.141 13.5 12.133 1 96.88 181 ILE A O 1
ATOM 1456 N N . ARG A 1 182 ? 10.945 13.648 10.258 1 95.44 182 ARG A N 1
ATOM 1457 C CA . ARG A 1 182 ? 9.672 13.469 10.945 1 95.44 182 ARG A CA 1
ATOM 1458 C C . ARG A 1 182 ? 9.18 12.031 10.812 1 95.44 182 ARG A C 1
ATOM 1460 O O . ARG A 1 182 ? 9.336 11.406 9.766 1 95.44 182 ARG A O 1
ATOM 1467 N N . LYS A 1 183 ? 8.578 11.586 11.891 1 91.25 183 LYS A N 1
ATOM 1468 C CA . LYS A 1 183 ? 8 10.25 11.961 1 91.25 183 LYS A CA 1
ATOM 1469 C C . LYS A 1 183 ? 6.48 10.312 12.062 1 91.25 183 LYS A C 1
ATOM 1471 O O . LYS A 1 183 ? 5.887 11.383 11.93 1 91.25 183 LYS A O 1
ATOM 1476 N N . ASN A 1 184 ? 5.875 9.156 12.195 1 91.56 184 ASN A N 1
ATOM 1477 C CA . ASN A 1 184 ? 4.422 9.109 12.328 1 91.56 184 ASN A CA 1
ATOM 1478 C C . ASN A 1 184 ? 3.965 9.664 13.68 1 91.56 184 ASN A C 1
ATOM 1480 O O . ASN A 1 184 ? 4.586 9.391 14.703 1 91.56 184 ASN A O 1
ATOM 1484 N N . ARG A 1 185 ? 3.051 10.516 13.562 1 94.69 185 ARG A N 1
ATOM 1485 C CA . ARG A 1 185 ? 2.391 11.016 14.773 1 94.69 185 ARG A CA 1
ATOM 1486 C C . ARG A 1 185 ? 0.884 10.781 14.703 1 94.69 185 ARG A C 1
ATOM 1488 O O . ARG A 1 185 ? 0.339 10.523 13.625 1 94.69 185 ARG A O 1
ATOM 1495 N N . ASN A 1 186 ? 0.277 10.828 15.836 1 96.25 186 ASN A N 1
ATOM 1496 C CA . ASN A 1 186 ? -1.158 10.617 15.992 1 96.25 186 ASN A CA 1
ATOM 1497 C C . ASN A 1 186 ? -1.794 11.711 16.844 1 96.25 186 ASN A C 1
ATOM 1499 O O . ASN A 1 186 ? -1.09 12.469 17.516 1 96.25 186 ASN A O 1
ATOM 1503 N N . SER A 1 187 ? -3.037 11.781 16.75 1 97.75 187 SER A N 1
ATOM 1504 C CA . SER A 1 187 ? -3.762 12.695 17.625 1 97.75 187 SER A CA 1
ATOM 1505 C C . SER A 1 187 ? -4.793 11.945 18.469 1 97.75 187 SER A C 1
ATOM 1507 O O . SER A 1 187 ? -5.34 10.93 18.031 1 97.75 187 SER A O 1
ATOM 1509 N N . VAL A 1 188 ? -5 12.453 19.719 1 98.12 188 VAL A N 1
ATOM 1510 C CA . VAL A 1 188 ? -5.891 11.773 20.656 1 98.12 188 VAL A CA 1
ATOM 1511 C C . VAL A 1 188 ? -6.871 12.781 21.25 1 98.12 188 VAL A C 1
ATOM 1513 O O . VAL A 1 188 ? -6.645 13.992 21.188 1 98.12 188 VAL A O 1
ATOM 1516 N N . ALA A 1 189 ? -7.93 12.273 21.766 1 98.12 189 ALA A N 1
ATOM 1517 C CA . ALA A 1 189 ? -8.875 13.086 22.516 1 98.12 189 ALA A CA 1
ATOM 1518 C C . ALA A 1 189 ? -9.102 12.516 23.906 1 98.12 189 ALA A C 1
ATOM 1520 O O . ALA A 1 189 ? -9.195 11.297 24.078 1 98.12 189 ALA A O 1
ATOM 1521 N N . ILE A 1 190 ? -9.141 13.406 24.859 1 96.81 190 ILE A N 1
ATOM 1522 C CA . ILE A 1 190 ? -9.492 13.047 26.234 1 96.81 190 ILE A CA 1
ATOM 1523 C C . ILE A 1 190 ? -10.938 13.461 26.516 1 96.81 190 ILE A C 1
ATOM 1525 O O . ILE A 1 190 ? -11.25 14.656 26.531 1 96.81 190 ILE A O 1
ATOM 1529 N N . LEU A 1 191 ? -11.75 12.484 26.766 1 97.25 191 LEU A N 1
ATOM 1530 C CA . LEU A 1 191 ? -13.141 12.75 27.125 1 97.25 191 LEU A CA 1
ATOM 1531 C C . LEU A 1 191 ? -13.383 12.484 28.609 1 97.25 191 LEU A C 1
ATOM 1533 O O . LEU A 1 191 ? -12.859 11.516 29.156 1 97.25 191 LEU A O 1
ATOM 1537 N N . THR A 1 192 ? -14.203 13.297 29.219 1 94.19 192 THR A N 1
ATOM 1538 C CA . THR A 1 192 ? -14.477 13.188 30.656 1 94.19 192 THR A CA 1
ATOM 1539 C C . THR A 1 192 ? -15.867 12.617 30.891 1 94.19 192 THR A C 1
ATOM 1541 O O . THR A 1 192 ? -16.156 12.133 31.984 1 94.19 192 THR A O 1
ATOM 1544 N N . GLY A 1 193 ? -16.672 12.68 29.953 1 94.5 193 GLY A N 1
ATOM 1545 C CA . GLY A 1 193 ? -18.078 12.32 30.125 1 94.5 193 GLY A CA 1
ATOM 1546 C C . GLY A 1 193 ? -18.969 13.523 30.375 1 94.5 193 GLY A C 1
ATOM 1547 O O . GLY A 1 193 ? -20.203 13.398 30.391 1 94.5 193 GLY A O 1
ATOM 1548 N N . ASN A 1 194 ? -18.422 14.672 30.469 1 93.94 194 ASN A N 1
ATOM 1549 C CA . ASN A 1 194 ? -19.172 15.883 30.766 1 93.94 194 ASN A CA 1
ATOM 1550 C C . ASN A 1 194 ? -19.172 16.844 29.578 1 93.94 194 ASN A C 1
ATOM 1552 O O . ASN A 1 194 ? -19.562 18 29.719 1 93.94 194 ASN A O 1
ATOM 1556 N N . GLU A 1 195 ? -18.688 16.391 28.406 1 96.12 195 GLU A N 1
ATOM 1557 C CA . GLU A 1 195 ? -18.641 17.234 27.219 1 96.12 195 GLU A CA 1
ATOM 1558 C C . GLU A 1 195 ? -20.031 17.641 26.781 1 96.12 195 GLU A C 1
ATOM 1560 O O . GLU A 1 195 ? -20.984 16.859 26.906 1 96.12 195 GLU A O 1
ATOM 1565 N N . SER A 1 196 ? -20.188 18.859 26.203 1 96.12 196 SER A N 1
ATOM 1566 C CA . SER A 1 196 ? -21.438 19.266 25.594 1 96.12 196 SER A CA 1
ATOM 1567 C C . SER A 1 196 ? -21.672 18.547 24.266 1 96.12 196 SER A C 1
ATOM 1569 O O . SER A 1 196 ? -20.734 18 23.688 1 96.12 196 SER A O 1
ATOM 1571 N N . GLU A 1 197 ? -22.906 18.562 23.859 1 96.31 197 GLU A N 1
ATOM 1572 C CA . GLU A 1 197 ? -23.219 18 22.562 1 96.31 197 GLU A CA 1
ATOM 1573 C C . GLU A 1 197 ? -22.453 18.703 21.453 1 96.31 197 GLU A C 1
ATOM 1575 O O . GLU A 1 197 ? -22 18.062 20.5 1 96.31 197 GLU A O 1
ATOM 1580 N N . GLU A 1 198 ? -22.328 19.969 21.578 1 97 198 GLU A N 1
ATOM 1581 C CA . GLU A 1 198 ? -21.625 20.766 20.578 1 97 198 GLU A CA 1
ATOM 1582 C C . GLU A 1 198 ? -20.156 20.375 20.5 1 97 198 GLU A C 1
ATOM 1584 O O . GLU A 1 198 ? -19.578 20.281 19.406 1 97 198 GLU A O 1
ATOM 1589 N N . GLU A 1 199 ? -19.578 20.156 21.641 1 97.12 199 GLU A N 1
ATOM 1590 C CA . GLU A 1 199 ? -18.188 19.703 21.688 1 97.12 199 GLU A CA 1
ATOM 1591 C C . GLU A 1 199 ? -18.016 18.359 20.984 1 97.12 199 GLU A C 1
ATOM 1593 O O . GLU A 1 199 ? -17.109 18.172 20.172 1 97.12 199 GLU A O 1
ATOM 1598 N N . LEU A 1 200 ? -18.891 17.484 21.281 1 98.06 200 LEU A N 1
ATOM 1599 C CA . LEU A 1 200 ? -18.812 16.156 20.703 1 98.06 200 LEU A CA 1
ATOM 1600 C C . LEU A 1 200 ? -19.094 16.188 19.203 1 98.06 200 LEU A C 1
ATOM 1602 O O . LEU A 1 200 ? -18.469 15.461 18.422 1 98.06 200 LEU A O 1
ATOM 1606 N N . LYS A 1 201 ? -20.031 17.047 18.812 1 98.31 201 LYS A N 1
ATOM 1607 C CA . LYS A 1 201 ? -20.266 17.266 17.391 1 98.31 201 LYS A CA 1
ATOM 1608 C C . LYS A 1 201 ? -19.016 17.797 16.703 1 98.31 201 LYS A C 1
ATOM 1610 O O . LYS A 1 201 ? -18.656 17.312 15.617 1 98.31 201 LYS A O 1
ATOM 1615 N N . SER A 1 202 ? -18.375 18.734 17.328 1 98.19 202 SER A N 1
ATOM 1616 C CA . SER A 1 202 ? -17.156 19.312 16.781 1 98.19 202 SER A CA 1
ATOM 1617 C C . SER A 1 202 ? -16.047 18.266 16.703 1 98.19 202 SER A C 1
ATOM 1619 O O . SER A 1 202 ? -15.211 18.312 15.789 1 98.19 202 SER A O 1
ATOM 1621 N N . LEU A 1 203 ? -16.016 17.312 17.641 1 98.5 203 LEU A N 1
ATOM 1622 C CA . LEU A 1 203 ? -15.039 16.234 17.641 1 98.5 203 LEU A CA 1
ATOM 1623 C C . LEU A 1 203 ? -15.125 15.422 16.359 1 98.5 203 LEU A C 1
ATOM 1625 O O . LEU A 1 203 ? -14.125 14.883 15.883 1 98.5 203 LEU A O 1
ATOM 1629 N N . GLY A 1 204 ? -16.281 15.375 15.758 1 98.75 204 GLY A N 1
ATOM 1630 C CA . GLY A 1 204 ? -16.438 14.711 14.477 1 98.75 204 GLY A CA 1
ATOM 1631 C C . GLY A 1 204 ? -15.516 15.258 13.398 1 98.75 204 GLY A C 1
ATOM 1632 O O . GLY A 1 204 ? -14.969 14.5 12.602 1 98.75 204 GLY A O 1
ATOM 1633 N N . GLU A 1 205 ? -15.336 16.562 13.406 1 98.44 205 GLU A N 1
ATOM 1634 C CA . GLU A 1 205 ? -14.406 17.188 12.469 1 98.44 205 GLU A CA 1
ATOM 1635 C C . GLU A 1 205 ? -12.984 16.688 12.695 1 98.44 205 GLU A C 1
ATOM 1637 O O . GLU A 1 205 ? -12.242 16.438 11.742 1 98.44 205 GLU A O 1
ATOM 1642 N N . ASP A 1 206 ? -12.625 16.516 13.922 1 98.62 206 ASP A N 1
ATOM 1643 C CA . ASP A 1 206 ? -11.289 16.047 14.289 1 98.62 206 ASP A CA 1
ATOM 1644 C C . ASP A 1 206 ? -11.078 14.594 13.867 1 98.62 206 ASP A C 1
ATOM 1646 O O . ASP A 1 206 ? -9.953 14.188 13.562 1 98.62 206 ASP A O 1
ATOM 1650 N N . ILE A 1 207 ? -12.109 13.82 13.82 1 98.81 207 ILE A N 1
ATOM 1651 C CA . ILE A 1 207 ? -12.039 12.383 13.555 1 98.81 207 ILE A CA 1
ATOM 1652 C C . ILE A 1 207 ? -12.141 12.133 12.055 1 98.81 207 ILE A C 1
ATOM 1654 O O . ILE A 1 207 ? -11.328 11.398 11.484 1 98.81 207 ILE A O 1
ATOM 1658 N N . PHE A 1 208 ? -13.062 12.883 11.336 1 98.81 208 PHE A N 1
ATOM 1659 C CA . PHE A 1 208 ? -13.523 12.391 10.047 1 98.81 208 PHE A CA 1
ATOM 1660 C C . PHE A 1 208 ? -12.922 13.211 8.906 1 98.81 208 PHE A C 1
ATOM 1662 O O . PHE A 1 208 ? -12.914 12.766 7.754 1 98.81 208 PHE A O 1
ATOM 1669 N N . ARG A 1 209 ? -12.508 14.445 9.195 1 98.5 209 ARG A N 1
ATOM 1670 C CA . ARG A 1 209 ? -11.922 15.242 8.117 1 98.5 209 ARG A CA 1
ATOM 1671 C C . ARG A 1 209 ? -10.805 14.477 7.418 1 98.5 209 ARG A C 1
ATOM 1673 O O . ARG A 1 209 ? -10.016 13.789 8.07 1 98.5 209 ARG A O 1
ATOM 1680 N N . TYR A 1 210 ? -10.82 14.57 6.09 1 98.5 210 TYR A N 1
ATOM 1681 C CA . TYR A 1 210 ? -9.859 13.859 5.254 1 98.5 210 TYR A CA 1
ATOM 1682 C C . TYR A 1 210 ? -9.953 12.359 5.473 1 98.5 210 TYR A C 1
ATOM 1684 O O . TYR A 1 210 ? -8.977 11.633 5.281 1 98.5 210 TYR A O 1
ATOM 1692 N N . TYR A 1 211 ? -11.016 11.891 6.059 1 98.5 211 TYR A N 1
ATOM 1693 C CA . TYR A 1 211 ? -11.32 10.477 6.262 1 98.5 211 TYR A CA 1
ATOM 1694 C C . TYR A 1 211 ? -10.367 9.859 7.277 1 98.5 211 TYR A C 1
ATOM 1696 O O . TYR A 1 211 ? -10.094 8.656 7.23 1 98.5 211 TYR A O 1
ATOM 1704 N N . GLY A 1 212 ? -9.727 10.695 8.117 1 98.19 212 GLY A N 1
ATOM 1705 C CA . GLY A 1 212 ? -8.859 10.203 9.18 1 98.19 212 GLY A CA 1
ATOM 1706 C C . GLY A 1 212 ? -7.438 9.945 8.711 1 98.19 212 GLY A C 1
ATOM 1707 O O . GLY A 1 212 ? -6.648 9.312 9.414 1 98.19 212 GLY A O 1
ATOM 1708 N N . LEU A 1 213 ? -7.062 10.484 7.598 1 97.88 213 LEU A N 1
ATOM 1709 C CA . LEU A 1 213 ? -5.793 10.117 6.973 1 97.88 213 LEU A CA 1
ATOM 1710 C C . LEU A 1 213 ? -4.672 11.039 7.441 1 97.88 213 LEU A C 1
ATOM 1712 O O . LEU A 1 213 ? -3.496 10.766 7.199 1 97.88 213 LEU A O 1
ATOM 1716 N N . GLY A 1 214 ? -5 12.078 8.141 1 96.75 214 GLY A N 1
ATOM 1717 C CA . GLY A 1 214 ? -3.988 13 8.617 1 96.75 214 GLY A CA 1
ATOM 1718 C C . GLY A 1 214 ? -3.502 12.688 10.016 1 96.75 214 GLY A C 1
ATOM 1719 O O . GLY A 1 214 ? -4.258 12.172 10.844 1 96.75 214 GLY A O 1
ATOM 1720 N N . CYS A 1 215 ? -2.289 13.07 10.305 1 96.44 215 CYS A N 1
ATOM 1721 C CA . CYS A 1 215 ? -1.737 12.844 11.633 1 96.44 215 CYS A CA 1
ATOM 1722 C C . CYS A 1 215 ? -2.484 13.656 12.68 1 96.44 215 CYS A C 1
ATOM 1724 O O . CYS A 1 215 ? -2.42 13.352 13.875 1 96.44 215 CYS A O 1
ATOM 1726 N N . ARG A 1 216 ? -3.18 14.734 12.242 1 97.5 216 ARG A N 1
ATOM 1727 C CA . ARG A 1 216 ? -3.918 15.586 13.164 1 97.5 216 ARG A CA 1
ATOM 1728 C C . ARG A 1 216 ? -5.336 15.062 13.375 1 97.5 216 ARG A C 1
ATOM 1730 O O . ARG A 1 216 ? -6.098 15.609 14.172 1 97.5 216 ARG A O 1
ATOM 1737 N N . ASN A 1 217 ? -5.723 14.07 12.688 1 98.56 217 ASN A N 1
ATOM 1738 C CA . ASN A 1 217 ? -6.988 13.398 12.969 1 98.56 217 ASN A CA 1
ATOM 1739 C C . ASN A 1 217 ? -6.945 12.656 14.297 1 98.56 217 ASN A C 1
ATOM 1741 O O . ASN A 1 217 ? -5.945 12.016 14.625 1 98.56 217 ASN A O 1
ATOM 1745 N N . VAL A 1 218 ? -7.984 12.789 15.016 1 98.62 218 VAL A N 1
ATOM 1746 C CA . VAL A 1 218 ? -8.094 11.992 16.234 1 98.62 218 VAL A CA 1
ATOM 1747 C C . VAL A 1 218 ? -8.336 10.531 15.891 1 98.62 218 VAL A C 1
ATOM 1749 O O . VAL A 1 218 ? -9.328 10.195 15.242 1 98.62 218 VAL A O 1
ATOM 1752 N N . SER A 1 219 ? -7.43 9.695 16.297 1 98.75 219 SER A N 1
ATOM 1753 C CA . SER A 1 219 ? -7.504 8.266 15.984 1 98.75 219 SER A CA 1
ATOM 1754 C C . SER A 1 219 ? -7.77 7.445 17.234 1 98.75 219 SER A C 1
ATOM 1756 O O . SER A 1 219 ? -8.039 6.242 17.156 1 98.75 219 SER A O 1
ATOM 1758 N N . LYS A 1 220 ? -7.742 8.148 18.391 1 98.62 220 LYS A N 1
ATOM 1759 C CA . LYS A 1 220 ? -7.934 7.43 19.641 1 98.62 220 LYS A CA 1
ATOM 1760 C C . LYS A 1 220 ? -8.586 8.32 20.688 1 98.62 220 LYS A C 1
ATOM 1762 O O . LYS A 1 220 ? -8.25 9.5 20.812 1 98.62 220 LYS A O 1
ATOM 1767 N N . LEU A 1 221 ? -9.453 7.691 21.469 1 98.62 221 LEU A N 1
ATOM 1768 C CA . LEU A 1 221 ? -10.102 8.352 22.609 1 98.62 221 LEU A CA 1
ATOM 1769 C C . LEU A 1 221 ? -9.609 7.758 23.922 1 98.62 221 LEU A C 1
ATOM 1771 O O . LEU A 1 221 ? -9.438 6.543 24.047 1 98.62 221 LEU A O 1
ATOM 1775 N N . PHE A 1 222 ? -9.375 8.602 24.844 1 98.31 222 PHE A N 1
ATOM 1776 C CA . PHE A 1 222 ? -9.281 8.203 26.25 1 98.31 222 PHE A CA 1
ATOM 1777 C C . PHE A 1 222 ? -10.547 8.586 27 1 98.31 222 PHE A C 1
ATOM 1779 O O . PHE A 1 222 ? -10.922 9.766 27.047 1 98.31 222 PHE A O 1
ATOM 1786 N N . VAL A 1 223 ? -11.125 7.582 27.594 1 98.12 223 VAL A N 1
ATOM 1787 C CA . VAL A 1 223 ? -12.422 7.805 28.234 1 98.12 223 VAL A CA 1
ATOM 1788 C C . VAL A 1 223 ? -12.414 7.223 29.641 1 98.12 223 VAL A C 1
ATOM 1790 O O . VAL A 1 223 ? -11.648 6.301 29.938 1 98.12 223 VAL A O 1
ATOM 1793 N N . PRO A 1 224 ? -13.289 7.77 30.5 1 96.88 224 PRO A N 1
ATOM 1794 C CA . PRO A 1 224 ? -13.406 7.137 31.812 1 96.88 224 PRO A CA 1
ATOM 1795 C C . PRO A 1 224 ? -14.008 5.734 31.75 1 96.88 224 PRO A C 1
ATOM 1797 O O . PRO A 1 224 ? -14.617 5.371 30.734 1 96.88 224 PRO A O 1
ATOM 1800 N N . LYS A 1 225 ? -13.883 4.914 32.781 1 95.31 225 LYS A N 1
ATOM 1801 C CA . LYS A 1 225 ? -14.305 3.516 32.812 1 95.31 225 LYS A CA 1
ATOM 1802 C C . LYS A 1 225 ? -15.797 3.385 32.531 1 95.31 225 LYS A C 1
ATOM 1804 O O . LYS A 1 225 ? -16.234 2.463 31.844 1 95.31 225 LYS A O 1
ATOM 1809 N N . SER A 1 226 ? -16.641 4.242 33.031 1 92.56 226 SER A N 1
ATOM 1810 C CA . SER A 1 226 ? -18.078 4.121 32.844 1 92.56 226 SER A CA 1
ATOM 1811 C C . SER A 1 226 ? -18.578 5.07 31.766 1 92.56 226 SER A C 1
ATOM 1813 O O . SER A 1 226 ? -19.719 5.535 31.812 1 92.56 226 SER A O 1
ATOM 1815 N N . TYR A 1 227 ? -17.75 5.262 30.766 1 96.62 227 TYR A N 1
ATOM 1816 C CA . TYR A 1 227 ? -18.141 6.203 29.719 1 96.62 227 TYR A CA 1
ATOM 1817 C C . TYR A 1 227 ? -19.266 5.629 28.859 1 96.62 227 TYR A C 1
ATOM 1819 O O . TYR A 1 227 ? -19.219 4.461 28.469 1 96.62 227 TYR A O 1
ATOM 1827 N N . ASP A 1 228 ? -20.266 6.406 28.547 1 94.94 228 ASP A N 1
ATOM 1828 C CA . ASP A 1 228 ? -21.391 6.012 27.688 1 94.94 228 ASP A CA 1
ATOM 1829 C C . ASP A 1 228 ? -21.125 6.402 26.234 1 94.94 228 ASP A C 1
ATOM 1831 O O . ASP A 1 228 ? -21.312 7.555 25.859 1 94.94 228 ASP A O 1
ATOM 1835 N N . PHE A 1 229 ? -20.875 5.484 25.391 1 97.5 229 PHE A N 1
ATOM 1836 C CA . PHE A 1 229 ? -20.531 5.738 24 1 97.5 229 PHE A CA 1
ATOM 1837 C C . PHE A 1 229 ? -21.781 6.105 23.188 1 97.5 229 PHE A C 1
ATOM 1839 O O . PHE A 1 229 ? -21.672 6.629 22.078 1 97.5 229 PHE A O 1
ATOM 1846 N N . ASP A 1 230 ? -22.938 5.867 23.719 1 96.62 230 ASP A N 1
ATOM 1847 C CA . ASP A 1 230 ? -24.156 6.246 23.031 1 96.62 230 ASP A CA 1
ATOM 1848 C C . ASP A 1 230 ? -24.234 7.758 22.828 1 96.62 230 ASP A C 1
ATOM 1850 O O . ASP A 1 230 ? -24.703 8.234 21.797 1 96.62 230 ASP A O 1
ATOM 1854 N N . THR A 1 231 ? -23.828 8.438 23.859 1 96.44 231 THR A N 1
ATOM 1855 C CA . THR A 1 231 ? -23.812 9.891 23.781 1 96.44 231 THR A CA 1
ATOM 1856 C C . THR A 1 231 ? -22.891 10.359 22.656 1 96.44 231 THR A C 1
ATOM 1858 O O . THR A 1 231 ? -23.234 11.25 21.891 1 96.44 231 THR A O 1
ATOM 1861 N N . LEU A 1 232 ? -21.766 9.789 22.562 1 97.69 232 LEU A N 1
ATOM 1862 C CA . LEU A 1 232 ? -20.828 10.109 21.516 1 97.69 232 LEU A CA 1
ATOM 1863 C C . LEU A 1 232 ? -21.406 9.781 20.141 1 97.69 232 LEU A C 1
ATOM 1865 O O . LEU A 1 232 ? -21.344 10.609 19.219 1 97.69 232 LEU A O 1
ATOM 1869 N N . TYR A 1 233 ? -21.984 8.594 20 1 97.19 233 TYR A N 1
ATOM 1870 C CA . TYR A 1 233 ? -22.547 8.148 18.734 1 97.19 233 TYR A CA 1
ATOM 1871 C C . TYR A 1 233 ? -23.656 9.094 18.266 1 97.19 233 TYR A C 1
ATOM 1873 O O . TYR A 1 233 ? -23.719 9.438 17.078 1 97.19 233 TYR A O 1
ATOM 1881 N N . LYS A 1 234 ? -24.469 9.469 19.188 1 97 234 LYS A N 1
ATOM 1882 C CA . LYS A 1 234 ? -25.547 10.383 18.844 1 97 234 LYS A CA 1
ATOM 1883 C C . LYS A 1 234 ? -25.016 11.711 18.344 1 97 234 LYS A C 1
ATOM 1885 O O . LYS A 1 234 ? -25.5 12.25 17.344 1 97 234 LYS A O 1
ATOM 1890 N N . ALA A 1 235 ? -24.031 12.195 18.984 1 97.88 235 ALA A N 1
ATOM 1891 C CA . ALA A 1 235 ? -23.438 13.484 18.609 1 97.88 235 ALA A CA 1
ATOM 1892 C C . ALA A 1 235 ? -22.766 13.398 17.25 1 97.88 235 ALA A C 1
ATOM 1894 O O . ALA A 1 235 ? -22.766 14.367 16.484 1 97.88 235 ALA A O 1
ATOM 1895 N N . LEU A 1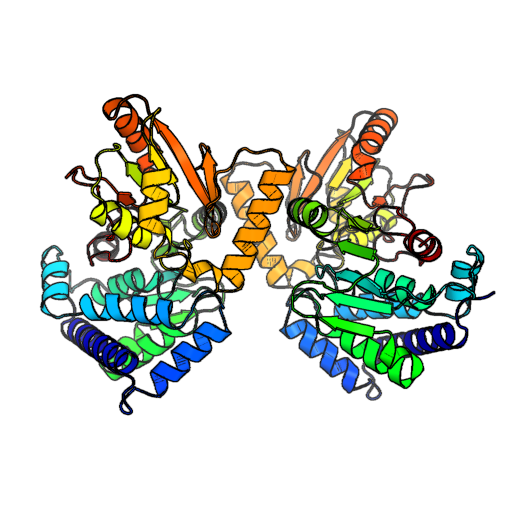 236 ? -22.234 12.258 16.875 1 98.31 236 LEU A N 1
ATOM 1896 C CA . LEU A 1 236 ? -21.469 12.094 15.641 1 98.31 236 LEU A CA 1
ATOM 1897 C C . LEU A 1 236 ? -22.359 11.68 14.484 1 98.31 236 LEU A C 1
ATOM 1899 O O . LEU A 1 236 ? -21.906 11.57 13.344 1 98.31 236 LEU A O 1
ATOM 1903 N N . TYR A 1 237 ? -23.578 11.484 14.75 1 97.62 237 TYR A N 1
ATOM 1904 C CA . TYR A 1 237 ? -24.484 10.898 13.766 1 97.62 237 TYR A CA 1
ATOM 1905 C C . TYR A 1 237 ? -24.578 11.773 12.516 1 97.62 237 TYR A C 1
ATOM 1907 O O . TYR A 1 237 ? -24.797 11.266 11.414 1 97.62 237 TYR A O 1
ATOM 1915 N N . ASP A 1 238 ? -24.438 13.055 12.672 1 96.81 238 ASP A N 1
ATOM 1916 C CA . ASP A 1 238 ? -24.516 13.977 11.539 1 96.81 238 ASP A CA 1
ATOM 1917 C C . ASP A 1 238 ? -23.438 13.68 10.5 1 96.81 238 ASP A C 1
ATOM 1919 O O . ASP A 1 238 ? -23.531 14.141 9.359 1 96.81 238 ASP A O 1
ATOM 1923 N N . TYR A 1 239 ? -22.422 12.922 10.875 1 98.31 239 TYR A N 1
ATOM 1924 C CA . TYR A 1 239 ? -21.344 12.602 9.961 1 98.31 239 TYR A CA 1
ATOM 1925 C C . TYR A 1 239 ? -21.609 11.289 9.234 1 98.31 239 TYR A C 1
ATOM 1927 O O . TYR A 1 239 ? -20.766 10.789 8.5 1 98.31 239 TYR A O 1
ATOM 1935 N N . LYS A 1 240 ? -22.766 10.734 9.312 1 98.31 240 LYS A N 1
ATOM 1936 C CA . LYS A 1 240 ? -23.109 9.398 8.836 1 98.31 240 LYS A CA 1
ATOM 1937 C C . LYS A 1 240 ? -22.938 9.289 7.32 1 98.31 240 LYS A C 1
ATOM 1939 O O . LYS A 1 240 ? -22.672 8.211 6.793 1 98.31 240 LYS A O 1
ATOM 1944 N N . ASP A 1 241 ? -23.094 10.398 6.617 1 98.19 241 ASP A N 1
ATOM 1945 C CA . ASP A 1 241 ? -23.062 10.367 5.156 1 98.19 241 ASP A CA 1
ATOM 1946 C C . ASP A 1 241 ? -21.672 10.055 4.637 1 98.19 241 ASP A C 1
ATOM 1948 O O . ASP A 1 241 ? -21.484 9.781 3.447 1 98.19 241 ASP A O 1
ATOM 1952 N N . ILE A 1 242 ? -20.625 10.055 5.527 1 98.38 242 ILE A N 1
ATOM 1953 C CA . ILE A 1 242 ? -19.266 9.711 5.152 1 98.38 242 ILE A CA 1
ATOM 1954 C C . ILE A 1 242 ? -19.219 8.305 4.57 1 98.38 242 ILE A C 1
ATOM 1956 O O . ILE A 1 242 ? -18.359 7.992 3.736 1 98.38 242 ILE A O 1
ATOM 1960 N N . ILE A 1 243 ? -20.156 7.422 4.891 1 98.06 243 ILE A N 1
ATOM 1961 C CA . ILE A 1 243 ? -20.219 6.02 4.492 1 98.06 243 ILE A CA 1
ATOM 1962 C C . ILE A 1 243 ? -20.547 5.918 3.006 1 98.06 243 ILE A C 1
ATOM 1964 O O . ILE A 1 243 ? -20.391 4.852 2.402 1 98.06 243 ILE A O 1
ATOM 1968 N N . HIS A 1 244 ? -20.969 7.043 2.418 1 97 244 HIS A N 1
ATOM 1969 C CA . HIS A 1 244 ? -21.344 7.02 1.007 1 97 244 HIS A CA 1
ATOM 1970 C C . HIS A 1 244 ? -20.109 7.199 0.118 1 97 244 HIS A C 1
ATOM 1972 O O . HIS A 1 244 ? -20.188 7.035 -1.101 1 97 244 HIS A O 1
ATOM 1978 N N . GLN A 1 245 ? -19.047 7.629 0.711 1 96.12 245 GLN A N 1
ATOM 1979 C CA . GLN A 1 245 ? -17.781 7.578 -0.03 1 96.12 245 GLN A CA 1
ATOM 1980 C C . GLN A 1 245 ? -17.281 6.145 -0.156 1 96.12 245 GLN A C 1
ATOM 1982 O O . GLN A 1 245 ? -16.984 5.496 0.85 1 96.12 245 GLN A O 1
ATOM 1987 N N . HIS A 1 246 ? -17.109 5.691 -1.321 1 93.62 246 HIS A N 1
ATOM 1988 C CA . HIS A 1 246 ? -16.922 4.273 -1.613 1 93.62 246 HIS A CA 1
ATOM 1989 C C . HIS A 1 246 ? -15.664 3.732 -0.958 1 93.62 246 HIS A C 1
ATOM 1991 O O . HIS A 1 246 ? -15.68 2.656 -0.354 1 93.62 246 HIS A O 1
ATOM 1997 N N . LYS A 1 247 ? -14.586 4.406 -1.063 1 95 247 LYS A N 1
ATOM 1998 C CA . LYS A 1 247 ? -13.336 3.932 -0.478 1 95 247 LYS A CA 1
ATOM 1999 C C . LYS A 1 247 ? -13.438 3.844 1.042 1 95 247 LYS A C 1
ATOM 2001 O O . LYS A 1 247 ? -12.93 2.898 1.65 1 95 247 LYS A O 1
ATOM 2006 N N . TYR A 1 248 ? -14.062 4.859 1.614 1 97.94 248 TYR A N 1
ATOM 2007 C CA . TYR A 1 248 ? -14.289 4.84 3.055 1 97.94 248 TYR A CA 1
ATOM 2008 C C . TYR A 1 248 ? -15.164 3.656 3.451 1 97.94 248 TYR A C 1
ATOM 2010 O O . TYR A 1 248 ? -14.82 2.91 4.371 1 97.94 248 TYR A O 1
ATOM 2018 N N . ALA A 1 249 ? -16.234 3.461 2.742 1 96.88 249 ALA A N 1
ATOM 2019 C CA . ALA A 1 249 ? -17.172 2.377 3.014 1 96.88 249 ALA A CA 1
ATOM 2020 C C . ALA A 1 249 ? -16.484 1.017 2.896 1 96.88 249 ALA A C 1
ATOM 2022 O O . ALA A 1 249 ? -16.734 0.122 3.709 1 96.88 249 ALA A O 1
ATOM 2023 N N . ASN A 1 250 ? -15.648 0.918 1.928 1 93.62 250 ASN A N 1
ATOM 2024 C CA . ASN A 1 250 ? -14.914 -0.331 1.741 1 93.62 250 ASN A CA 1
ATOM 2025 C C . ASN A 1 250 ? -14.016 -0.637 2.936 1 93.62 250 ASN A C 1
ATOM 2027 O O . ASN A 1 250 ? -13.93 -1.784 3.377 1 93.62 250 ASN A O 1
ATOM 2031 N N . ASN A 1 251 ? -13.352 0.337 3.434 1 96.94 251 ASN A N 1
ATOM 2032 C CA . ASN A 1 251 ? -12.516 0.139 4.613 1 96.94 251 ASN A CA 1
ATOM 2033 C C . ASN A 1 251 ? -13.352 -0.198 5.844 1 96.94 251 ASN A C 1
ATOM 2035 O O . ASN A 1 251 ? -12.969 -1.062 6.637 1 96.94 251 ASN A O 1
ATOM 2039 N N . TYR A 1 252 ? -14.477 0.517 5.98 1 97.81 252 TYR A N 1
ATOM 2040 C CA . TYR A 1 252 ? -15.391 0.249 7.082 1 97.81 252 TYR A CA 1
ATOM 2041 C C . TYR A 1 252 ? -15.836 -1.208 7.078 1 97.81 252 TYR A C 1
ATOM 2043 O O . TYR A 1 252 ? -15.719 -1.903 8.086 1 97.81 252 TYR A O 1
ATOM 2051 N N . ASP A 1 253 ? -16.281 -1.64 5.926 1 95.12 253 ASP A N 1
ATOM 2052 C CA . ASP A 1 253 ? -16.766 -3.012 5.773 1 95.12 253 ASP A CA 1
ATOM 2053 C C . ASP A 1 253 ? -15.633 -4.012 6.012 1 95.12 253 ASP A C 1
ATOM 2055 O O . ASP A 1 253 ? -15.82 -5.02 6.695 1 95.12 253 ASP A O 1
ATOM 2059 N N . TYR A 1 254 ? -14.516 -3.697 5.473 1 95.69 254 TYR A N 1
ATOM 2060 C CA . TYR A 1 254 ? -13.352 -4.559 5.621 1 95.69 254 TYR A CA 1
ATOM 2061 C C . TYR A 1 254 ? -12.977 -4.719 7.09 1 95.69 254 TYR A C 1
ATOM 2063 O O . TYR A 1 254 ? -12.867 -5.84 7.59 1 95.69 254 TYR A O 1
ATOM 2071 N N . ASN A 1 255 ? -12.766 -3.633 7.781 1 97.44 255 ASN A N 1
ATOM 2072 C CA . ASN A 1 255 ? -12.352 -3.68 9.18 1 97.44 255 ASN A CA 1
ATOM 2073 C C . ASN A 1 255 ? -13.406 -4.352 10.055 1 97.44 255 ASN A C 1
ATOM 2075 O O . ASN A 1 255 ? -13.07 -5.109 10.969 1 97.44 255 ASN A O 1
ATOM 2079 N N . LYS A 1 256 ? -14.641 -4.062 9.781 1 96.94 256 LYS A N 1
ATOM 2080 C CA . LYS A 1 256 ? -15.719 -4.711 10.523 1 96.94 256 LYS A CA 1
ATOM 2081 C C . LYS A 1 256 ? -15.633 -6.23 10.391 1 96.94 256 LYS A C 1
ATOM 2083 O O . LYS A 1 256 ? -15.672 -6.945 11.398 1 96.94 256 LYS A O 1
ATOM 2088 N N . ALA A 1 257 ? -15.461 -6.699 9.219 1 95.31 257 ALA A N 1
ATOM 2089 C CA . ALA A 1 257 ? -15.367 -8.133 8.953 1 95.31 257 ALA A CA 1
ATOM 2090 C C . ALA A 1 257 ? -14.164 -8.742 9.664 1 95.31 257 ALA A C 1
ATOM 2092 O O . ALA A 1 257 ? -14.281 -9.789 10.312 1 95.31 257 ALA A O 1
ATOM 2093 N N . VAL A 1 258 ? -13.078 -8.102 9.539 1 95.44 258 VAL A N 1
ATOM 2094 C CA . VAL A 1 258 ? -11.852 -8.609 10.133 1 95.44 258 VAL A CA 1
ATOM 2095 C C . VAL A 1 258 ? -12.016 -8.711 11.648 1 95.44 258 VAL A C 1
ATOM 2097 O O . VAL A 1 258 ? -11.656 -9.734 12.25 1 95.44 258 VAL A O 1
ATOM 2100 N N . TYR A 1 259 ? -12.555 -7.672 12.273 1 96.81 259 TYR A N 1
ATOM 2101 C CA . TYR A 1 259 ? -12.695 -7.672 13.727 1 96.81 259 TYR A CA 1
ATOM 2102 C C . TYR A 1 259 ? -13.727 -8.703 14.172 1 96.81 259 TYR A C 1
ATOM 2104 O O . TYR A 1 259 ? -13.516 -9.406 15.164 1 96.81 259 TYR A O 1
ATOM 2112 N N . LEU A 1 260 ? -14.828 -8.852 13.461 1 95.25 260 LEU A N 1
ATOM 2113 C CA . LEU A 1 260 ? -15.859 -9.82 13.812 1 95.25 260 LEU A CA 1
ATOM 2114 C C . LEU A 1 260 ? -15.328 -11.25 13.688 1 95.25 260 LEU A C 1
ATOM 2116 O O . LEU A 1 260 ? -15.531 -12.07 14.586 1 95.25 260 LEU A O 1
ATOM 2120 N N . MET A 1 261 ? -14.625 -11.531 12.664 1 92.19 261 MET A N 1
ATOM 2121 C CA . MET A 1 261 ? -14.078 -12.867 12.43 1 92.19 261 MET A CA 1
ATOM 2122 C C . MET A 1 261 ? -12.984 -13.188 13.445 1 92.19 261 MET A C 1
ATOM 2124 O O . MET A 1 261 ? -12.734 -14.359 13.742 1 92.19 261 MET A O 1
ATOM 2128 N N . SER A 1 262 ? -12.336 -12.148 13.93 1 92.38 262 SER A N 1
ATOM 2129 C CA . SER A 1 262 ? -11.281 -12.336 14.922 1 92.38 262 SER A CA 1
ATOM 2130 C C . SER A 1 262 ? -11.844 -12.289 16.344 1 92.38 262 SER A C 1
ATOM 2132 O O . SER A 1 262 ? -11.094 -12.305 17.312 1 92.38 262 SER A O 1
ATOM 2134 N N . GLN A 1 263 ? -13.102 -12.102 16.484 1 93.56 263 GLN A N 1
ATOM 2135 C CA . GLN A 1 263 ? -13.859 -12.125 17.734 1 93.56 263 GLN A CA 1
ATOM 2136 C C . GLN A 1 263 ? -13.438 -10.984 18.656 1 93.56 263 GLN A C 1
ATOM 2138 O O . GLN A 1 263 ? -13.352 -11.156 19.875 1 93.56 263 GLN A O 1
ATOM 2143 N N . PHE A 1 264 ? -13.086 -9.977 17.984 1 93.94 264 PHE A N 1
ATOM 2144 C CA . PHE A 1 264 ? -12.883 -8.75 18.75 1 93.94 264 PHE A CA 1
ATOM 2145 C C . PHE A 1 264 ? -14.211 -8.078 19.078 1 93.94 264 PHE A C 1
ATOM 2147 O O . PHE A 1 264 ? -15.117 -8.047 18.234 1 93.94 264 PHE A O 1
ATOM 2154 N N . LYS A 1 265 ? -14.258 -7.621 20.281 1 95.5 265 LYS A N 1
ATOM 2155 C CA . LYS A 1 265 ? -15.43 -6.824 20.641 1 95.5 265 LYS A CA 1
ATOM 2156 C C . LYS A 1 265 ? -15.344 -5.426 20.047 1 95.5 265 LYS A C 1
ATOM 2158 O O . LYS A 1 265 ? -14.352 -4.719 20.234 1 95.5 265 LYS A O 1
ATOM 2163 N N . ILE A 1 266 ? -16.328 -5.035 19.25 1 97.56 266 ILE A N 1
ATOM 2164 C CA . ILE A 1 266 ? -16.359 -3.711 18.641 1 97.56 266 ILE A CA 1
ATOM 2165 C C . ILE A 1 266 ? -17.75 -3.086 18.844 1 97.56 266 ILE A C 1
ATOM 2167 O O . ILE A 1 266 ? -18.734 -3.797 19.016 1 97.56 266 ILE A O 1
ATOM 2171 N N . LEU A 1 267 ? -17.766 -1.783 18.969 1 97.62 267 LEU A N 1
ATOM 2172 C CA . LEU A 1 267 ? -19 -1.011 18.844 1 97.62 267 LEU A CA 1
ATOM 2173 C C . LEU A 1 267 ? -19.156 -0.448 17.438 1 97.62 267 LEU A C 1
ATOM 2175 O O . LEU A 1 267 ? -18.188 0.029 16.844 1 97.62 267 LEU A O 1
ATOM 2179 N N . ASP A 1 268 ? -20.359 -0.56 16.891 1 97.69 268 ASP A N 1
ATOM 2180 C CA . ASP A 1 268 ? -20.609 -0.235 15.484 1 97.69 268 ASP A CA 1
ATOM 2181 C C . ASP A 1 268 ? -21.828 0.679 15.336 1 97.69 268 ASP A C 1
ATOM 2183 O O . ASP A 1 268 ? -22.938 0.312 15.727 1 97.69 268 ASP A O 1
ATOM 2187 N N . ASN A 1 269 ? -21.641 1.823 14.742 1 97.19 269 ASN A N 1
ATOM 2188 C CA . ASN A 1 269 ? -22.781 2.705 14.562 1 97.19 269 ASN A CA 1
ATOM 2189 C C . ASN A 1 269 ? -23.172 2.832 13.086 1 97.19 269 ASN A C 1
ATOM 2191 O O . ASN A 1 269 ? -23.891 3.762 12.703 1 97.19 269 ASN A O 1
ATOM 2195 N N . GLY A 1 270 ? -22.609 2.059 12.273 1 97.75 270 GLY A N 1
ATOM 2196 C CA . GLY A 1 270 ? -23 2.004 10.867 1 97.75 270 GLY A CA 1
ATOM 2197 C C . GLY A 1 270 ? -22.047 2.75 9.953 1 97.75 270 GLY A C 1
ATOM 2198 O O . GLY A 1 270 ? -22.109 2.602 8.734 1 97.75 270 GLY A O 1
ATOM 2199 N N . PHE A 1 271 ? -21.141 3.574 10.484 1 98.56 271 PHE A N 1
ATOM 2200 C CA . PHE A 1 271 ? -20.188 4.266 9.633 1 98.56 271 PHE A CA 1
ATOM 2201 C C . PHE A 1 271 ? -18.844 4.43 10.336 1 98.56 271 PHE A C 1
ATOM 2203 O O . PHE A 1 271 ? -17.875 4.887 9.734 1 98.56 271 PHE A O 1
ATOM 2210 N N . MET A 1 272 ? -18.75 4.051 11.562 1 98.56 272 MET A N 1
ATOM 2211 C CA . MET A 1 272 ? -17.516 4.09 12.344 1 98.56 272 MET A CA 1
ATOM 2212 C C . MET A 1 272 ? -17.469 2.961 13.367 1 98.56 272 MET A C 1
ATOM 2214 O O . MET A 1 272 ? -18.484 2.68 14.016 1 98.56 272 MET A O 1
ATOM 2218 N N . LEU A 1 273 ? -16.359 2.316 13.492 1 98.62 273 LEU A N 1
ATOM 2219 C CA . LEU A 1 273 ? -16.156 1.271 14.492 1 98.62 273 LEU A CA 1
ATOM 2220 C C . LEU A 1 273 ? -15.344 1.797 15.672 1 98.62 273 LEU A C 1
ATOM 2222 O O . LEU A 1 273 ? -14.398 2.566 15.492 1 98.62 273 LEU A O 1
ATOM 2226 N N . LEU A 1 274 ? -15.758 1.479 16.828 1 98.56 274 LEU A N 1
ATOM 2227 C CA . LEU A 1 274 ? -14.984 1.72 18.047 1 98.56 274 LEU A CA 1
ATOM 2228 C C . LEU A 1 274 ? -14.391 0.421 18.578 1 98.56 274 LEU A C 1
ATOM 2230 O O . LEU A 1 274 ? -15.102 -0.567 18.766 1 98.56 274 LEU A O 1
ATOM 2234 N N . LYS A 1 275 ? -13.117 0.456 18.75 1 98.56 275 LYS A N 1
ATOM 2235 C CA . LYS A 1 275 ? -12.414 -0.726 19.25 1 98.56 275 LYS A CA 1
ATOM 2236 C C . LYS A 1 275 ? -11.492 -0.371 20.406 1 98.56 275 LYS A C 1
ATOM 2238 O O . LYS A 1 275 ? -10.719 0.587 20.328 1 98.56 275 LYS A O 1
ATOM 2243 N N . GLU A 1 276 ? -11.609 -1.114 21.531 1 98.38 276 GLU A N 1
ATOM 2244 C CA . GLU A 1 276 ? -10.633 -0.958 22.609 1 98.38 276 GLU A CA 1
ATOM 2245 C C . GLU A 1 276 ? -9.25 -1.44 22.172 1 98.38 276 GLU A C 1
ATOM 2247 O O . GLU A 1 276 ? -9.094 -2.586 21.75 1 98.38 276 GLU A O 1
ATOM 2252 N N . ASP A 1 277 ? -8.367 -0.542 22.188 1 98.25 277 ASP A N 1
ATOM 2253 C CA . ASP A 1 277 ? -7.023 -0.846 21.703 1 98.25 277 ASP A CA 1
ATOM 2254 C C . ASP A 1 277 ? -5.984 0.058 22.359 1 98.25 277 ASP A C 1
ATOM 2256 O O . ASP A 1 277 ? -6.246 1.236 22.609 1 98.25 277 ASP A O 1
ATOM 2260 N N . LYS A 1 278 ? -4.82 -0.476 22.656 1 96.56 278 LYS A N 1
ATOM 2261 C CA . LYS A 1 278 ? -3.748 0.303 23.281 1 96.56 278 LYS A CA 1
ATOM 2262 C C . LYS A 1 278 ? -2.992 1.115 22.219 1 96.56 278 LYS A C 1
ATOM 2264 O O . LYS A 1 278 ? -2.271 2.057 22.562 1 96.56 278 LYS A O 1
ATOM 2269 N N . GLY A 1 279 ? -3.139 0.744 20.969 1 96.94 279 GLY A N 1
ATOM 2270 C CA . GLY A 1 279 ? -2.455 1.445 19.891 1 96.94 279 GLY A CA 1
ATOM 2271 C C . GLY A 1 279 ? -2.973 2.855 19.672 1 96.94 279 GLY A C 1
ATOM 2272 O O . GLY A 1 279 ? -4.09 3.182 20.078 1 96.94 279 GLY A O 1
ATOM 2273 N N . LEU A 1 280 ? -2.135 3.715 19.016 1 97.31 280 LEU A N 1
ATOM 2274 C CA . LEU A 1 280 ? -2.516 5.098 18.75 1 97.31 280 LEU A CA 1
ATOM 2275 C C . LEU A 1 280 ? -2.984 5.27 17.312 1 97.31 280 LEU A C 1
ATOM 2277 O O . LEU A 1 280 ? -3.703 6.219 17 1 97.31 280 LEU A O 1
ATOM 2281 N N . THR A 1 281 ? -2.531 4.414 16.422 1 96.75 281 THR A N 1
ATOM 2282 C CA . THR A 1 281 ? -2.875 4.488 15.008 1 96.75 281 THR A CA 1
ATOM 2283 C C . THR A 1 281 ? -4.031 3.549 14.68 1 96.75 281 THR A C 1
ATOM 2285 O O . THR A 1 281 ? -3.877 2.328 14.727 1 96.75 281 THR A O 1
ATOM 2288 N N . SER A 1 282 ? -5.133 4.086 14.422 1 98.06 282 SER A N 1
ATOM 2289 C CA . SER A 1 282 ? -6.277 3.262 14.047 1 98.06 282 SER A CA 1
ATOM 2290 C C . SER A 1 282 ? -6.488 3.264 12.539 1 98.06 282 SER A C 1
ATOM 2292 O O . SER A 1 282 ? -6.152 4.238 11.859 1 98.06 282 SER A O 1
ATOM 2294 N N . PRO A 1 283 ? -7.02 2.199 11.969 1 97.38 283 PRO A N 1
ATOM 2295 C CA . PRO A 1 283 ? -7.312 2.168 10.539 1 97.38 283 PRO A CA 1
ATOM 2296 C C . PRO A 1 283 ? -8.461 3.102 10.148 1 97.38 283 PRO A C 1
ATOM 2298 O O . PRO A 1 283 ? -9.18 3.59 11.023 1 97.38 283 PRO A O 1
ATOM 2301 N N . ILE A 1 284 ? -8.609 3.336 8.875 1 98 284 ILE A N 1
ATOM 2302 C CA . ILE A 1 284 ? -9.703 4.148 8.352 1 98 284 ILE A CA 1
ATOM 2303 C C . ILE A 1 284 ? -11.039 3.594 8.828 1 98 284 ILE A C 1
ATOM 2305 O O . ILE A 1 284 ? -11.258 2.379 8.805 1 98 284 ILE A O 1
ATOM 2309 N N . SER A 1 285 ? -11.898 4.418 9.32 1 98.69 285 SER A N 1
ATOM 2310 C CA . SER A 1 285 ? -13.258 4.133 9.766 1 98.69 285 SER A CA 1
ATOM 2311 C C . SER A 1 285 ? -13.266 3.5 11.148 1 98.69 285 SER A C 1
ATOM 2313 O O . SER A 1 285 ? -14.328 3.115 11.656 1 98.69 285 SER A O 1
ATOM 2315 N N . VAL A 1 286 ? -12.109 3.346 11.758 1 98.75 286 VAL A N 1
ATOM 2316 C CA . VAL A 1 286 ? -12.008 2.785 13.102 1 98.75 286 VAL A CA 1
ATOM 2317 C C . VAL A 1 286 ? -11.445 3.838 14.055 1 98.75 286 VAL A C 1
ATOM 2319 O O . VAL A 1 286 ? -10.516 4.566 13.711 1 98.75 286 VAL A O 1
ATOM 2322 N N . LEU A 1 287 ? -12.023 3.947 15.117 1 98.75 287 LEU A N 1
ATOM 2323 C CA . LEU A 1 287 ? -11.547 4.781 16.219 1 98.75 287 LEU A CA 1
ATOM 2324 C C . LEU A 1 287 ? -11.203 3.928 17.438 1 98.75 287 LEU A C 1
ATOM 2326 O O . LEU A 1 287 ? -12.031 3.162 17.922 1 98.75 287 LEU A O 1
ATOM 2330 N N . TYR A 1 288 ? -10.008 4.027 17.922 1 98.81 288 TYR A N 1
ATOM 2331 C CA . TYR A 1 288 ? -9.594 3.285 19.109 1 98.81 288 TYR A CA 1
ATOM 2332 C C . TYR A 1 288 ? -10.008 4.02 20.391 1 98.81 288 TYR A C 1
ATOM 2334 O O . TYR A 1 288 ? -10.188 5.242 20.375 1 98.81 288 TYR A O 1
ATOM 2342 N N . TYR A 1 289 ? -10.164 3.27 21.438 1 98.62 289 TYR A N 1
ATOM 2343 C CA . TYR A 1 289 ? -10.328 3.898 22.75 1 98.62 289 TYR A CA 1
ATOM 2344 C C . TYR A 1 289 ? -9.664 3.074 23.844 1 98.62 289 TYR A C 1
ATOM 2346 O O . TYR A 1 289 ? -9.414 1.88 23.656 1 98.62 289 TYR A O 1
ATOM 2354 N N . SER A 1 290 ? -9.305 3.727 24.875 1 98.25 290 SER A N 1
ATOM 2355 C CA . SER A 1 290 ? -8.867 3.131 26.125 1 98.25 290 SER A CA 1
ATOM 2356 C C . SER A 1 290 ? -9.516 3.816 27.328 1 98.25 290 SER A C 1
ATOM 2358 O O . SER A 1 290 ? -9.859 4.996 27.25 1 98.25 290 SER A O 1
ATOM 2360 N N . HIS A 1 291 ? -9.656 3.059 28.375 1 97.88 291 HIS A N 1
ATOM 2361 C CA . HIS A 1 291 ? -10.18 3.625 29.609 1 97.88 291 HIS A CA 1
ATOM 2362 C C . HIS A 1 291 ? -9.062 4.18 30.484 1 97.88 291 HIS A C 1
ATOM 2364 O O . HIS A 1 291 ? -7.93 3.684 30.438 1 97.88 291 HIS A O 1
ATOM 2370 N N . TYR A 1 292 ? -9.406 5.238 31.109 1 97.38 292 TYR A N 1
ATOM 2371 C CA . TYR A 1 292 ? -8.477 5.727 32.125 1 97.38 292 TYR A CA 1
ATOM 2372 C C . TYR A 1 292 ? -9.156 5.828 33.5 1 97.38 292 TYR A C 1
ATOM 2374 O O . TYR A 1 292 ? -10.375 5.965 33.562 1 97.38 292 TYR A O 1
ATOM 2382 N N . ASP A 1 293 ? -8.367 5.711 34.594 1 95.31 293 ASP A N 1
ATOM 2383 C CA . ASP A 1 293 ? -8.891 5.73 35.969 1 95.31 293 ASP A CA 1
ATOM 2384 C C . ASP A 1 293 ? -9.008 7.16 36.469 1 95.31 293 ASP A C 1
ATOM 2386 O O . ASP A 1 293 ? -10.031 7.535 37.062 1 95.31 293 ASP A O 1
ATOM 2390 N N . ASP A 1 294 ? -7.926 7.926 36.375 1 93.75 294 ASP A N 1
ATOM 2391 C CA . ASP A 1 294 ? -7.91 9.328 36.781 1 93.75 294 ASP A CA 1
ATOM 2392 C C . ASP A 1 294 ? -7.109 10.18 35.812 1 93.75 294 ASP A C 1
ATOM 2394 O O . ASP A 1 294 ? -6.133 9.703 35.219 1 93.75 294 ASP A O 1
ATOM 2398 N N . GLU A 1 295 ? -7.473 11.352 35.656 1 89.69 295 GLU A N 1
ATOM 2399 C CA . GLU A 1 295 ? -6.926 12.234 34.625 1 89.69 295 GLU A CA 1
ATOM 2400 C C . GLU A 1 295 ? -5.445 12.508 34.875 1 89.69 295 GLU A C 1
ATOM 2402 O O . GLU A 1 295 ? -4.672 12.648 33.906 1 89.69 295 GLU A O 1
ATOM 2407 N N . SER A 1 296 ? -5.086 12.625 36.125 1 92.06 296 SER A N 1
ATOM 2408 C CA . SER A 1 296 ? -3.688 12.891 36.438 1 92.06 296 SER A CA 1
ATOM 2409 C C . SER A 1 296 ? -2.781 11.781 35.938 1 92.06 296 SER A C 1
ATOM 2411 O O . SER A 1 296 ? -1.745 12.047 35.312 1 92.06 296 SER A O 1
ATOM 2413 N N . SER A 1 297 ? -3.189 10.578 36.188 1 94.69 297 SER A N 1
ATOM 2414 C CA . SER A 1 297 ? -2.426 9.43 35.719 1 94.69 297 SER A CA 1
ATOM 2415 C C . SER A 1 297 ? -2.398 9.383 34.188 1 94.69 297 SER A C 1
ATOM 2417 O O . SER A 1 297 ? -1.374 9.047 33.594 1 94.69 297 SER A O 1
ATOM 2419 N N . LEU A 1 298 ? -3.504 9.703 33.594 1 94.81 298 LEU A N 1
ATOM 2420 C CA . LEU A 1 298 ? -3.58 9.727 32.125 1 94.81 298 LEU A CA 1
ATOM 2421 C C . LEU A 1 298 ? -2.613 10.75 31.562 1 94.81 298 LEU A C 1
ATOM 2423 O O . LEU A 1 298 ? -1.896 10.461 30.594 1 94.81 298 LEU A O 1
ATOM 2427 N N . ARG A 1 299 ? -2.602 11.883 32.094 1 91.56 299 ARG A N 1
ATOM 2428 C CA . ARG A 1 299 ? -1.745 12.953 31.578 1 91.56 299 ARG A CA 1
ATOM 2429 C C . ARG A 1 299 ? -0.272 12.57 31.688 1 91.56 299 ARG A C 1
ATOM 2431 O O . ARG A 1 299 ? 0.532 12.922 30.828 1 91.56 299 ARG A O 1
ATOM 2438 N N . LYS A 1 300 ? 0.096 11.867 32.75 1 93.94 300 LYS A N 1
ATOM 2439 C CA . LYS A 1 300 ? 1.458 11.359 32.875 1 93.94 300 LYS A CA 1
ATOM 2440 C C . LYS A 1 300 ? 1.78 10.367 31.766 1 93.94 300 LYS A C 1
ATOM 2442 O O . LYS A 1 300 ? 2.863 10.414 31.172 1 93.94 300 LYS A O 1
ATOM 2447 N N . GLU A 1 301 ? 0.818 9.547 31.516 1 94.62 301 GLU A N 1
ATOM 2448 C CA . GLU A 1 301 ? 0.975 8.594 30.422 1 94.62 301 GLU A CA 1
ATOM 2449 C C . GLU A 1 301 ? 1.153 9.305 29.094 1 94.62 301 GLU A C 1
ATOM 2451 O O . GLU A 1 301 ? 2.01 8.93 28.281 1 94.62 301 GLU A O 1
ATOM 2456 N N . LEU A 1 302 ? 0.393 10.297 28.844 1 93.81 302 LEU A N 1
ATOM 2457 C CA . LEU A 1 302 ? 0.42 11.031 27.578 1 93.81 302 LEU A CA 1
ATOM 2458 C C . LEU A 1 302 ? 1.716 11.828 27.453 1 93.81 302 LEU A C 1
ATOM 2460 O O . LEU A 1 302 ? 2.203 12.047 26.344 1 93.81 302 LEU A O 1
ATOM 2464 N N . GLU A 1 303 ? 2.236 12.242 28.594 1 92.31 303 GLU A N 1
ATOM 2465 C CA . GLU A 1 303 ? 3.543 12.891 28.562 1 92.31 303 GLU A CA 1
ATOM 2466 C C . GLU A 1 303 ? 4.625 11.938 28.062 1 92.31 303 GLU A C 1
ATOM 2468 O O . GLU A 1 303 ? 5.531 12.344 27.344 1 92.31 303 GLU A O 1
ATOM 2473 N N . GLU A 1 304 ? 4.488 10.695 28.469 1 94.31 304 GLU A N 1
ATOM 2474 C CA . GLU A 1 304 ? 5.434 9.68 28.031 1 94.31 304 GLU A CA 1
ATOM 2475 C C . GLU A 1 304 ? 5.297 9.414 26.531 1 94.31 304 GLU A C 1
ATOM 2477 O O . GLU A 1 304 ? 6.246 8.969 25.875 1 94.31 304 GLU A O 1
ATOM 2482 N N . LEU A 1 305 ? 4.148 9.75 25.969 1 93.81 305 LEU A N 1
ATOM 2483 C CA . LEU A 1 305 ? 3.865 9.5 24.562 1 93.81 305 LEU A CA 1
ATOM 2484 C C . LEU A 1 305 ? 4.008 10.773 23.75 1 93.81 305 LEU A C 1
ATOM 2486 O O . LEU A 1 305 ? 3.574 10.828 22.594 1 93.81 305 LEU A O 1
ATOM 2490 N N . GLU A 1 306 ? 4.609 11.734 24.266 1 91.88 306 GLU A N 1
ATOM 2491 C CA . GLU A 1 306 ? 4.652 13.055 23.656 1 91.88 306 GLU A CA 1
ATOM 2492 C C . GLU A 1 306 ? 5.246 13 22.25 1 91.88 306 GLU A C 1
ATOM 2494 O O . GLU A 1 306 ? 4.781 13.703 21.344 1 91.88 306 GLU A O 1
ATOM 2499 N N . GLU A 1 307 ? 6.199 12.117 22.047 1 92.56 307 GLU A N 1
ATOM 2500 C CA . GLU A 1 307 ? 6.879 12.031 20.766 1 92.56 307 GLU A CA 1
ATOM 2501 C C . GLU A 1 307 ? 6.008 11.336 19.719 1 92.56 307 GLU A C 1
ATOM 2503 O O . GLU A 1 307 ? 6.309 11.391 18.516 1 92.56 307 GLU A O 1
ATOM 2508 N N . GLN A 1 308 ? 4.902 10.773 20.125 1 95.12 308 GLN A N 1
ATOM 2509 C CA . GLN A 1 308 ? 4.02 10.055 19.203 1 95.12 308 GLN A CA 1
ATOM 2510 C C . GLN A 1 308 ? 2.707 10.805 19 1 95.12 308 GLN A C 1
ATOM 2512 O O . GLN A 1 308 ? 1.847 10.367 18.234 1 95.12 308 GLN A O 1
ATOM 2517 N N . ILE A 1 309 ? 2.578 11.93 19.688 1 95.12 309 ILE A N 1
ATOM 2518 C CA . ILE A 1 309 ? 1.302 12.633 19.656 1 95.12 309 ILE A CA 1
ATOM 2519 C C . ILE A 1 309 ? 1.481 13.992 18.984 1 95.12 309 ILE A C 1
ATOM 2521 O O . ILE A 1 309 ? 2.389 14.75 19.328 1 95.12 309 ILE A O 1
ATOM 2525 N N . GLN A 1 310 ? 0.632 14.219 17.969 1 94.94 310 GLN A N 1
ATOM 2526 C CA . GLN A 1 310 ? 0.625 15.5 17.266 1 94.94 310 GLN A CA 1
ATOM 2527 C C . GLN A 1 310 ? -0.315 16.484 17.953 1 94.94 310 GLN A C 1
ATOM 2529 O O . GLN A 1 310 ? 0.068 17.625 18.234 1 94.94 310 GLN A O 1
ATOM 2534 N N . CYS A 1 311 ? -1.554 16.047 18.188 1 95.19 311 CYS A N 1
ATOM 2535 C CA . CYS A 1 311 ? -2.545 16.891 18.859 1 95.19 311 CYS A CA 1
ATOM 2536 C C . CYS A 1 311 ? -3.242 16.125 19.969 1 95.19 311 CYS A C 1
ATOM 2538 O O . CYS A 1 311 ? -3.424 14.906 19.875 1 95.19 311 CYS A O 1
ATOM 2540 N N . MET A 1 312 ? -3.553 16.859 21.016 1 95.88 312 MET A N 1
ATOM 2541 C CA . MET A 1 312 ? -4.406 16.375 22.094 1 95.88 312 MET A CA 1
ATOM 2542 C C . MET A 1 312 ? -5.637 17.25 22.266 1 95.88 312 MET A C 1
ATOM 2544 O O . MET A 1 312 ? -5.516 18.453 22.547 1 95.88 312 MET A O 1
ATOM 2548 N N . VAL A 1 313 ? -6.797 16.656 22.016 1 97.38 313 VAL A N 1
ATOM 2549 C CA . VAL A 1 313 ? -8.047 17.391 22.141 1 97.38 313 VAL A CA 1
ATOM 2550 C C . VAL A 1 313 ? -8.656 17.172 23.516 1 97.38 313 VAL A C 1
ATOM 2552 O O . VAL A 1 313 ? -8.789 16.047 23.969 1 97.38 313 VAL A O 1
ATOM 2555 N N . SER A 1 314 ? -8.953 18.203 24.188 1 93.81 314 SER A N 1
ATOM 2556 C CA . SER A 1 314 ? -9.578 18.109 25.516 1 93.81 314 SER A CA 1
ATOM 2557 C C . SER A 1 314 ? -10.32 19.391 25.859 1 93.81 314 SER A C 1
ATOM 2559 O O . SER A 1 314 ? -10.164 20.406 25.172 1 93.81 314 SER A O 1
ATOM 2561 N N . SER A 1 315 ? -11.203 19.266 26.812 1 86.5 315 SER A N 1
ATOM 2562 C CA . SER A 1 315 ? -11.914 20.438 27.281 1 86.5 315 SER A CA 1
ATOM 2563 C C . SER A 1 315 ? -11.023 21.297 28.172 1 86.5 315 SER A C 1
ATOM 2565 O O . SER A 1 315 ? -11.312 22.484 28.391 1 86.5 315 SER A O 1
ATOM 2567 N N . ALA A 1 316 ? -9.977 20.625 28.594 1 73.31 316 ALA A N 1
ATOM 2568 C CA . ALA A 1 316 ? -9.094 21.344 29.5 1 73.31 316 ALA A CA 1
ATOM 2569 C C . ALA A 1 316 ? -8.258 22.375 28.75 1 73.31 316 ALA A C 1
ATOM 2571 O O . ALA A 1 316 ? -8.016 22.234 27.547 1 73.31 316 ALA A O 1
ATOM 2572 N N . ALA A 1 317 ? -8.172 23.594 29.266 1 62.88 317 ALA A N 1
ATOM 2573 C CA . ALA A 1 317 ? -7.438 24.719 28.672 1 62.88 317 ALA A CA 1
ATOM 2574 C C . ALA A 1 317 ? -5.934 24.547 28.875 1 62.88 317 ALA A C 1
ATOM 2576 O O . ALA A 1 317 ? -5.262 25.453 29.359 1 62.88 317 ALA A O 1
ATOM 2577 N N . GLY A 1 318 ? -5.473 23.266 28.625 1 62.84 318 GLY A N 1
ATOM 2578 C CA . GLY A 1 318 ? -4.031 23.219 28.812 1 62.84 318 GLY A CA 1
ATOM 2579 C C . GLY A 1 318 ? -3.256 23.703 27.594 1 62.84 318 GLY A C 1
ATOM 2580 O O . GLY A 1 318 ? -3.822 23.859 26.516 1 62.84 318 GLY A O 1
ATOM 2581 N N . GLU A 1 319 ? -2.025 24.125 27.766 1 59.94 319 GLU A N 1
ATOM 2582 C CA . GLU A 1 319 ? -1.137 24.781 26.812 1 59.94 319 GLU A CA 1
ATOM 2583 C C . GLU A 1 319 ? -0.958 23.922 25.562 1 59.94 319 GLU A C 1
ATOM 2585 O O . GLU A 1 319 ? -0.884 24.453 24.453 1 59.94 319 GLU A O 1
ATOM 2590 N N . ASN A 1 320 ? -0.996 22.562 25.625 1 70.81 320 ASN A N 1
ATOM 2591 C CA . ASN A 1 320 ? -0.674 21.75 24.453 1 70.81 320 ASN A CA 1
ATOM 2592 C C . ASN A 1 320 ? -1.899 21.016 23.938 1 70.81 320 ASN A C 1
ATOM 2594 O O . ASN A 1 320 ? -1.771 19.953 23.328 1 70.81 320 ASN A O 1
ATOM 2598 N N . GLU A 1 321 ? -2.961 21.797 24.188 1 86.81 321 GLU A N 1
ATOM 2599 C CA . GLU A 1 321 ? -4.191 21.109 23.797 1 86.81 321 GLU A CA 1
ATOM 2600 C C . GLU A 1 321 ? -4.965 21.922 22.75 1 86.81 321 GLU A C 1
ATOM 2602 O O . GLU A 1 321 ? -4.832 23.141 22.688 1 86.81 321 GLU A O 1
ATOM 2607 N N . VAL A 1 322 ? -5.613 21.25 21.891 1 94 322 VAL A N 1
ATOM 2608 C CA . VAL A 1 322 ? -6.422 21.812 20.812 1 94 322 VAL A CA 1
ATOM 2609 C C . VAL A 1 322 ? -7.906 21.672 21.156 1 94 322 VAL A C 1
ATOM 2611 O O . VAL A 1 322 ? -8.328 20.656 21.703 1 94 322 VAL A O 1
ATOM 2614 N N . LYS A 1 323 ? -8.656 22.688 20.891 1 95.12 323 LYS A N 1
ATOM 2615 C CA . LYS A 1 323 ? -10.102 22.641 21.125 1 95.12 323 LYS A CA 1
ATOM 2616 C C . LYS A 1 323 ? -10.781 21.641 20.203 1 95.12 323 LYS A C 1
ATOM 2618 O O . LYS A 1 323 ? -10.281 21.359 19.109 1 95.12 323 LYS A O 1
ATOM 2623 N N . PHE A 1 324 ? -11.938 21.141 20.656 1 97.44 324 PHE A N 1
ATOM 2624 C CA . PHE A 1 324 ? -12.734 20.25 19.828 1 97.44 324 PHE A CA 1
ATOM 2625 C C . PHE A 1 324 ? -13.031 20.875 18.484 1 97.44 324 PHE A C 1
ATOM 2627 O O . PHE A 1 324 ? -13.438 22.031 18.406 1 97.44 324 PHE A O 1
ATOM 2634 N N . GLY A 1 325 ? -12.773 20.188 17.438 1 97.69 325 GLY A N 1
ATOM 2635 C CA . GLY A 1 325 ? -13.109 20.625 16.094 1 97.69 325 GLY A CA 1
ATOM 2636 C C . GLY A 1 325 ? -12.016 21.453 15.438 1 97.69 325 GLY A C 1
ATOM 2637 O O . GLY A 1 325 ? -12.164 21.891 14.297 1 97.69 325 GLY A O 1
ATOM 2638 N N . GLU A 1 326 ? -10.859 21.562 16.078 1 96.5 326 GLU A N 1
ATOM 2639 C CA . GLU A 1 326 ? -9.898 22.547 15.602 1 96.5 326 GLU A CA 1
ATOM 2640 C C . GLU A 1 326 ? -8.602 21.891 15.148 1 96.5 326 GLU A C 1
ATOM 2642 O O . GLU A 1 326 ? -7.68 22.562 14.68 1 96.5 326 GLU A O 1
ATOM 2647 N N . THR A 1 327 ? -8.539 20.531 15.203 1 97.38 327 THR A N 1
ATOM 2648 C CA . THR A 1 327 ? -7.277 19.875 14.906 1 97.38 327 THR A CA 1
ATOM 2649 C C . THR A 1 327 ? -6.875 20.094 13.453 1 97.38 327 THR A C 1
ATOM 2651 O O . THR A 1 327 ? -5.684 20.125 13.125 1 97.38 327 THR A O 1
ATOM 2654 N N . GLN A 1 328 ? -7.836 20.328 12.508 1 97.5 328 GLN A N 1
ATOM 2655 C CA . GLN A 1 328 ? -7.551 20.406 11.078 1 97.5 328 GLN A CA 1
ATOM 2656 C C . GLN A 1 328 ? -7.418 21.859 10.625 1 97.5 328 GLN A C 1
ATOM 2658 O O . GLN A 1 328 ? -7.504 22.156 9.438 1 97.5 328 GLN A O 1
ATOM 2663 N N . LYS A 1 329 ? -7.293 22.734 11.555 1 97 329 LYS A N 1
ATOM 2664 C CA . LYS A 1 329 ? -7.117 24.156 11.289 1 97 329 LYS A CA 1
ATOM 2665 C C . LYS A 1 329 ? -5.895 24.703 12.016 1 97 329 LYS A C 1
ATOM 2667 O O . LYS A 1 329 ? -6 25.672 12.773 1 97 329 LYS A O 1
ATOM 2672 N N . PRO A 1 330 ? -4.75 24.156 11.734 1 96.44 330 PRO A N 1
ATOM 2673 C CA . PRO A 1 330 ? -3.543 24.641 12.406 1 96.44 330 PRO A CA 1
ATOM 2674 C C . PRO A 1 330 ? -3.189 26.078 12.008 1 96.44 330 PRO A C 1
ATOM 2676 O O . PRO A 1 330 ? -3.453 26.5 10.883 1 96.44 330 PRO A O 1
ATOM 2679 N N . ASN A 1 331 ? -2.623 26.797 12.93 1 96.19 331 ASN A N 1
ATOM 2680 C CA . ASN A 1 331 ? -2.055 28.109 12.656 1 96.19 331 ASN A CA 1
ATOM 2681 C C . ASN A 1 331 ? -0.66 28.016 12.047 1 96.19 331 ASN A C 1
ATOM 2683 O O . ASN A 1 331 ? -0.099 26.922 11.961 1 96.19 331 ASN A O 1
ATOM 2687 N N . LEU A 1 332 ? -0.106 29.141 11.602 1 97.88 332 LEU A N 1
ATOM 2688 C CA . LEU A 1 332 ? 1.207 29.172 10.969 1 97.88 332 LEU A CA 1
ATOM 2689 C C . LEU A 1 332 ? 2.293 28.719 11.945 1 97.88 332 LEU A C 1
ATOM 2691 O O . LEU A 1 332 ? 3.299 28.141 11.539 1 97.88 332 LEU A O 1
ATOM 2695 N N . ASN A 1 333 ? 2.059 29.016 13.25 1 96.38 333 ASN A N 1
ATOM 2696 C CA . ASN A 1 333 ? 3.08 28.672 14.242 1 96.38 333 ASN A CA 1
ATOM 2697 C C . ASN A 1 333 ? 2.834 27.297 14.852 1 96.38 333 ASN A C 1
ATOM 2699 O O . ASN A 1 333 ? 3.51 26.906 15.805 1 96.38 333 ASN A O 1
ATOM 2703 N N . ASP A 1 334 ? 1.869 26.531 14.398 1 95.06 334 ASP A N 1
ATOM 2704 C CA . ASP A 1 334 ? 1.661 25.125 14.773 1 95.06 334 ASP A CA 1
ATOM 2705 C C . ASP A 1 334 ? 2.521 24.203 13.93 1 95.06 334 ASP A C 1
ATOM 2707 O O . ASP A 1 334 ? 2.039 23.609 12.961 1 95.06 334 ASP A O 1
ATOM 2711 N N . TYR A 1 335 ? 3.73 24.031 14.438 1 95.88 335 TYR A N 1
ATOM 2712 C CA . TYR A 1 335 ? 4.703 23.266 13.656 1 95.88 335 TYR A CA 1
ATOM 2713 C C . TYR A 1 335 ? 4.492 21.766 13.836 1 95.88 335 TYR A C 1
ATOM 2715 O O . TYR A 1 335 ? 4.191 21.312 14.938 1 95.88 335 TYR A O 1
ATOM 2723 N N . ALA A 1 336 ? 4.664 21.062 12.742 1 94.25 336 ALA A N 1
ATOM 2724 C CA . ALA A 1 336 ? 4.629 19.609 12.82 1 94.25 336 ALA A CA 1
ATOM 2725 C C . ALA A 1 336 ? 5.652 19.094 13.828 1 94.25 336 ALA A C 1
ATOM 2727 O O . ALA A 1 336 ? 6.777 19.578 13.891 1 94.25 336 ALA A O 1
ATOM 2728 N N . ASP A 1 337 ? 5.246 18.156 14.656 1 93 337 ASP A N 1
ATOM 2729 C CA . ASP A 1 337 ? 6.066 17.5 15.664 1 93 337 ASP A CA 1
ATOM 2730 C C . ASP A 1 337 ? 6.535 18.484 16.734 1 93 337 ASP A C 1
ATOM 2732 O O . ASP A 1 337 ? 7.41 18.172 17.531 1 93 337 ASP A O 1
ATOM 2736 N N . GLY A 1 338 ? 6.086 19.672 16.656 1 92.44 338 GLY A N 1
ATOM 2737 C CA . GLY A 1 338 ? 6.492 20.703 17.594 1 92.44 338 GLY A CA 1
ATOM 2738 C C . GLY A 1 338 ? 7.871 21.266 17.312 1 92.44 338 GLY A C 1
ATOM 2739 O O . GLY A 1 338 ? 8.461 21.938 18.172 1 92.44 338 GLY A O 1
ATOM 2740 N N . ILE A 1 339 ? 8.398 20.984 16.188 1 96 339 ILE A N 1
ATOM 2741 C CA . ILE A 1 339 ? 9.719 21.469 15.797 1 96 339 ILE A CA 1
ATOM 2742 C C . ILE A 1 339 ? 9.578 22.734 14.945 1 96 339 ILE A C 1
ATOM 2744 O O . ILE A 1 339 ? 9.023 22.672 13.844 1 96 339 ILE A O 1
ATOM 2748 N N . ASP A 1 340 ? 10.094 23.766 15.367 1 97.88 340 ASP A N 1
ATOM 2749 C CA . ASP A 1 340 ? 10 25.062 14.688 1 97.88 340 ASP A CA 1
ATOM 2750 C C . ASP A 1 340 ? 10.844 25.062 13.414 1 97.88 340 ASP A C 1
ATOM 2752 O O . ASP A 1 340 ? 12.031 25.391 13.453 1 97.88 340 ASP A O 1
ATOM 2756 N N . THR A 1 341 ? 10.227 24.812 12.273 1 98.25 341 THR A N 1
ATOM 2757 C CA . THR A 1 341 ? 10.883 24.719 10.977 1 98.25 341 THR A CA 1
ATOM 2758 C C . THR A 1 341 ? 11.531 26.047 10.594 1 98.25 341 THR A C 1
ATOM 2760 O O . THR A 1 341 ? 12.633 26.078 10.047 1 98.25 341 THR A O 1
ATOM 2763 N N . MET A 1 342 ? 10.883 27.188 10.875 1 97.5 342 MET A N 1
ATOM 2764 C CA . MET A 1 342 ? 11.414 28.516 10.539 1 97.5 342 MET A CA 1
ATOM 2765 C C . MET A 1 342 ? 12.711 28.781 11.297 1 97.5 342 MET A C 1
ATOM 2767 O O . MET A 1 342 ? 13.695 29.219 10.711 1 97.5 342 MET A O 1
ATOM 2771 N N . GLN A 1 343 ? 12.672 28.453 12.562 1 97.31 343 GLN A N 1
ATOM 2772 C CA . GLN A 1 343 ? 13.875 28.641 13.367 1 97.31 343 GLN A CA 1
ATOM 2773 C C . GLN A 1 343 ? 15.016 27.766 12.852 1 97.31 343 GLN A C 1
ATOM 2775 O O . GLN A 1 343 ? 16.156 28.219 12.766 1 97.31 343 GLN A O 1
ATOM 2780 N N . PHE A 1 344 ? 14.727 26.562 12.516 1 98.06 344 PHE A N 1
ATOM 2781 C CA . PHE A 1 344 ? 15.711 25.641 11.961 1 98.06 344 PHE A CA 1
ATOM 2782 C C . PHE A 1 344 ? 16.359 26.234 10.719 1 98.06 344 PHE A C 1
ATOM 2784 O O . PHE A 1 344 ? 17.594 26.234 10.594 1 98.06 344 PHE A O 1
ATOM 2791 N N . LEU A 1 345 ? 15.562 26.75 9.867 1 97.31 345 LEU A N 1
ATOM 2792 C CA . LEU A 1 345 ? 16.031 27.25 8.586 1 97.31 345 LEU A CA 1
ATOM 2793 C C . LEU A 1 345 ? 16.859 28.516 8.773 1 97.31 345 LEU A C 1
ATOM 2795 O O . LEU A 1 345 ? 17.844 28.734 8.055 1 97.31 345 LEU A O 1
ATOM 2799 N N . LEU A 1 346 ? 16.531 29.375 9.711 1 95.75 346 LEU A N 1
ATOM 2800 C CA . LEU A 1 346 ? 17.203 30.641 9.93 1 95.75 346 LEU A CA 1
ATOM 2801 C C . LEU A 1 346 ? 18.547 30.422 10.625 1 95.75 346 LEU A C 1
ATOM 2803 O O . LEU A 1 346 ? 19.406 31.312 10.625 1 95.75 346 LEU A O 1
ATOM 2807 N N . GLN A 1 347 ? 18.734 29.219 11.203 1 94.06 347 GLN A N 1
ATOM 2808 C CA . GLN A 1 347 ? 19.969 28.922 11.93 1 94.06 347 GLN A CA 1
ATOM 2809 C C . GLN A 1 347 ? 20.953 28.172 11.055 1 94.06 347 GLN A C 1
ATOM 2811 O O . GLN A 1 347 ? 22.062 27.844 11.5 1 94.06 347 GLN A O 1
ATOM 2816 N N . LEU A 1 348 ? 20.594 27.953 9.883 1 93.81 348 LEU A N 1
ATOM 2817 C CA . LEU A 1 348 ? 21.469 27.203 8.992 1 93.81 348 LEU A CA 1
ATOM 2818 C C . LEU A 1 348 ? 22.672 28.047 8.562 1 93.81 348 LEU A C 1
ATOM 2820 O O . LEU A 1 348 ? 22.547 29.266 8.422 1 93.81 348 LEU A O 1
ATOM 2824 N N . MET B 1 1 ? -18.734 -37.656 -19.859 1 45.5 1 MET B N 1
ATOM 2825 C CA . MET B 1 1 ? -18.688 -36.719 -20.984 1 45.5 1 MET B CA 1
ATOM 2826 C C . MET B 1 1 ? -17.516 -35.75 -20.844 1 45.5 1 MET B C 1
ATOM 2828 O O . MET B 1 1 ? -17.031 -35.5 -19.75 1 45.5 1 MET B O 1
ATOM 2832 N N . ALA B 1 2 ? -16.734 -35.5 -21.922 1 54.81 2 ALA B N 1
ATOM 2833 C CA . ALA B 1 2 ? -15.461 -34.812 -22.031 1 54.81 2 ALA B CA 1
ATOM 2834 C C . ALA B 1 2 ? -15.648 -33.281 -21.906 1 54.81 2 ALA B C 1
ATOM 2836 O O . ALA B 1 2 ? -16.766 -32.781 -22.062 1 54.81 2 ALA B O 1
ATOM 2837 N N . SER B 1 3 ? -14.719 -32.531 -21.344 1 63.06 3 SER B N 1
ATOM 2838 C CA . SER B 1 3 ? -14.68 -31.062 -21.375 1 63.06 3 SER B CA 1
ATOM 2839 C C . SER B 1 3 ? -15.039 -30.531 -22.75 1 63.06 3 SER B C 1
ATOM 2841 O O . SER B 1 3 ? -14.883 -31.234 -23.766 1 63.06 3 SER B O 1
ATOM 2843 N N . ASP B 1 4 ? -15.828 -29.406 -22.781 1 79.44 4 ASP B N 1
ATOM 2844 C CA . ASP B 1 4 ? -16.234 -28.766 -24.031 1 79.44 4 ASP B CA 1
ATOM 2845 C C . ASP B 1 4 ? -15.062 -28.641 -25 1 79.44 4 ASP B C 1
ATOM 2847 O O . ASP B 1 4 ? -14.133 -27.875 -24.766 1 79.44 4 ASP B O 1
ATOM 2851 N N . THR B 1 5 ? -15.039 -29.531 -26.062 1 89.06 5 THR B N 1
ATOM 2852 C CA . THR B 1 5 ? -13.961 -29.609 -27.047 1 89.06 5 THR B CA 1
ATOM 2853 C C . THR B 1 5 ? -13.703 -28.25 -27.672 1 89.06 5 THR B C 1
ATOM 2855 O O . THR B 1 5 ? -12.555 -27.906 -27.969 1 89.06 5 THR B O 1
ATOM 2858 N N . ASN B 1 6 ? -14.742 -27.516 -27.859 1 94.38 6 ASN B N 1
ATOM 2859 C CA . ASN B 1 6 ? -14.586 -26.203 -28.469 1 94.38 6 ASN B CA 1
ATOM 2860 C C . ASN B 1 6 ? -13.805 -25.266 -27.562 1 94.38 6 ASN B C 1
ATOM 2862 O O . ASN B 1 6 ? -12.953 -24.5 -28.031 1 94.38 6 ASN B O 1
ATOM 2866 N N . THR B 1 7 ? -14.094 -25.344 -26.312 1 96.25 7 THR B N 1
ATOM 2867 C CA . THR B 1 7 ? -13.375 -24.5 -25.359 1 96.25 7 THR B CA 1
ATOM 2868 C C . THR B 1 7 ? -11.914 -24.906 -25.266 1 96.25 7 THR B C 1
ATOM 2870 O O . THR B 1 7 ? -11.023 -24.047 -25.234 1 96.25 7 THR B O 1
ATOM 2873 N N . ILE B 1 8 ? -11.641 -26.172 -25.297 1 97.31 8 ILE B N 1
ATOM 2874 C CA . ILE B 1 8 ? -10.273 -26.672 -25.266 1 97.31 8 ILE B CA 1
ATOM 2875 C C . ILE B 1 8 ? -9.516 -26.156 -26.484 1 97.31 8 ILE B C 1
ATOM 2877 O O . ILE B 1 8 ? -8.391 -25.656 -26.375 1 97.31 8 ILE B O 1
ATOM 2881 N N . THR B 1 9 ? -10.172 -26.25 -27.625 1 98.12 9 THR B N 1
ATOM 2882 C CA . THR B 1 9 ? -9.547 -25.812 -28.875 1 98.12 9 THR B CA 1
ATOM 2883 C C . THR B 1 9 ? -9.227 -24.328 -28.812 1 98.12 9 THR B C 1
ATOM 2885 O O . THR B 1 9 ? -8.172 -23.891 -29.297 1 98.12 9 THR B O 1
ATOM 2888 N N . ALA B 1 10 ? -10.125 -23.531 -28.25 1 98.5 10 ALA B N 1
ATOM 2889 C CA . ALA B 1 10 ? -9.891 -22.094 -28.109 1 98.5 10 ALA B CA 1
ATOM 2890 C C . ALA B 1 10 ? -8.648 -21.828 -27.281 1 98.5 10 ALA B C 1
ATOM 2892 O O . ALA B 1 10 ? -7.836 -20.969 -27.625 1 98.5 10 ALA B O 1
ATOM 2893 N N . PHE B 1 11 ? -8.461 -22.578 -26.203 1 98.81 11 PHE B N 1
ATOM 2894 C CA . PHE B 1 11 ? -7.301 -22.359 -25.344 1 98.81 11 PHE B CA 1
ATOM 2895 C C . PHE B 1 11 ? -6.027 -22.844 -26.031 1 98.81 11 PHE B C 1
ATOM 2897 O O . PHE B 1 11 ? -4.953 -22.281 -25.828 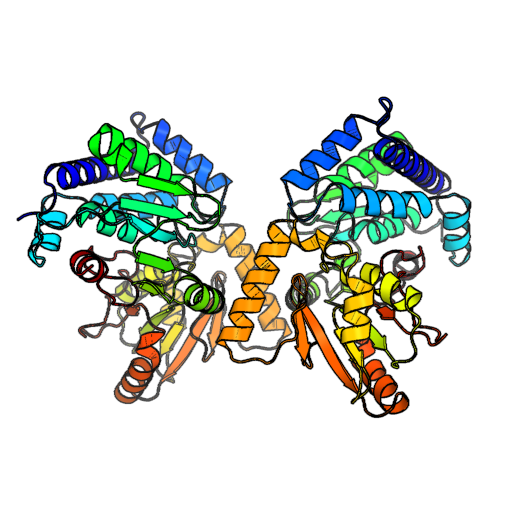1 98.81 11 PHE B O 1
ATOM 2904 N N . VAL B 1 12 ? -6.117 -23.891 -26.812 1 98.81 12 VAL B N 1
ATOM 2905 C CA . VAL B 1 12 ? -4.973 -24.375 -27.578 1 98.81 12 VAL B CA 1
ATOM 2906 C C . VAL B 1 12 ? -4.523 -23.297 -28.562 1 98.81 12 VAL B C 1
ATOM 2908 O O . VAL B 1 12 ? -3.33 -23.016 -28.688 1 98.81 12 VAL B O 1
ATOM 2911 N N . LYS B 1 13 ? -5.48 -22.672 -29.219 1 98.81 13 LYS B N 1
ATOM 2912 C CA . LYS B 1 13 ? -5.172 -21.594 -30.141 1 98.81 13 LYS B CA 1
ATOM 2913 C C . LYS B 1 13 ? -4.547 -20.406 -29.406 1 98.81 13 LYS B C 1
ATOM 2915 O O . LYS B 1 13 ? -3.627 -19.766 -29.922 1 98.81 13 LYS B O 1
ATOM 2920 N N . LEU B 1 14 ? -5.059 -20.125 -28.234 1 98.88 14 LEU B N 1
ATOM 2921 C CA . LEU B 1 14 ? -4.457 -19.078 -27.422 1 98.88 14 LEU B CA 1
ATOM 2922 C C . LEU B 1 14 ? -3.004 -19.406 -27.094 1 98.88 14 LEU B C 1
ATOM 2924 O O . LEU B 1 14 ? -2.127 -18.547 -27.188 1 98.88 14 LEU B O 1
ATOM 2928 N N . GLY B 1 15 ? -2.764 -20.672 -26.688 1 98.88 15 GLY B N 1
ATOM 2929 C CA . GLY B 1 15 ? -1.401 -21.094 -26.406 1 98.88 15 GLY B CA 1
ATOM 2930 C C . GLY B 1 15 ? -0.452 -20.859 -27.578 1 98.88 15 GLY B C 1
ATOM 2931 O O . GLY B 1 15 ? 0.651 -20.344 -27.391 1 98.88 15 GLY B O 1
ATOM 2932 N N . LYS B 1 16 ? -0.895 -21.219 -28.734 1 98.56 16 LYS B N 1
ATOM 2933 C CA . LYS B 1 16 ? -0.094 -21.016 -29.938 1 98.56 16 LYS B CA 1
ATOM 2934 C C . LYS B 1 16 ? 0.13 -19.516 -30.188 1 98.56 16 LYS B C 1
ATOM 2936 O O . LYS B 1 16 ? 1.239 -19.109 -30.531 1 98.56 16 LYS B O 1
ATOM 2941 N N . TYR B 1 17 ? -0.933 -18.75 -30.031 1 98.5 17 TYR B N 1
ATOM 2942 C CA . TYR B 1 17 ? -0.875 -17.297 -30.203 1 98.5 17 TYR B CA 1
ATOM 2943 C C . TYR B 1 17 ? 0.171 -16.688 -29.297 1 98.5 17 TYR B C 1
ATOM 2945 O O . TYR B 1 17 ? 0.987 -15.867 -29.734 1 98.5 17 TYR B O 1
ATOM 2953 N N . LEU B 1 18 ? 0.192 -17.109 -28.016 1 98.69 18 LEU B N 1
ATOM 2954 C CA . LEU B 1 18 ? 1.125 -16.578 -27.016 1 98.69 18 LEU B CA 1
ATOM 2955 C C . LEU B 1 18 ? 2.555 -17.016 -27.344 1 98.69 18 LEU B C 1
ATOM 2957 O O . LEU B 1 18 ? 3.484 -16.203 -27.234 1 98.69 18 LEU B O 1
ATOM 2961 N N . THR B 1 19 ? 2.699 -18.234 -27.719 1 98.06 19 THR B N 1
ATOM 2962 C CA . THR B 1 19 ? 4.016 -18.75 -28.078 1 98.06 19 THR B CA 1
ATOM 2963 C C . THR B 1 19 ? 4.59 -17.984 -29.266 1 98.06 19 THR B C 1
ATOM 2965 O O . THR B 1 19 ? 5.738 -17.531 -29.219 1 98.06 19 THR B O 1
ATOM 2968 N N . ASP B 1 20 ? 3.783 -17.812 -30.328 1 97.31 20 ASP B N 1
ATOM 2969 C CA . ASP B 1 20 ? 4.211 -17.078 -31.5 1 97.31 20 ASP B CA 1
ATOM 2970 C C . ASP B 1 20 ? 4.586 -15.641 -31.156 1 97.31 20 ASP B C 1
ATOM 2972 O O . ASP B 1 20 ? 5.594 -15.117 -31.625 1 97.31 20 ASP B O 1
ATOM 2976 N N . PHE B 1 21 ? 3.773 -15.023 -30.359 1 98.12 21 PHE B N 1
ATOM 2977 C CA . PHE B 1 21 ? 4.027 -13.648 -29.953 1 98.12 21 PHE B CA 1
ATOM 2978 C C . PHE B 1 21 ? 5.367 -13.531 -29.234 1 98.12 21 PHE B C 1
ATOM 2980 O O . PHE B 1 21 ? 6.188 -12.68 -29.578 1 98.12 21 PHE B O 1
ATOM 2987 N N . CYS B 1 22 ? 5.59 -14.398 -28.234 1 97.5 22 CYS B N 1
ATOM 2988 C CA . CYS B 1 22 ? 6.812 -14.352 -27.438 1 97.5 22 CYS B CA 1
ATOM 2989 C C . CYS B 1 22 ? 8.031 -14.633 -28.312 1 97.5 22 CYS B C 1
ATOM 2991 O O . CYS B 1 22 ? 9.062 -13.961 -28.188 1 97.5 22 CYS B O 1
ATOM 2993 N N . ASP B 1 23 ? 7.906 -15.602 -29.203 1 96.06 23 ASP B N 1
ATOM 2994 C CA . ASP B 1 23 ? 9.008 -15.93 -30.109 1 96.06 23 ASP B CA 1
ATOM 2995 C C . ASP B 1 23 ? 9.359 -14.734 -31 1 96.06 23 ASP B C 1
ATOM 2997 O O . ASP B 1 23 ? 10.539 -14.445 -31.219 1 96.06 23 ASP B O 1
ATOM 3001 N N . ASN B 1 24 ? 8.375 -14.109 -31.469 1 94.62 24 ASN B N 1
ATOM 3002 C CA . ASN B 1 24 ? 8.586 -12.938 -32.312 1 94.62 24 ASN B CA 1
ATOM 3003 C C . ASN B 1 24 ? 9.195 -11.781 -31.531 1 94.62 24 ASN B C 1
ATOM 3005 O O . ASN B 1 24 ? 10.031 -11.039 -32.062 1 94.62 24 ASN B O 1
ATOM 3009 N N . CYS B 1 25 ? 8.789 -11.594 -30.328 1 93.25 25 CYS B N 1
ATOM 3010 C CA . CYS B 1 25 ? 9.359 -10.547 -29.5 1 93.25 25 CYS B CA 1
ATOM 3011 C C . CYS B 1 25 ? 10.836 -10.805 -29.234 1 93.25 25 CYS B C 1
ATOM 3013 O O . CYS B 1 25 ? 11.664 -9.898 -29.328 1 93.25 25 CYS B O 1
ATOM 3015 N N . TYR B 1 26 ? 11.156 -12.047 -28.906 1 89.25 26 TYR B N 1
ATOM 3016 C CA . TYR B 1 26 ? 12.531 -12.406 -28.594 1 89.25 26 TYR B CA 1
ATOM 3017 C C . TYR B 1 26 ? 13.422 -12.328 -29.828 1 89.25 26 TYR B C 1
ATOM 3019 O O . TYR B 1 26 ? 14.602 -11.977 -29.734 1 89.25 26 TYR B O 1
ATOM 3027 N N . SER B 1 27 ? 12.758 -12.547 -30.906 1 89.56 27 SER B N 1
ATOM 3028 C CA . SER B 1 27 ? 13.508 -12.5 -32.156 1 89.56 27 SER B CA 1
ATOM 3029 C C . SER B 1 27 ? 13.492 -11.102 -32.75 1 89.56 27 SER B C 1
ATOM 3031 O O . SER B 1 27 ? 14.148 -10.844 -33.781 1 89.56 27 SER B O 1
ATOM 3033 N N . LYS B 1 28 ? 12.859 -10.109 -32.344 1 83.31 28 LYS B N 1
ATOM 3034 C CA . LYS B 1 28 ? 12.781 -8.719 -32.781 1 83.31 28 LYS B CA 1
ATOM 3035 C C . LYS B 1 28 ? 12.367 -8.625 -34.25 1 83.31 28 LYS B C 1
ATOM 3037 O O . LYS B 1 28 ? 13 -7.922 -35.031 1 83.31 28 LYS B O 1
ATOM 3042 N N . THR B 1 29 ? 11.422 -9.508 -34.406 1 83.19 29 THR B N 1
ATOM 3043 C CA . THR B 1 29 ? 10.961 -9.508 -35.781 1 83.19 29 THR B CA 1
ATOM 3044 C C . THR B 1 29 ? 9.914 -8.422 -36 1 83.19 29 THR B C 1
ATOM 3046 O O . THR B 1 29 ? 9.336 -7.902 -35.031 1 83.19 29 THR B O 1
ATOM 3049 N N . ASP B 1 30 ? 9.672 -8.141 -37.312 1 78.5 30 ASP B N 1
ATOM 3050 C CA . ASP B 1 30 ? 8.664 -7.145 -37.656 1 78.5 30 ASP B CA 1
ATOM 3051 C C . ASP B 1 30 ? 7.266 -7.754 -37.656 1 78.5 30 ASP B C 1
ATOM 3053 O O . ASP B 1 30 ? 6.277 -7.055 -37.906 1 78.5 30 ASP B O 1
ATOM 3057 N N . LYS B 1 31 ? 7.215 -8.945 -37.375 1 84.12 31 LYS B N 1
ATOM 3058 C CA . LYS B 1 31 ? 5.93 -9.641 -37.469 1 84.12 31 LYS B CA 1
ATOM 3059 C C . LYS B 1 31 ? 5.254 -9.719 -36.094 1 84.12 31 LYS B C 1
ATOM 3061 O O . LYS B 1 31 ? 4.305 -10.484 -35.906 1 84.12 31 LYS B O 1
ATOM 3066 N N . VAL B 1 32 ? 5.707 -9.008 -35.156 1 86.62 32 VAL B N 1
ATOM 3067 C CA . VAL B 1 32 ? 5.145 -9.047 -33.812 1 86.62 32 VAL B CA 1
ATOM 3068 C C . VAL B 1 32 ? 3.727 -8.477 -33.844 1 86.62 32 VAL B C 1
ATOM 3070 O O . VAL B 1 32 ? 3.463 -7.46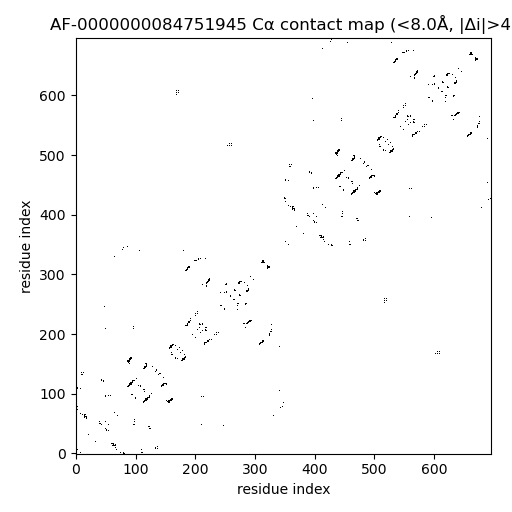5 -34.5 1 86.62 32 VAL B O 1
ATOM 3073 N N . ASP B 1 33 ? 2.82 -9.195 -33.188 1 91.25 33 ASP B N 1
ATOM 3074 C CA . ASP B 1 33 ? 1.446 -8.727 -33.031 1 91.25 33 ASP B CA 1
ATOM 3075 C C . ASP B 1 33 ? 1.402 -7.359 -32.344 1 91.25 33 ASP B C 1
ATOM 3077 O O . ASP B 1 33 ? 1.776 -7.23 -31.188 1 91.25 33 ASP B O 1
ATOM 3081 N N . SER B 1 34 ? 0.847 -6.422 -33.062 1 94.06 34 SER B N 1
ATOM 3082 C CA . SER B 1 34 ? 0.902 -5.043 -32.594 1 94.06 34 SER B CA 1
ATOM 3083 C C . SER B 1 34 ? -0.101 -4.801 -31.453 1 94.06 34 SER B C 1
ATOM 3085 O O . SER B 1 34 ? 0.146 -3.996 -30.562 1 94.06 34 SER B O 1
ATOM 3087 N N . GLU B 1 35 ? -1.161 -5.5 -31.516 1 96.25 35 GLU B N 1
ATOM 3088 C CA . GLU B 1 35 ? -2.189 -5.297 -30.5 1 96.25 35 GLU B CA 1
ATOM 3089 C C . GLU B 1 35 ? -1.735 -5.816 -29.141 1 96.25 35 GLU B C 1
ATOM 3091 O O . GLU B 1 35 ? -1.8 -5.098 -28.141 1 96.25 35 GLU B O 1
ATOM 3096 N N . LEU B 1 36 ? -1.222 -7.008 -29.109 1 97.88 36 LEU B N 1
ATOM 3097 C CA . LEU B 1 36 ? -0.745 -7.57 -27.859 1 97.88 36 LEU B CA 1
ATOM 3098 C C . LEU B 1 36 ? 0.476 -6.812 -27.344 1 97.88 36 LEU B C 1
ATOM 3100 O O . LEU B 1 36 ? 0.638 -6.625 -26.141 1 97.88 36 LEU B O 1
ATOM 3104 N N . LYS B 1 37 ? 1.31 -6.387 -28.25 1 97.56 37 LYS B N 1
ATOM 3105 C CA . LYS B 1 37 ? 2.463 -5.582 -27.859 1 97.56 37 LYS B CA 1
ATOM 3106 C C . LYS B 1 37 ? 2.027 -4.305 -27.141 1 97.56 37 LYS B C 1
ATOM 3108 O O . LYS B 1 37 ? 2.627 -3.914 -26.141 1 97.56 37 LYS B O 1
ATOM 3113 N N . GLU B 1 38 ? 0.98 -3.691 -27.672 1 97.81 38 GLU B N 1
ATOM 3114 C CA . GLU B 1 38 ? 0.455 -2.477 -27.047 1 97.81 38 GLU B CA 1
ATOM 3115 C C . GLU B 1 38 ? -0.093 -2.758 -25.656 1 97.81 38 GLU B C 1
ATOM 3117 O O . GLU B 1 38 ? 0.085 -1.953 -24.734 1 97.81 38 GLU B O 1
ATOM 3122 N N . ILE B 1 39 ? -0.715 -3.873 -25.469 1 98.44 39 ILE B N 1
ATOM 3123 C CA . ILE B 1 39 ? -1.26 -4.262 -24.172 1 98.44 39 ILE B CA 1
ATOM 3124 C C . ILE B 1 39 ? -0.122 -4.48 -23.172 1 98.44 39 ILE B C 1
ATOM 3126 O O . ILE B 1 39 ? -0.219 -4.082 -22.016 1 98.44 39 ILE B O 1
ATOM 3130 N N . VAL B 1 40 ? 0.963 -5.078 -23.625 1 98.38 40 VAL B N 1
ATOM 3131 C CA . VAL B 1 40 ? 2.137 -5.305 -22.797 1 98.38 40 VAL B CA 1
ATOM 3132 C C . VAL B 1 40 ? 2.711 -3.969 -22.328 1 98.38 40 VAL B C 1
ATOM 3134 O O . VAL B 1 40 ? 3.027 -3.795 -21.156 1 98.38 40 VAL B O 1
ATOM 3137 N N . VAL B 1 41 ? 2.754 -3.025 -23.234 1 97.88 41 VAL B N 1
ATOM 3138 C CA . VAL B 1 41 ? 3.271 -1.696 -22.922 1 97.88 41 VAL B CA 1
ATOM 3139 C C . VAL B 1 41 ? 2.361 -1.01 -21.906 1 97.88 41 VAL B C 1
ATOM 3141 O O . VAL B 1 41 ? 2.84 -0.432 -20.922 1 97.88 41 VAL B O 1
ATOM 3144 N N . GLN B 1 42 ? 1.095 -1.134 -22.125 1 97.75 42 GLN B N 1
ATOM 3145 C CA . GLN B 1 42 ? 0.129 -0.512 -21.219 1 97.75 42 GLN B CA 1
ATOM 3146 C C . GLN B 1 42 ? 0.192 -1.138 -19.828 1 97.75 42 GLN B C 1
ATOM 3148 O O . GLN B 1 42 ? 0.104 -0.434 -18.828 1 97.75 42 GLN B O 1
ATOM 3153 N N . ALA B 1 43 ? 0.319 -2.43 -19.781 1 98.31 43 ALA B N 1
ATOM 3154 C CA . ALA B 1 43 ? 0.417 -3.127 -18.5 1 98.31 43 ALA B CA 1
ATOM 3155 C C . ALA B 1 43 ? 1.644 -2.668 -17.719 1 98.31 43 ALA B C 1
ATOM 3157 O O . ALA B 1 43 ? 1.568 -2.451 -16.5 1 98.31 43 ALA B O 1
ATOM 3158 N N . ARG B 1 44 ? 2.738 -2.504 -18.422 1 97.5 44 ARG B N 1
ATOM 3159 C CA . ARG B 1 44 ? 3.975 -2.035 -17.797 1 97.5 44 ARG B CA 1
ATOM 3160 C C . ARG B 1 44 ? 3.812 -0.618 -17.25 1 97.5 44 ARG B C 1
ATOM 3162 O O . ARG B 1 44 ? 4.285 -0.308 -16.156 1 97.5 44 ARG B O 1
ATOM 3169 N N . HIS B 1 45 ? 3.143 0.222 -18 1 94.88 45 HIS B N 1
ATOM 3170 C CA . HIS B 1 45 ? 2.922 1.604 -17.578 1 94.88 45 HIS B CA 1
ATOM 3171 C C . HIS B 1 45 ? 2.027 1.675 -16.344 1 94.88 45 HIS B C 1
ATOM 3173 O O . HIS B 1 45 ? 2.23 2.523 -15.477 1 94.88 45 HIS B O 1
ATOM 3179 N N . HIS B 1 46 ? 1.161 0.805 -16.328 1 94.12 46 HIS B N 1
ATOM 3180 C CA . HIS B 1 46 ? 0.213 0.788 -15.219 1 94.12 46 HIS B CA 1
ATOM 3181 C C . HIS B 1 46 ? 0.85 0.215 -13.961 1 94.12 46 HIS B C 1
ATOM 3183 O O . HIS B 1 46 ? 0.566 0.676 -12.852 1 94.12 46 HIS B O 1
ATOM 3189 N N . ASN B 1 47 ? 1.652 -0.738 -14.102 1 96.06 47 ASN B N 1
ATOM 3190 C CA . ASN B 1 47 ? 2.35 -1.404 -13.008 1 96.06 47 ASN B CA 1
ATOM 3191 C C . ASN B 1 47 ? 3.828 -1.61 -13.328 1 96.06 47 ASN B C 1
ATOM 3193 O O . ASN B 1 47 ? 4.184 -2.514 -14.086 1 96.06 47 ASN B O 1
ATOM 3197 N N . GLY B 1 48 ? 4.633 -0.884 -12.625 1 95.81 48 GLY B N 1
ATOM 3198 C CA . GLY B 1 48 ? 6.055 -0.851 -12.93 1 95.81 48 GLY B CA 1
ATOM 3199 C C . GLY B 1 48 ? 6.762 -2.16 -12.633 1 95.81 48 GLY B C 1
ATOM 3200 O O . GLY B 1 48 ? 7.883 -2.385 -13.094 1 95.81 48 GLY B O 1
ATOM 3201 N N . TRP B 1 49 ? 6.172 -3.068 -11.906 1 97.81 49 TRP B N 1
ATOM 3202 C CA . TRP B 1 49 ? 6.754 -4.383 -11.648 1 97.81 49 TRP B CA 1
ATOM 3203 C C . TRP B 1 49 ? 6.535 -5.316 -12.836 1 97.81 49 TRP B C 1
ATOM 3205 O O . TRP B 1 49 ? 7.188 -6.355 -12.945 1 97.81 49 TRP B O 1
ATOM 3215 N N . PHE B 1 50 ? 5.523 -4.918 -13.633 1 98.31 50 PHE B N 1
ATOM 3216 C CA . PHE B 1 50 ? 5.215 -5.711 -14.82 1 98.31 50 PHE B CA 1
ATOM 3217 C C . PHE B 1 50 ? 6.102 -5.309 -15.992 1 98.31 50 PHE B C 1
ATOM 3219 O O . PHE B 1 50 ? 5.609 -4.875 -17.031 1 98.31 50 PHE B O 1
ATOM 3226 N N . THR B 1 51 ? 7.379 -5.566 -15.859 1 97.69 51 THR B N 1
ATOM 3227 C CA . THR B 1 51 ? 8.289 -5.285 -16.953 1 97.69 51 THR B CA 1
ATOM 3228 C C . THR B 1 51 ? 7.961 -6.156 -18.172 1 97.69 51 THR B C 1
ATOM 3230 O O . THR B 1 51 ? 7.293 -7.184 -18.031 1 97.69 51 THR B O 1
ATOM 3233 N N . GLU B 1 52 ? 8.406 -5.719 -19.297 1 97.38 52 GLU B N 1
ATOM 3234 C CA . GLU B 1 52 ? 8.195 -6.504 -20.5 1 97.38 52 GLU B CA 1
ATOM 3235 C C . GLU B 1 52 ? 8.727 -7.922 -20.344 1 97.38 52 GLU B C 1
ATOM 3237 O O . GLU B 1 52 ? 8.07 -8.891 -20.734 1 97.38 52 GLU B O 1
ATOM 3242 N N . ASP B 1 53 ? 9.859 -8.055 -19.75 1 97.38 53 ASP B N 1
ATOM 3243 C CA . ASP B 1 53 ? 10.484 -9.359 -19.562 1 97.38 53 ASP B CA 1
ATOM 3244 C C . ASP B 1 53 ? 9.602 -10.266 -18.703 1 97.38 53 ASP B C 1
ATOM 3246 O O . ASP B 1 53 ? 9.383 -11.438 -19.047 1 97.38 53 ASP B O 1
ATOM 3250 N N . ASN B 1 54 ? 9.102 -9.758 -17.641 1 98.25 54 ASN B N 1
ATOM 3251 C CA . ASN B 1 54 ? 8.273 -10.555 -16.75 1 98.25 54 ASN B CA 1
ATOM 3252 C C . ASN B 1 54 ? 6.938 -10.922 -17.391 1 98.25 54 ASN B C 1
ATOM 3254 O O . ASN B 1 54 ? 6.441 -12.039 -17.219 1 98.25 54 ASN B O 1
ATOM 3258 N N . ILE B 1 55 ? 6.367 -9.969 -18.125 1 98.69 55 ILE B N 1
ATOM 3259 C CA . ILE B 1 55 ? 5.117 -10.258 -18.828 1 98.69 55 ILE B CA 1
ATOM 3260 C C . ILE B 1 55 ? 5.352 -11.352 -19.875 1 98.69 55 ILE B C 1
ATOM 3262 O O . ILE B 1 55 ? 4.605 -12.328 -19.938 1 98.69 55 ILE B O 1
ATOM 3266 N N . LEU B 1 56 ? 6.402 -11.242 -20.656 1 98.5 56 LEU B N 1
ATOM 3267 C CA . LEU B 1 56 ? 6.699 -12.219 -21.703 1 98.5 56 LEU B CA 1
ATOM 3268 C C . LEU B 1 56 ? 6.984 -13.586 -21.094 1 98.5 56 LEU B C 1
ATOM 3270 O O . LEU B 1 56 ? 6.594 -14.617 -21.641 1 98.5 56 LEU B O 1
ATOM 3274 N N . PHE B 1 57 ? 7.656 -13.57 -20 1 98.38 57 PHE B N 1
ATOM 3275 C CA . PHE B 1 57 ? 7.902 -14.844 -19.312 1 98.38 57 PHE B CA 1
ATOM 3276 C C . PHE B 1 57 ? 6.59 -15.531 -18.953 1 98.38 57 PHE B C 1
ATOM 3278 O O . PHE B 1 57 ? 6.414 -16.719 -19.234 1 98.38 57 PHE B O 1
ATOM 3285 N N . SER B 1 58 ? 5.703 -14.789 -18.359 1 98.69 58 SER B N 1
ATOM 3286 C CA . SER B 1 58 ? 4.395 -15.328 -17.984 1 98.69 58 SER B CA 1
ATOM 3287 C C . SER B 1 58 ? 3.646 -15.844 -19.203 1 98.69 58 SER B C 1
ATOM 3289 O O . SER B 1 58 ? 3.141 -16.969 -19.203 1 98.69 58 SER B O 1
ATOM 3291 N N . LEU B 1 59 ? 3.625 -15.031 -20.25 1 98.81 59 LEU B N 1
ATOM 3292 C CA . LEU B 1 59 ? 2.928 -15.406 -21.484 1 98.81 59 LEU B CA 1
ATOM 3293 C C . LEU B 1 59 ? 3.535 -16.672 -22.078 1 98.81 59 LEU B C 1
ATOM 3295 O O . LEU B 1 59 ? 2.811 -17.547 -22.547 1 98.81 59 LEU B O 1
ATOM 3299 N N . LYS B 1 60 ? 4.766 -16.75 -22.047 1 98.38 60 LYS B N 1
ATOM 3300 C CA . LYS B 1 60 ? 5.461 -17.891 -22.625 1 98.38 60 LYS B CA 1
ATOM 3301 C C . LYS B 1 60 ? 5.145 -19.172 -21.844 1 98.38 60 LYS B C 1
ATOM 3303 O O . LYS B 1 60 ? 4.938 -20.234 -22.438 1 98.38 60 LYS B O 1
ATOM 3308 N N . GLN B 1 61 ? 5.184 -19.062 -20.516 1 98.19 61 GLN B N 1
ATOM 3309 C CA . GLN B 1 61 ? 4.836 -20.219 -19.703 1 98.19 61 GLN B CA 1
ATOM 3310 C C . GLN B 1 61 ? 3.434 -20.719 -20.031 1 98.19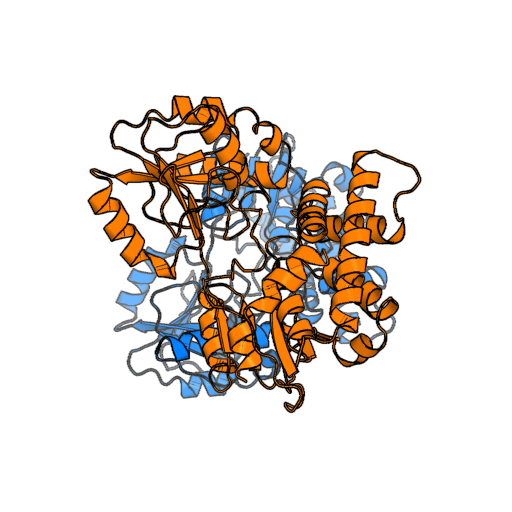 61 GLN B C 1
ATOM 3312 O O . GLN B 1 61 ? 3.219 -21.938 -20.156 1 98.19 61 GLN B O 1
ATOM 3317 N N . TRP B 1 62 ? 2.516 -19.844 -20.188 1 98.69 62 TRP B N 1
ATOM 3318 C CA . TRP B 1 62 ? 1.154 -20.25 -20.531 1 98.69 62 TRP B CA 1
ATOM 3319 C C . TRP B 1 62 ? 1.091 -20.812 -21.953 1 98.69 62 TRP B C 1
ATOM 3321 O O . TRP B 1 62 ? 0.364 -21.766 -22.203 1 98.69 62 TRP B O 1
ATOM 3331 N N . GLY B 1 63 ? 1.839 -20.172 -22.859 1 98.69 63 GLY B N 1
ATOM 3332 C CA . GLY B 1 63 ? 1.927 -20.734 -24.203 1 98.69 63 GLY B CA 1
ATOM 3333 C C . GLY B 1 63 ? 2.371 -22.188 -24.219 1 98.69 63 GLY B C 1
ATOM 3334 O O . GLY B 1 63 ? 1.816 -23 -24.953 1 98.69 63 GLY B O 1
ATOM 3335 N N . HIS B 1 64 ? 3.256 -22.516 -23.375 1 97.88 64 HIS B N 1
ATOM 3336 C CA . HIS B 1 64 ? 3.803 -23.859 -23.281 1 97.88 64 HIS B CA 1
ATOM 3337 C C . HIS B 1 64 ? 2.781 -24.828 -22.688 1 97.88 64 HIS B C 1
ATOM 3339 O O . HIS B 1 64 ? 2.766 -26.016 -23.047 1 97.88 64 HIS B O 1
ATOM 3345 N N . LEU B 1 65 ? 1.975 -24.344 -21.812 1 98.62 65 LEU B N 1
ATOM 3346 C CA . LEU B 1 65 ? 1.037 -25.203 -21.094 1 98.62 65 LEU B CA 1
ATOM 3347 C C . LEU B 1 65 ? -0.219 -25.453 -21.922 1 98.62 65 LEU B C 1
ATOM 3349 O O . LEU B 1 65 ? -0.808 -26.531 -21.859 1 98.62 65 LEU B O 1
ATOM 3353 N N . LEU B 1 66 ? -0.576 -24.438 -22.703 1 98.81 66 LEU B N 1
ATOM 3354 C CA . LEU B 1 66 ? -1.858 -24.5 -23.391 1 98.81 66 LEU B CA 1
ATOM 3355 C C . LEU B 1 66 ? -1.72 -25.203 -24.734 1 98.81 66 LEU B C 1
ATOM 3357 O O . LEU B 1 66 ? -2.01 -24.625 -25.781 1 98.81 66 LEU B O 1
ATOM 3361 N N . THR B 1 67 ? -1.343 -26.453 -24.703 1 98.62 67 THR B N 1
ATOM 3362 C CA . THR B 1 67 ? -1.318 -27.344 -25.859 1 98.62 67 THR B CA 1
ATOM 3363 C C . THR B 1 67 ? -2.391 -28.422 -25.734 1 98.62 67 THR B C 1
ATOM 3365 O O . THR B 1 67 ? -2.881 -28.688 -24.625 1 98.62 67 THR B O 1
ATOM 3368 N N . GLU B 1 68 ? -2.711 -29 -26.891 1 97.75 68 GLU B N 1
ATOM 3369 C CA . GLU B 1 68 ? -3.717 -30.047 -26.875 1 97.75 68 GLU B CA 1
ATOM 3370 C C . GLU B 1 68 ? -3.289 -31.219 -25.984 1 97.75 68 GLU B C 1
ATOM 3372 O O . GLU B 1 68 ? -4.082 -31.719 -25.188 1 97.75 68 GLU B O 1
ATOM 3377 N N . GLU B 1 69 ? -2.092 -31.594 -26.125 1 97.81 69 GLU B N 1
ATOM 3378 C CA . GLU B 1 69 ? -1.551 -32.719 -25.359 1 97.81 69 GLU B CA 1
ATOM 3379 C C . GLU B 1 69 ? -1.619 -32.438 -23.859 1 97.81 69 GLU B C 1
ATOM 3381 O O . GLU B 1 69 ? -2.17 -33.25 -23.094 1 97.81 69 GLU B O 1
ATOM 3386 N N . ASN B 1 70 ? -1.138 -31.312 -23.391 1 98.19 70 ASN B N 1
ATOM 3387 C CA . ASN B 1 70 ? -1.113 -30.969 -21.969 1 98.19 70 ASN B CA 1
ATOM 3388 C C . ASN B 1 70 ? -2.523 -30.859 -21.406 1 98.19 70 ASN B C 1
ATOM 3390 O O . ASN B 1 70 ? -2.799 -31.375 -20.312 1 98.19 70 ASN B O 1
ATOM 3394 N N . LEU B 1 71 ? -3.42 -30.188 -22.125 1 98.06 71 LEU B N 1
ATOM 3395 C CA . LEU B 1 71 ? -4.777 -29.969 -21.641 1 98.06 71 LEU B CA 1
ATOM 3396 C C . LEU B 1 71 ? -5.539 -31.297 -21.547 1 98.06 71 LEU B C 1
ATOM 3398 O O . LEU B 1 71 ? -6.227 -31.547 -20.562 1 98.06 71 LEU B O 1
ATOM 3402 N N . ARG B 1 72 ? -5.371 -32.125 -22.547 1 96 72 ARG B N 1
ATOM 3403 C CA . ARG B 1 72 ? -6.074 -33.406 -22.531 1 96 72 ARG B CA 1
ATOM 3404 C C . ARG B 1 72 ? -5.543 -34.312 -21.438 1 96 72 ARG B C 1
ATOM 3406 O O . ARG B 1 72 ? -6.316 -34.969 -20.75 1 96 72 ARG B O 1
ATOM 3413 N N . GLU B 1 73 ? -4.246 -34.375 -21.328 1 96.69 73 GLU B N 1
ATOM 3414 C CA . GLU B 1 73 ? -3.648 -35.156 -20.266 1 96.69 73 GLU B CA 1
ATOM 3415 C C . GLU B 1 73 ? -4.133 -34.688 -18.891 1 96.69 73 GLU B C 1
ATOM 3417 O O . GLU B 1 73 ? -4.484 -35.5 -18.031 1 96.69 73 GLU B O 1
ATOM 3422 N N . TRP B 1 74 ? -4.184 -33.438 -18.688 1 97.25 74 TRP B N 1
ATOM 3423 C CA . TRP B 1 74 ? -4.613 -32.812 -17.438 1 97.25 74 TRP B CA 1
ATOM 3424 C C . TRP B 1 74 ? -6.078 -33.125 -17.156 1 97.25 74 TRP B C 1
ATOM 3426 O O . TRP B 1 74 ? -6.43 -33.562 -16.047 1 97.25 74 TRP B O 1
ATOM 3436 N N . LEU B 1 75 ? -6.922 -33.125 -18.141 1 96.44 75 LEU B N 1
ATOM 3437 C CA . LEU B 1 75 ? -8.359 -33.25 -17.969 1 96.44 75 LEU B CA 1
ATOM 3438 C C . LEU B 1 75 ? -8.773 -34.719 -17.938 1 96.44 75 LEU B C 1
ATOM 3440 O O . LEU B 1 75 ? -9.883 -35.031 -17.516 1 96.44 75 LEU B O 1
ATOM 3444 N N . TYR B 1 76 ? -7.828 -35.531 -18.344 1 93.75 76 TYR B N 1
ATOM 3445 C CA . TYR B 1 76 ? -8.109 -36.969 -18.406 1 93.75 76 TYR B CA 1
ATOM 3446 C C . TYR B 1 76 ? -8.438 -37.5 -17.016 1 93.75 76 TYR B C 1
ATOM 3448 O O . TYR B 1 76 ? -9.227 -38.438 -16.891 1 93.75 76 TYR B O 1
ATOM 3456 N N . ASP B 1 77 ? -7.988 -36.906 -15.984 1 89.62 77 ASP B N 1
ATOM 3457 C CA . ASP B 1 77 ? -8.102 -37.375 -14.609 1 89.62 77 ASP B CA 1
ATOM 3458 C C . ASP B 1 77 ? -9.453 -37 -14.008 1 89.62 77 ASP B C 1
ATOM 3460 O O . ASP B 1 77 ? -9.766 -37.375 -12.883 1 89.62 77 ASP B O 1
ATOM 3464 N N . TYR B 1 78 ? -10.305 -36.312 -14.789 1 94.75 78 TYR B N 1
ATOM 3465 C CA . TYR B 1 78 ? -11.547 -35.781 -14.234 1 94.75 78 TYR B CA 1
ATOM 3466 C C . TYR B 1 78 ? -12.758 -36.344 -14.961 1 94.75 78 TYR B C 1
ATOM 3468 O O . TYR B 1 78 ? -12.656 -36.75 -16.125 1 94.75 78 TYR B O 1
ATOM 3476 N N . THR B 1 79 ? -13.828 -36.406 -14.25 1 90.88 79 THR B N 1
ATOM 3477 C CA . THR B 1 79 ? -15.117 -36.781 -14.82 1 90.88 79 THR B CA 1
ATOM 3478 C C . THR B 1 79 ? -16.047 -35.594 -14.953 1 90.88 79 THR B C 1
ATOM 3480 O O . THR B 1 79 ? -16.219 -34.812 -14 1 90.88 79 THR B O 1
ATOM 3483 N N . PHE B 1 80 ? -16.5 -35.438 -16.125 1 90.31 80 PHE B N 1
ATOM 3484 C CA . PHE B 1 80 ? -17.391 -34.312 -16.422 1 90.31 80 PHE B CA 1
ATOM 3485 C C . PHE B 1 80 ? -18.828 -34.781 -16.547 1 90.31 80 PHE B C 1
ATOM 3487 O O . PHE B 1 80 ? -19.109 -35.844 -17.125 1 90.31 80 PHE B O 1
ATOM 3494 N N . ASP B 1 81 ? -19.672 -34.125 -15.789 1 82.69 81 ASP B N 1
ATOM 3495 C CA . ASP B 1 81 ? -21.094 -34.406 -15.898 1 82.69 81 ASP B CA 1
ATOM 3496 C C . ASP B 1 81 ? -21.797 -33.375 -16.781 1 82.69 81 ASP B C 1
ATOM 3498 O O . ASP B 1 81 ? -21.906 -32.219 -16.406 1 82.69 81 ASP B O 1
ATOM 3502 N N . SER B 1 82 ? -22.266 -33.781 -17.953 1 73.38 82 SER B N 1
ATOM 3503 C CA . SER B 1 82 ? -22.875 -32.875 -18.922 1 73.38 82 SER B CA 1
ATOM 3504 C C . SER B 1 82 ? -24.25 -32.438 -18.469 1 73.38 82 SER B C 1
ATOM 3506 O O . SER B 1 82 ? -24.812 -31.469 -19.016 1 73.38 82 SER B O 1
ATOM 3508 N N . ASN B 1 83 ? -24.688 -33.062 -17.484 1 74.94 83 ASN B N 1
ATOM 3509 C CA . ASN B 1 83 ? -26.062 -32.75 -17.062 1 74.94 83 ASN B CA 1
ATOM 3510 C C . ASN B 1 83 ? -26.094 -31.609 -16.047 1 74.94 83 ASN B C 1
ATOM 3512 O O . ASN B 1 83 ? -27.172 -31.078 -15.75 1 74.94 83 ASN B O 1
ATOM 3516 N N . ASN B 1 84 ? -25.047 -31.156 -15.672 1 80.19 84 ASN B N 1
ATOM 3517 C CA . ASN B 1 84 ? -25.031 -30.094 -14.656 1 80.19 84 ASN B CA 1
ATOM 3518 C C . ASN B 1 84 ? -25.125 -28.719 -15.289 1 80.19 84 ASN B C 1
ATOM 3520 O O . ASN B 1 84 ? -24.422 -28.422 -16.266 1 80.19 84 ASN B O 1
ATOM 3524 N N . ALA B 1 85 ? -26.141 -27.938 -14.867 1 89.88 85 ALA B N 1
ATOM 3525 C CA . ALA B 1 85 ? -26.25 -26.547 -15.32 1 89.88 85 ALA B CA 1
ATOM 3526 C C . ALA B 1 85 ? -25.031 -25.734 -14.898 1 89.88 85 ALA B C 1
ATOM 3528 O O . ALA B 1 85 ? -24.531 -25.891 -13.789 1 89.88 85 ALA B O 1
ATOM 3529 N N . PRO B 1 86 ? -24.562 -24.953 -15.797 1 94.62 86 PRO B N 1
ATOM 3530 C CA . PRO B 1 86 ? -23.406 -24.109 -15.461 1 94.62 86 PRO B CA 1
ATOM 3531 C C . PRO B 1 86 ? -23.672 -23.203 -14.258 1 94.62 86 PRO B C 1
ATOM 3533 O O . PRO B 1 86 ? -24.766 -22.656 -14.133 1 94.62 86 PRO B O 1
ATOM 3536 N N . LYS B 1 87 ? -22.734 -23.156 -13.367 1 97.31 87 LYS B N 1
ATOM 3537 C CA . LYS B 1 87 ? -22.75 -22.25 -12.234 1 97.31 87 LYS B CA 1
ATOM 3538 C C . LYS B 1 87 ? -21.922 -21 -12.516 1 97.31 87 LYS B C 1
ATOM 3540 O O . LYS B 1 87 ? -20.984 -21.031 -13.32 1 97.31 87 LYS B O 1
ATOM 3545 N N . THR B 1 88 ? -22.312 -19.906 -11.891 1 98.38 88 THR B N 1
ATOM 3546 C CA . THR B 1 88 ? -21.516 -18.688 -11.945 1 98.38 88 THR B CA 1
ATOM 3547 C C . THR B 1 88 ? -20.484 -18.672 -10.812 1 98.38 88 THR B C 1
ATOM 3549 O O . THR B 1 88 ? -20.859 -18.703 -9.633 1 98.38 88 THR B O 1
ATOM 3552 N N . ILE B 1 89 ? -19.234 -18.672 -11.18 1 98.75 89 ILE B N 1
ATOM 3553 C CA . ILE B 1 89 ? -18.156 -18.703 -10.203 1 98.75 89 ILE B CA 1
ATOM 3554 C C . ILE B 1 89 ? -17.547 -17.312 -10.055 1 98.75 89 ILE B C 1
ATOM 3556 O O . ILE B 1 89 ? -16.984 -16.781 -11 1 98.75 89 ILE B O 1
ATOM 3560 N N . GLY B 1 90 ? -17.719 -16.703 -8.852 1 98.62 90 GLY B N 1
ATOM 3561 C CA . GLY B 1 90 ? -16.984 -15.5 -8.547 1 98.62 90 GLY B CA 1
ATOM 3562 C C . GLY B 1 90 ? -15.5 -15.742 -8.328 1 98.62 90 GLY B C 1
ATOM 3563 O O . GLY B 1 90 ? -15.117 -16.688 -7.648 1 98.62 90 GLY B O 1
ATOM 3564 N N . ILE B 1 91 ? -14.656 -14.953 -8.992 1 98.75 91 ILE B N 1
ATOM 3565 C CA . ILE B 1 91 ? -13.219 -15.055 -8.789 1 98.75 91 ILE B CA 1
ATOM 3566 C C . ILE B 1 91 ? -12.656 -13.703 -8.375 1 98.75 91 ILE B C 1
ATOM 3568 O O . ILE B 1 91 ? -12.766 -12.727 -9.117 1 98.75 91 ILE B O 1
ATOM 3572 N N . VAL B 1 92 ? -12.109 -13.57 -7.176 1 97.75 92 VAL B N 1
ATOM 3573 C CA . VAL B 1 92 ? -11.312 -12.414 -6.77 1 97.75 92 VAL B CA 1
ATOM 3574 C C . VAL B 1 92 ? -9.836 -12.695 -7.027 1 97.75 92 VAL B C 1
ATOM 3576 O O . VAL B 1 92 ? -9.219 -13.516 -6.336 1 97.75 92 VAL B O 1
ATOM 3579 N N . MET B 1 93 ? -9.273 -11.969 -7.938 1 97.44 93 MET B N 1
ATOM 3580 C CA . MET B 1 93 ? -7.941 -12.336 -8.422 1 97.44 93 MET B CA 1
ATOM 3581 C C . MET B 1 93 ? -6.871 -11.461 -7.777 1 97.44 93 MET B C 1
ATOM 3583 O O . MET B 1 93 ? -7.066 -10.258 -7.609 1 97.44 93 MET B O 1
ATOM 3587 N N . ALA B 1 94 ? -5.785 -12.109 -7.414 1 96.5 94 ALA B N 1
ATOM 3588 C CA . ALA B 1 94 ? -4.586 -11.359 -7.047 1 96.5 94 ALA B CA 1
ATOM 3589 C C . ALA B 1 94 ? -3.939 -10.719 -8.266 1 96.5 94 ALA B C 1
ATOM 3591 O O . ALA B 1 94 ? -4.395 -10.922 -9.398 1 96.5 94 ALA B O 1
ATOM 3592 N N . GLY B 1 95 ? -2.938 -9.891 -8.094 1 97.06 95 GLY B N 1
ATOM 3593 C CA . GLY B 1 95 ? -2.273 -9.203 -9.188 1 97.06 95 GLY B CA 1
ATOM 3594 C C . GLY B 1 95 ? -0.807 -8.93 -8.922 1 97.06 95 GLY B C 1
ATOM 3595 O O . GLY B 1 95 ? -0.222 -8.023 -9.516 1 97.06 95 GLY B O 1
ATOM 3596 N N . ASN B 1 96 ? -0.233 -9.664 -8.031 1 96.56 96 ASN B N 1
ATOM 3597 C CA . ASN B 1 96 ? 1.151 -9.438 -7.629 1 96.56 96 ASN B CA 1
ATOM 3598 C C . ASN B 1 96 ? 2.125 -9.828 -8.742 1 96.56 96 ASN B C 1
ATOM 3600 O O . ASN B 1 96 ? 3.25 -9.32 -8.789 1 96.56 96 ASN B O 1
ATOM 3604 N N . ILE B 1 97 ? 1.764 -10.75 -9.641 1 98.06 97 ILE B N 1
ATOM 3605 C CA . ILE B 1 97 ? 2.533 -11.047 -10.844 1 98.06 97 ILE B CA 1
ATOM 3606 C C . ILE B 1 97 ? 1.596 -11.141 -12.039 1 98.06 97 ILE B C 1
ATOM 3608 O O . ILE B 1 97 ? 0.384 -11.297 -11.883 1 98.06 97 ILE B O 1
ATOM 3612 N N . PRO B 1 98 ? 2.092 -11.047 -13.266 1 98.69 98 PRO B N 1
ATOM 3613 C CA . PRO B 1 98 ? 1.233 -11.039 -14.453 1 98.69 98 PRO B CA 1
ATOM 3614 C C . PRO B 1 98 ? 0.421 -12.32 -14.609 1 98.69 98 PRO B C 1
ATOM 3616 O O . PRO B 1 98 ? 0.988 -13.414 -14.617 1 98.69 98 PRO B O 1
ATOM 3619 N N . LEU B 1 99 ? -0.907 -12.188 -14.695 1 98.56 99 LEU B N 1
ATOM 3620 C CA . LEU B 1 99 ? -1.827 -13.266 -15.031 1 98.56 99 LEU B CA 1
ATOM 3621 C C . LEU B 1 99 ? -1.847 -14.32 -13.93 1 98.56 99 LEU B C 1
ATOM 3623 O O . LEU B 1 99 ? -2.039 -15.508 -14.211 1 98.56 99 LEU B O 1
ATOM 3627 N N . VAL B 1 100 ? -1.621 -13.883 -12.727 1 97.44 100 VAL B N 1
ATOM 3628 C CA . VAL B 1 100 ? -1.542 -14.836 -11.617 1 97.44 100 VAL B CA 1
ATOM 3629 C C . VAL B 1 100 ? -2.891 -15.523 -11.43 1 97.44 100 VAL B C 1
ATOM 3631 O O . VAL B 1 100 ? -2.951 -16.672 -10.969 1 97.44 100 VAL B O 1
ATOM 3634 N N . GLY B 1 101 ? -4.004 -14.969 -11.836 1 97.56 101 GLY B N 1
ATOM 3635 C CA . GLY B 1 101 ? -5.332 -15.539 -11.68 1 97.56 101 GLY B CA 1
ATOM 3636 C C . GLY B 1 101 ? -5.762 -16.375 -12.875 1 97.56 101 GLY B C 1
ATOM 3637 O O . GLY B 1 101 ? -6.852 -16.953 -12.883 1 97.56 101 GLY B O 1
ATOM 3638 N N . PHE B 1 102 ? -4.957 -16.562 -13.867 1 98.75 102 PHE B N 1
ATOM 3639 C CA . PHE B 1 102 ? -5.332 -17.172 -15.133 1 98.75 102 PHE B CA 1
ATOM 3640 C C . PHE B 1 102 ? -5.707 -18.641 -14.93 1 98.75 102 PHE B C 1
ATOM 3642 O O . PHE B 1 102 ? -6.613 -19.141 -15.586 1 98.75 102 PHE B O 1
ATOM 3649 N N . HIS B 1 103 ? -5.02 -19.312 -14.047 1 98.69 103 HIS B N 1
ATOM 3650 C CA . HIS B 1 103 ? -5.301 -20.719 -13.844 1 98.69 103 HIS B CA 1
ATOM 3651 C C . HIS B 1 103 ? -6.73 -20.938 -13.359 1 98.69 103 HIS B C 1
ATOM 3653 O O . HIS B 1 103 ? -7.422 -21.844 -13.828 1 98.69 103 HIS B O 1
ATOM 3659 N N . ASP B 1 104 ? -7.18 -20.125 -12.406 1 98.75 104 ASP B N 1
ATOM 3660 C CA . ASP B 1 104 ? -8.562 -20.219 -11.938 1 98.75 104 ASP B CA 1
ATOM 3661 C C . ASP B 1 104 ? -9.547 -19.938 -13.062 1 98.75 104 ASP B C 1
ATOM 3663 O O . ASP B 1 104 ? -10.562 -20.625 -13.203 1 98.75 104 ASP B O 1
ATOM 3667 N N . PHE B 1 105 ? -9.211 -18.891 -13.859 1 98.81 105 PHE B N 1
ATOM 3668 C CA . PHE B 1 105 ? -9.992 -18.531 -15.039 1 98.81 105 PHE B CA 1
ATOM 3669 C C . PHE B 1 105 ? -10.125 -19.719 -15.977 1 98.81 105 PHE B C 1
ATOM 3671 O O . PHE B 1 105 ? -11.227 -20.078 -16.391 1 98.81 105 PHE B O 1
ATOM 3678 N N . LEU B 1 106 ? -9.039 -20.391 -16.188 1 98.75 106 LEU B N 1
ATOM 3679 C CA . LEU B 1 106 ? -8.953 -21.578 -17.047 1 98.75 106 LEU B CA 1
ATOM 3680 C C . LEU B 1 106 ? -9.797 -22.719 -16.5 1 98.75 106 LEU B C 1
ATOM 3682 O O . LEU B 1 106 ? -10.609 -23.297 -17.219 1 98.75 106 LEU B O 1
ATOM 3686 N N . CYS B 1 107 ? -9.641 -22.984 -15.211 1 98.44 107 CYS B N 1
ATOM 3687 C CA . CYS B 1 107 ? -10.359 -24.078 -14.57 1 98.44 107 CYS B CA 1
ATOM 3688 C C . CYS B 1 107 ? -11.867 -23.859 -14.648 1 98.44 107 CYS B C 1
ATOM 3690 O O . CYS B 1 107 ? -12.617 -24.781 -14.953 1 98.44 107 CYS B O 1
ATOM 3692 N N . VAL B 1 108 ? -12.305 -22.625 -14.383 1 98.31 108 VAL B N 1
ATOM 3693 C CA . VAL B 1 108 ? -13.734 -22.344 -14.367 1 98.31 108 VAL B CA 1
ATOM 3694 C C . VAL B 1 108 ? -14.32 -22.594 -15.75 1 98.31 108 VAL B C 1
ATOM 3696 O O . VAL B 1 108 ? -15.336 -23.281 -15.883 1 98.31 108 VAL B O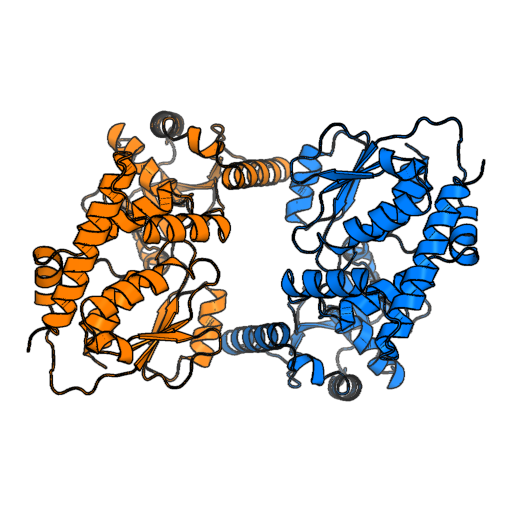 1
ATOM 3699 N N . LEU B 1 109 ? -13.703 -22.125 -16.797 1 98.06 109 LEU B N 1
ATOM 3700 C CA . LEU B 1 109 ? -14.242 -22.25 -18.141 1 98.06 109 LEU B CA 1
ATOM 3701 C C . LEU B 1 109 ? -14.211 -23.703 -18.609 1 98.06 109 LEU B C 1
ATOM 3703 O O . LEU B 1 109 ? -15.18 -24.188 -19.203 1 98.06 109 LEU B O 1
ATOM 3707 N N . LEU B 1 110 ? -13.141 -24.406 -18.312 1 96.94 110 LEU B N 1
ATOM 3708 C CA . LEU B 1 110 ? -13 -25.766 -18.812 1 96.94 110 LEU B CA 1
ATOM 3709 C C . LEU B 1 110 ? -13.883 -26.719 -18.016 1 96.94 110 LEU B C 1
ATOM 3711 O O . LEU B 1 110 ? -14.18 -27.828 -18.484 1 96.94 110 LEU B O 1
ATOM 3715 N N . SER B 1 111 ? -14.297 -26.359 -16.812 1 96.25 111 SER B N 1
ATOM 3716 C CA . SER B 1 111 ? -15.242 -27.172 -16.047 1 96.25 111 SER B CA 1
ATOM 3717 C C . SER B 1 111 ? -16.656 -27 -16.562 1 96.25 111 SER B C 1
ATOM 3719 O O . SER B 1 111 ? -17.578 -27.703 -16.141 1 96.25 111 SER B O 1
ATOM 3721 N N . GLY B 1 112 ? -16.859 -26.047 -17.453 1 95.12 112 GLY B N 1
ATOM 3722 C CA . GLY B 1 112 ? -18.172 -25.797 -18.016 1 95.12 112 GLY B CA 1
ATOM 3723 C C . GLY B 1 112 ? -18.922 -24.672 -17.297 1 95.12 112 GLY B C 1
ATOM 3724 O O . GLY B 1 112 ? -20.047 -24.344 -17.672 1 95.12 112 GLY B O 1
ATOM 3725 N N . ASN B 1 113 ? -18.266 -24.031 -16.328 1 97.12 113 ASN B N 1
ATOM 3726 C CA . ASN B 1 113 ? -18.891 -22.984 -15.523 1 97.12 113 ASN B CA 1
ATOM 3727 C C . ASN B 1 113 ? -18.609 -21.594 -16.109 1 97.12 113 ASN B C 1
ATOM 3729 O O . ASN B 1 113 ? -17.938 -21.469 -17.141 1 97.12 113 ASN B O 1
ATOM 3733 N N . LYS B 1 114 ? -19.25 -20.562 -15.508 1 98.06 114 LYS B N 1
ATOM 3734 C CA . LYS B 1 114 ? -19.125 -19.188 -15.961 1 98.06 114 LYS B CA 1
ATOM 3735 C C . LYS B 1 114 ? -18.234 -18.375 -15.023 1 98.06 114 LYS B C 1
ATOM 3737 O O . LYS B 1 114 ? -18.297 -18.531 -13.805 1 98.06 114 LYS B O 1
ATOM 3742 N N . VAL B 1 115 ? -17.484 -17.469 -15.625 1 98.69 115 VAL B N 1
ATOM 3743 C CA . VAL B 1 115 ? -16.562 -16.641 -14.875 1 98.69 115 VAL B CA 1
ATOM 3744 C C . VAL B 1 115 ? -17.203 -15.297 -14.555 1 98.69 115 VAL B C 1
ATOM 3746 O O . VAL B 1 115 ? -17.719 -14.617 -15.445 1 98.69 115 VAL B O 1
ATOM 3749 N N . LEU B 1 116 ? -17.281 -14.938 -13.359 1 98.75 116 LEU B N 1
ATOM 3750 C CA . LEU B 1 116 ? -17.516 -13.594 -12.836 1 98.75 116 LEU B CA 1
ATOM 3751 C C . LEU B 1 116 ? -16.312 -13.109 -12.023 1 98.75 116 LEU B C 1
ATOM 3753 O O . LEU B 1 116 ? -16.172 -13.445 -10.852 1 98.75 116 LEU B O 1
ATOM 3757 N N . ALA B 1 117 ? -15.438 -12.234 -12.656 1 98.62 117 ALA B N 1
ATOM 3758 C CA . ALA B 1 117 ? -14.125 -12.023 -12.047 1 98.62 117 ALA B CA 1
ATOM 3759 C C . ALA B 1 117 ? -13.93 -10.562 -11.656 1 98.62 117 ALA B C 1
ATOM 3761 O O . ALA B 1 117 ? -14.273 -9.664 -12.422 1 98.62 117 ALA B O 1
ATOM 3762 N N . LYS B 1 118 ? -13.547 -10.336 -10.492 1 97.56 118 LYS B N 1
ATOM 3763 C CA . LYS B 1 118 ? -12.977 -9.062 -10.055 1 97.56 118 LYS B CA 1
ATOM 3764 C C . LYS B 1 118 ? -11.453 -9.078 -10.156 1 97.56 118 LYS B C 1
ATOM 3766 O O . LYS B 1 118 ? -10.781 -9.781 -9.398 1 97.56 118 LYS B O 1
ATOM 3771 N N . LEU B 1 119 ? -10.914 -8.242 -11.008 1 97.94 119 LEU B N 1
ATOM 3772 C CA . LEU B 1 119 ? -9.477 -8.195 -11.242 1 97.94 119 LEU B CA 1
ATOM 3773 C C . LEU B 1 119 ? -8.789 -7.266 -10.258 1 97.94 119 LEU B C 1
ATOM 3775 O O . LEU B 1 119 ? -9.398 -6.312 -9.766 1 97.94 119 LEU B O 1
ATOM 3779 N N . SER B 1 120 ? -7.547 -7.625 -9.961 1 96.25 120 SER B N 1
ATOM 3780 C CA . SER B 1 120 ? -6.711 -6.668 -9.242 1 96.25 120 SER B CA 1
ATOM 3781 C C . SER B 1 120 ? -6.406 -5.445 -10.102 1 96.25 120 SER B C 1
ATOM 3783 O O . SER B 1 120 ? -6.18 -5.57 -11.305 1 96.25 120 SER B O 1
ATOM 3785 N N . SER B 1 121 ? -6.352 -4.324 -9.453 1 93.5 121 SER B N 1
ATOM 3786 C CA . SER B 1 121 ? -5.973 -3.111 -10.172 1 93.5 121 SER B CA 1
ATOM 3787 C C . SER B 1 121 ? -4.57 -3.236 -10.758 1 93.5 121 SER B C 1
ATOM 3789 O O . SER B 1 121 ? -4.254 -2.582 -11.758 1 93.5 121 SER B O 1
ATOM 3791 N N . ASN B 1 122 ? -3.762 -4.105 -10.203 1 96.06 122 ASN B N 1
ATOM 3792 C CA . ASN B 1 122 ? -2.371 -4.246 -10.617 1 96.06 122 ASN B CA 1
ATOM 3793 C C . ASN B 1 122 ? -2.244 -5.129 -11.852 1 96.06 122 ASN B C 1
ATOM 3795 O O . ASN B 1 122 ? -1.178 -5.191 -12.469 1 96.06 122 ASN B O 1
ATOM 3799 N N . ASP B 1 123 ? -3.273 -5.781 -12.195 1 97.88 123 ASP B N 1
ATOM 3800 C CA . ASP B 1 123 ? -3.254 -6.691 -13.336 1 97.88 123 ASP B CA 1
ATOM 3801 C C . ASP B 1 123 ? -4.59 -6.68 -14.078 1 97.88 123 ASP B C 1
ATOM 3803 O O . ASP B 1 123 ? -5.227 -7.723 -14.234 1 97.88 123 ASP B O 1
ATOM 3807 N N . LYS B 1 124 ? -4.91 -5.562 -14.68 1 96.81 124 LYS B N 1
ATOM 3808 C CA . LYS B 1 124 ? -6.266 -5.426 -15.203 1 96.81 124 LYS B CA 1
ATOM 3809 C C . LYS B 1 124 ? -6.258 -5.375 -16.734 1 96.81 124 LYS B C 1
ATOM 3811 O O . LYS B 1 124 ? -7.312 -5.266 -17.359 1 96.81 124 LYS B O 1
ATOM 3816 N N . MET B 1 125 ? -5.137 -5.496 -17.344 1 97.69 125 MET B N 1
ATOM 3817 C CA . MET B 1 125 ? -5.074 -5.27 -18.781 1 97.69 125 MET B CA 1
ATOM 3818 C C . MET B 1 125 ? -4.922 -6.586 -19.531 1 97.69 125 MET B C 1
ATOM 3820 O O . MET B 1 125 ? -5.539 -6.781 -20.594 1 97.69 125 MET B O 1
ATOM 3824 N N . LEU B 1 126 ? -4.223 -7.539 -19.016 1 98.75 126 LEU B N 1
ATOM 3825 C CA . LEU B 1 126 ? -3.793 -8.719 -19.766 1 98.75 126 LEU B CA 1
ATOM 3826 C C . LEU B 1 126 ? -4.953 -9.688 -19.953 1 98.75 126 LEU B C 1
ATOM 3828 O O . LEU B 1 126 ? -5.262 -10.078 -21.094 1 98.75 126 LEU B O 1
ATOM 3832 N N . LEU B 1 127 ? -5.609 -10.031 -18.891 1 98.81 127 LEU B N 1
ATOM 3833 C CA . LEU B 1 127 ? -6.621 -11.078 -18.953 1 98.81 127 LEU B CA 1
ATOM 3834 C C . LEU B 1 127 ? -7.809 -10.633 -19.797 1 98.81 127 LEU B C 1
ATOM 3836 O O . LEU B 1 127 ? -8.336 -11.414 -20.594 1 98.81 127 LEU B O 1
ATOM 3840 N N . PRO B 1 128 ? -8.273 -9.359 -19.688 1 98.69 128 PRO B N 1
ATOM 3841 C CA . PRO B 1 128 ? -9.352 -8.914 -20.578 1 98.69 128 PRO B CA 1
ATOM 3842 C C . PRO B 1 128 ? -8.984 -9.031 -22.062 1 98.69 128 PRO B C 1
ATOM 3844 O O . PRO B 1 128 ? -9.82 -9.438 -22.875 1 98.69 128 PRO B O 1
ATOM 3847 N N . TYR B 1 129 ? -7.812 -8.711 -22.391 1 98.69 129 TYR B N 1
ATOM 3848 C CA . TYR B 1 129 ? -7.383 -8.836 -23.766 1 98.69 129 TYR B CA 1
ATOM 3849 C C . TYR B 1 129 ? -7.395 -10.297 -24.219 1 98.69 129 TYR B C 1
ATOM 3851 O O . TYR B 1 129 ? -7.91 -10.617 -25.297 1 98.69 129 TYR B O 1
ATOM 3859 N N . LEU B 1 130 ? -6.82 -11.164 -23.406 1 98.81 130 LEU B N 1
ATOM 3860 C CA . LEU B 1 130 ? -6.781 -12.578 -23.75 1 98.81 130 LEU B CA 1
ATOM 3861 C C . LEU B 1 130 ? -8.188 -13.156 -23.844 1 98.81 130 LEU B C 1
ATOM 3863 O O . LEU B 1 130 ? -8.445 -14.055 -24.641 1 98.81 130 LEU B O 1
ATOM 3867 N N . SER B 1 131 ? -9.078 -12.664 -23 1 98.88 131 SER B N 1
ATOM 3868 C CA . SER B 1 131 ? -10.469 -13.102 -23.031 1 98.88 131 SER B CA 1
ATOM 3869 C C . SER B 1 131 ? -11.125 -12.719 -24.359 1 98.88 131 SER B C 1
ATOM 3871 O O . SER B 1 131 ? -11.891 -13.5 -24.922 1 98.88 131 SER B O 1
ATOM 3873 N N . LYS B 1 132 ? -10.828 -11.516 -24.828 1 98.62 132 LYS B N 1
ATOM 3874 C CA . LYS B 1 132 ? -11.344 -11.102 -26.125 1 98.62 132 LYS B CA 1
ATOM 3875 C C . LYS B 1 132 ? -10.859 -12.039 -27.234 1 98.62 132 LYS B C 1
ATOM 3877 O O . LYS B 1 132 ? -11.633 -12.422 -28.109 1 98.62 132 LYS B O 1
ATOM 3882 N N . TYR B 1 133 ? -9.617 -12.391 -27.172 1 98.62 133 TYR B N 1
ATOM 3883 C CA . TYR B 1 133 ? -9.078 -13.344 -28.141 1 98.62 133 TYR B CA 1
ATOM 3884 C C . TYR B 1 133 ? -9.82 -14.672 -28.078 1 98.62 133 TYR B C 1
ATOM 3886 O O . TYR B 1 133 ? -10.219 -15.219 -29.109 1 98.62 133 TYR B O 1
ATOM 3894 N N . LEU B 1 134 ? -10.039 -15.148 -26.859 1 98.81 134 LEU B N 1
ATOM 3895 C CA . LEU B 1 134 ? -10.727 -16.422 -26.672 1 98.81 134 LEU B CA 1
ATOM 3896 C C . LEU B 1 134 ? -12.141 -16.359 -27.25 1 98.81 134 LEU B C 1
ATOM 3898 O O . LEU B 1 134 ? -12.586 -17.297 -27.906 1 98.81 134 LEU B O 1
ATOM 3902 N N . ILE B 1 135 ? -12.789 -15.289 -27.016 1 98.62 135 ILE B N 1
ATOM 3903 C CA . ILE B 1 135 ? -14.156 -15.109 -27.484 1 98.62 135 ILE B CA 1
ATOM 3904 C C . ILE B 1 135 ? -14.172 -15.07 -29.016 1 98.62 135 ILE B C 1
ATOM 3906 O O . ILE B 1 135 ? -15.102 -15.586 -29.641 1 98.62 135 ILE B O 1
ATOM 3910 N N . GLN B 1 136 ? -13.164 -14.5 -29.609 1 98.38 136 GLN B N 1
ATOM 3911 C CA . GLN B 1 136 ? -13.031 -14.5 -31.062 1 98.38 136 GLN B CA 1
ATOM 3912 C C . GLN B 1 136 ? -12.883 -15.914 -31.609 1 98.38 136 GLN B C 1
ATOM 3914 O O . GLN B 1 136 ? -13.375 -16.234 -32.688 1 98.38 136 GLN B O 1
ATOM 3919 N N . GLN B 1 137 ? -12.195 -16.75 -30.859 1 98 137 GLN B N 1
ATOM 3920 C CA . GLN B 1 137 ? -11.977 -18.125 -31.281 1 98 137 GLN B CA 1
ATOM 3921 C C . GLN B 1 137 ? -13.203 -19 -31 1 98 137 GLN B C 1
ATOM 3923 O O . GLN B 1 137 ? -13.461 -19.969 -31.719 1 98 137 GLN B O 1
ATOM 3928 N N . GLU B 1 138 ? -13.898 -18.719 -29.984 1 97.81 138 GLU B N 1
ATOM 3929 C CA . G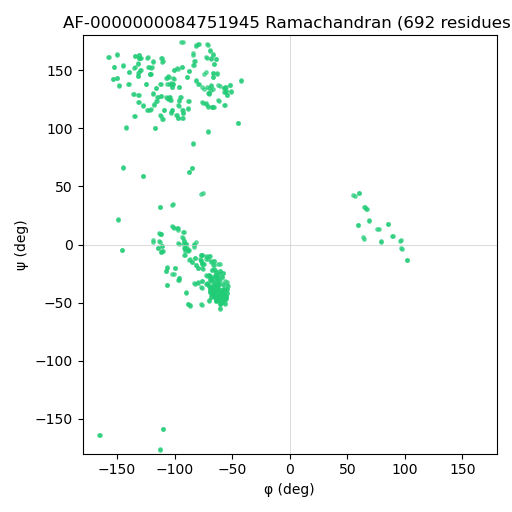LU B 1 138 ? -15.086 -19.453 -29.562 1 97.81 138 GLU B CA 1
ATOM 3930 C C . GLU B 1 138 ? -16.156 -18.5 -29.016 1 97.81 138 GLU B C 1
ATOM 3932 O O . GLU B 1 138 ? -16.156 -18.188 -27.828 1 97.81 138 GLU B O 1
ATOM 3937 N N . ALA B 1 139 ? -17.125 -18.188 -29.828 1 97.44 139 ALA B N 1
ATOM 3938 C CA . ALA B 1 139 ? -18.109 -17.141 -29.562 1 97.44 139 ALA B CA 1
ATOM 3939 C C . ALA B 1 139 ? -18.969 -17.469 -28.344 1 97.44 139 ALA B C 1
ATOM 3941 O O . ALA B 1 139 ? -19.453 -16.578 -27.656 1 97.44 139 ALA B O 1
ATOM 3942 N N . SER B 1 140 ? -19.141 -18.719 -28.078 1 95.56 140 SER B N 1
ATOM 3943 C CA . SER B 1 140 ? -20 -19.125 -26.969 1 95.56 140 SER B CA 1
ATOM 3944 C C . SER B 1 140 ? -19.406 -18.688 -25.625 1 95.56 140 SER B C 1
ATOM 3946 O O . SER B 1 140 ? -20.109 -18.688 -24.609 1 95.56 140 SER B O 1
ATOM 3948 N N . LEU B 1 141 ? -18.109 -18.281 -25.562 1 97.88 141 LEU B N 1
ATOM 3949 C CA . LEU B 1 141 ? -17.453 -17.844 -24.328 1 97.88 141 LEU B CA 1
ATOM 3950 C C . LEU B 1 141 ? -17.875 -16.422 -23.953 1 97.88 141 LEU B C 1
ATOM 3952 O O . LEU B 1 141 ? -17.656 -15.984 -22.828 1 97.88 141 LEU B O 1
ATOM 3956 N N . ALA B 1 142 ? -18.516 -15.695 -24.859 1 98 142 ALA B N 1
ATOM 3957 C CA . ALA B 1 142 ? -18.938 -14.32 -24.609 1 98 142 ALA B CA 1
ATOM 3958 C C . ALA B 1 142 ? -19.922 -14.25 -23.453 1 98 142 ALA B C 1
ATOM 3960 O O . ALA B 1 142 ? -19.891 -13.297 -22.672 1 98 142 ALA B O 1
ATOM 3961 N N . ASP B 1 143 ? -20.719 -15.25 -23.328 1 96.56 143 ASP B N 1
ATOM 3962 C CA . ASP B 1 143 ? -21.734 -15.266 -22.281 1 96.56 143 ASP B CA 1
ATOM 3963 C C . ASP B 1 143 ? -21.203 -15.953 -21.016 1 96.56 143 ASP B C 1
ATOM 3965 O O . ASP B 1 143 ? -21.906 -16.031 -20 1 96.56 143 ASP B O 1
ATOM 3969 N N . LYS B 1 144 ? -19.953 -16.391 -21.062 1 97.75 144 LYS B N 1
ATOM 3970 C CA . LYS B 1 144 ? -19.406 -17.156 -19.953 1 97.75 144 LYS B CA 1
ATOM 3971 C C . LYS B 1 144 ? -18.344 -16.344 -19.188 1 97.75 144 LYS B C 1
ATOM 3973 O O . LYS B 1 144 ? -17.828 -16.797 -18.172 1 97.75 144 LYS B O 1
ATOM 3978 N N . ILE B 1 145 ? -18 -15.148 -19.703 1 98.75 145 ILE B N 1
ATOM 3979 C CA . ILE B 1 145 ? -16.938 -14.359 -19.094 1 98.75 145 ILE B CA 1
ATOM 3980 C C . ILE B 1 145 ? -17.438 -12.953 -18.797 1 98.75 145 ILE B C 1
ATOM 3982 O O . ILE B 1 145 ? -17.859 -12.234 -19.703 1 98.75 145 ILE B O 1
ATOM 3986 N N . GLU B 1 146 ? -17.406 -12.609 -17.578 1 98.44 146 GLU B N 1
ATOM 3987 C CA . GLU B 1 146 ? -17.766 -11.266 -17.156 1 98.44 146 GLU B CA 1
ATOM 3988 C C . GLU B 1 146 ? -16.781 -10.711 -16.125 1 98.44 146 GLU B C 1
ATOM 3990 O O . GLU B 1 146 ? -16.422 -11.398 -15.172 1 98.44 146 GLU B O 1
ATOM 3995 N N . PHE B 1 147 ? -16.266 -9.5 -16.359 1 98.31 147 PHE B N 1
ATOM 3996 C CA . PHE B 1 147 ? -15.406 -8.789 -15.414 1 98.31 147 PHE B CA 1
ATOM 3997 C C . PHE B 1 147 ? -16.188 -7.695 -14.695 1 98.31 147 PHE B C 1
ATOM 3999 O O . PHE B 1 147 ? -16.969 -6.969 -15.312 1 98.31 147 PHE B O 1
ATOM 4006 N N . VAL B 1 148 ? -15.914 -7.586 -13.344 1 96.31 148 VAL B N 1
ATOM 4007 C CA . VAL B 1 148 ? -16.672 -6.598 -12.57 1 96.31 148 VAL B CA 1
ATOM 4008 C C . VAL B 1 148 ? -15.711 -5.738 -11.758 1 96.31 148 VAL B C 1
ATOM 4010 O O . VAL B 1 148 ? -14.625 -6.191 -11.375 1 96.31 148 VAL B O 1
ATOM 4013 N N . ASP B 1 149 ? -15.891 -4.457 -11.391 1 88.31 149 ASP B N 1
ATOM 4014 C CA . ASP B 1 149 ? -15.07 -3.549 -10.594 1 88.31 149 ASP B CA 1
ATOM 4015 C C . ASP B 1 149 ? -15.57 -3.463 -9.156 1 88.31 149 ASP B C 1
ATOM 4017 O O . ASP B 1 149 ? -14.781 -3.24 -8.234 1 88.31 149 ASP B O 1
ATOM 4021 N N . GLY B 1 150 ? -16.766 -3.801 -8.828 1 81.19 150 GLY B N 1
ATOM 4022 C CA . GLY B 1 150 ? -17.359 -3.643 -7.508 1 81.19 150 GLY B CA 1
ATOM 4023 C C . GLY B 1 150 ? -17.578 -4.961 -6.793 1 81.19 150 GLY B C 1
ATOM 4024 O O . GLY B 1 150 ? -16.812 -5.914 -6.98 1 81.19 150 GLY B O 1
ATOM 4025 N N . LYS B 1 151 ? -18.422 -4.98 -5.863 1 83.88 151 LYS B N 1
ATOM 4026 C CA . LYS B 1 151 ? -18.75 -6.148 -5.051 1 83.88 151 LYS B CA 1
ATOM 4027 C C . LYS B 1 151 ? -19.219 -7.309 -5.926 1 83.88 151 LYS B C 1
ATOM 4029 O O . LYS B 1 151 ? -19.969 -7.105 -6.875 1 83.88 151 LYS B O 1
ATOM 4034 N N . LEU B 1 152 ? -18.625 -8.469 -5.656 1 92.5 152 LEU B N 1
ATOM 4035 C CA . LEU B 1 152 ? -19.094 -9.68 -6.32 1 92.5 152 LEU B CA 1
ATOM 4036 C C . LEU B 1 152 ? -20.5 -10.055 -5.863 1 92.5 152 LEU B C 1
ATOM 4038 O O . LEU B 1 152 ? -20.734 -10.203 -4.664 1 92.5 152 LEU B O 1
ATOM 4042 N N . GLU B 1 153 ? -21.422 -10.062 -6.852 1 92.44 153 GLU B N 1
ATOM 4043 C CA . GLU B 1 153 ? -22.797 -10.445 -6.559 1 92.44 153 GLU B CA 1
ATOM 4044 C C . GLU B 1 153 ? -23.297 -11.508 -7.535 1 92.44 153 GLU B C 1
ATOM 4046 O O . GLU B 1 153 ? -22.688 -11.727 -8.586 1 92.44 153 GLU B O 1
ATOM 4051 N N . ASN B 1 154 ? -24.344 -12.203 -7.137 1 95.06 154 ASN B N 1
ATOM 4052 C CA . ASN B 1 154 ? -25.047 -13.141 -8 1 95.06 154 ASN B CA 1
ATOM 4053 C C . ASN B 1 154 ? -24.125 -14.258 -8.492 1 95.06 154 ASN B C 1
ATOM 4055 O O . ASN B 1 154 ? -24.094 -14.555 -9.688 1 95.06 154 ASN B O 1
ATOM 4059 N N . PHE B 1 155 ? -23.312 -14.812 -7.605 1 97.94 155 PHE B N 1
ATOM 4060 C CA . PHE B 1 155 ? -22.469 -15.969 -7.871 1 97.94 155 PHE B CA 1
ATOM 4061 C C . PHE B 1 155 ? -22.969 -17.188 -7.109 1 97.94 155 PHE B C 1
ATOM 4063 O O . PHE B 1 155 ? -23.672 -17.062 -6.105 1 97.94 155 PHE B O 1
ATOM 4070 N N . ASP B 1 156 ? -22.594 -18.359 -7.605 1 98.19 156 ASP B N 1
ATOM 4071 C CA . ASP B 1 156 ? -22.984 -19.609 -6.973 1 98.19 156 ASP B CA 1
ATOM 4072 C C . ASP B 1 156 ? -21.891 -20.141 -6.059 1 98.19 156 ASP B C 1
ATOM 4074 O O . ASP B 1 156 ? -22.172 -20.828 -5.074 1 98.19 156 ASP B O 1
ATOM 4078 N N . ALA B 1 157 ? -20.672 -19.891 -6.352 1 98.56 157 ALA B N 1
ATOM 4079 C CA . ALA B 1 157 ? -19.469 -20.25 -5.609 1 98.56 157 ALA B CA 1
ATOM 4080 C C . ALA B 1 157 ? -18.359 -19.219 -5.836 1 98.56 157 ALA B C 1
ATOM 4082 O O . ALA B 1 157 ? -18.469 -18.375 -6.73 1 98.56 157 ALA B O 1
ATOM 4083 N N . VAL B 1 158 ? -17.359 -19.234 -4.977 1 98.56 158 VAL B N 1
ATOM 4084 C CA . VAL B 1 158 ? -16.359 -18.172 -5.113 1 98.56 158 VAL B CA 1
ATOM 4085 C C . VAL B 1 158 ? -14.961 -18.734 -4.891 1 98.56 158 VAL B C 1
ATOM 4087 O O . VAL B 1 158 ? -14.773 -19.625 -4.066 1 98.56 158 VAL B O 1
ATOM 4090 N N . ILE B 1 159 ? -13.992 -18.312 -5.703 1 98.62 159 ILE B N 1
ATOM 4091 C CA . ILE B 1 159 ? -12.555 -18.484 -5.504 1 98.62 159 ILE B CA 1
ATOM 4092 C C . ILE B 1 159 ? -11.914 -17.125 -5.223 1 98.62 159 ILE B C 1
ATOM 4094 O O . ILE B 1 159 ? -11.82 -16.281 -6.117 1 98.62 159 ILE B O 1
ATOM 4098 N N . ALA B 1 160 ? -11.523 -16.922 -3.984 1 97.75 160 ALA B N 1
ATOM 4099 C CA . ALA B 1 160 ? -11.008 -15.617 -3.588 1 97.75 160 ALA B CA 1
ATOM 4100 C C . ALA B 1 160 ? -9.555 -15.719 -3.125 1 97.75 160 ALA B C 1
ATOM 4102 O O . ALA B 1 160 ? -9.234 -16.516 -2.236 1 97.75 160 ALA B O 1
ATOM 4103 N N . THR B 1 161 ? -8.695 -15 -3.799 1 96.75 161 THR B N 1
ATOM 4104 C CA . THR B 1 161 ? -7.277 -14.977 -3.465 1 96.75 161 THR B CA 1
ATOM 4105 C C . THR B 1 161 ? -6.879 -13.602 -2.922 1 96.75 161 THR B C 1
ATOM 4107 O O . THR B 1 161 ? -7.152 -12.578 -3.549 1 96.75 161 THR B O 1
ATOM 4110 N N . GLY B 1 162 ? -6.238 -13.578 -1.746 1 91.88 162 GLY B N 1
ATOM 4111 C CA . GLY B 1 162 ? -5.785 -12.344 -1.13 1 91.88 162 GLY B CA 1
ATOM 4112 C C . GLY B 1 162 ? -4.781 -12.57 -0.012 1 91.88 162 GLY B C 1
ATOM 4113 O O . GLY B 1 162 ? -4.16 -13.633 0.066 1 91.88 162 GLY B O 1
ATOM 4114 N N . SER B 1 163 ? -4.562 -11.555 0.804 1 90.19 163 SER B N 1
ATOM 4115 C CA . SER B 1 163 ? -3.668 -11.625 1.953 1 90.19 163 SER B CA 1
ATOM 4116 C C . SER B 1 163 ? -4.336 -12.328 3.131 1 90.19 163 SER B C 1
ATOM 4118 O O . SER B 1 163 ? -5.52 -12.656 3.072 1 90.19 163 SER B O 1
ATOM 4120 N N . ASN B 1 164 ? -3.516 -12.57 4.168 1 87.62 164 ASN B N 1
ATOM 4121 C CA . ASN B 1 164 ? -4.078 -13.133 5.391 1 87.62 164 ASN B CA 1
ATOM 4122 C C . ASN B 1 164 ? -5.172 -12.234 5.969 1 87.62 164 ASN B C 1
ATOM 4124 O O . ASN B 1 164 ? -6.211 -12.727 6.414 1 87.62 164 ASN B O 1
ATOM 4128 N N . ASN B 1 165 ? -5.027 -10.922 5.949 1 84.5 165 ASN B N 1
ATOM 4129 C CA . ASN B 1 165 ? -6.059 -10.016 6.438 1 84.5 165 ASN B CA 1
ATOM 4130 C C . ASN B 1 165 ? -7.285 -10.016 5.531 1 84.5 165 ASN B C 1
ATOM 4132 O O . ASN B 1 165 ? -8.422 -10.055 6.016 1 84.5 165 ASN B O 1
ATOM 4136 N N . THR B 1 166 ? -7.074 -10.086 4.27 1 91.75 166 THR B N 1
ATOM 4137 C CA . THR B 1 166 ? -8.195 -10.055 3.334 1 91.75 166 THR B CA 1
ATOM 4138 C C . THR B 1 166 ? -8.977 -11.359 3.381 1 91.75 166 THR B C 1
ATOM 4140 O O . THR B 1 166 ? -10.18 -11.375 3.115 1 91.75 166 THR B O 1
ATOM 4143 N N . SER B 1 167 ? -8.297 -12.453 3.754 1 91.62 167 SER B N 1
ATOM 4144 C CA . SER B 1 167 ? -8.984 -13.742 3.824 1 91.62 167 SER B CA 1
ATOM 4145 C C . SER B 1 167 ? -10.094 -13.727 4.871 1 91.62 167 SER B C 1
ATOM 4147 O O . SER B 1 167 ? -11.133 -14.352 4.688 1 91.62 167 SER B O 1
ATOM 4149 N N . ARG B 1 168 ? -9.922 -13.039 5.988 1 90.06 168 ARG B N 1
ATOM 4150 C CA . ARG B 1 168 ? -10.961 -12.914 7.004 1 90.06 168 ARG B CA 1
ATOM 4151 C C . ARG B 1 168 ? -12.172 -12.156 6.465 1 90.06 168 ARG B C 1
ATOM 4153 O O . ARG B 1 168 ? -13.312 -12.516 6.754 1 90.06 168 ARG B O 1
ATOM 4160 N N . TYR B 1 169 ? -11.883 -11.156 5.703 1 92.38 169 TYR B N 1
ATOM 4161 C CA . TYR B 1 169 ? -12.93 -10.414 5.004 1 92.38 169 TYR B CA 1
ATOM 4162 C C . TYR B 1 169 ? -13.695 -11.328 4.055 1 92.38 169 TYR B C 1
ATOM 4164 O O . TYR B 1 169 ? -14.93 -11.312 4.027 1 92.38 169 TYR B O 1
ATOM 4172 N N . PHE B 1 170 ? -12.977 -12.18 3.338 1 94.62 170 PHE B N 1
ATOM 4173 C CA . PHE B 1 170 ? -13.602 -13.109 2.4 1 94.62 170 PHE B CA 1
ATOM 4174 C C . PHE B 1 170 ? -14.461 -14.133 3.137 1 94.62 170 PHE B C 1
ATOM 4176 O O . PHE B 1 170 ? -15.57 -14.445 2.707 1 94.62 170 PHE B O 1
ATOM 4183 N N . GLU B 1 171 ? -13.898 -14.641 4.227 1 94.69 171 GLU B N 1
ATOM 4184 C CA . GLU B 1 171 ? -14.656 -15.617 5.012 1 94.69 171 GLU B CA 1
ATOM 4185 C C . GLU B 1 171 ? -15.992 -15.039 5.469 1 94.69 171 GLU B C 1
ATOM 4187 O O . GLU B 1 171 ? -17.016 -15.727 5.43 1 94.69 171 GLU B O 1
ATOM 4192 N N . TYR B 1 172 ? -15.969 -13.805 5.82 1 92.88 172 TYR B N 1
ATOM 4193 C CA . TYR B 1 172 ? -17.172 -13.125 6.289 1 92.88 172 TYR B CA 1
ATOM 4194 C C . TYR B 1 172 ? -18.203 -12.992 5.172 1 92.88 172 TYR B C 1
ATOM 4196 O O . TYR B 1 172 ? -19.391 -13.258 5.375 1 92.88 172 TYR B O 1
ATOM 4204 N N . TYR B 1 173 ? -17.781 -12.703 4.016 1 92 173 TYR B N 1
ATOM 4205 C CA . TYR B 1 173 ? -18.703 -12.336 2.945 1 92 173 TYR B CA 1
ATOM 4206 C C . TYR B 1 173 ? -19.031 -13.547 2.07 1 92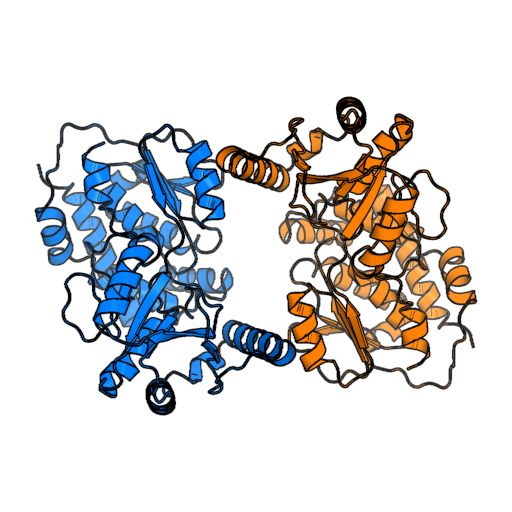 173 TYR B C 1
ATOM 4208 O O . TYR B 1 173 ? -20.125 -13.641 1.516 1 92 173 TYR B O 1
ATOM 4216 N N . PHE B 1 174 ? -18.062 -14.484 2.004 1 95 174 PHE B N 1
ATOM 4217 C CA . PHE B 1 174 ? -18.219 -15.57 1.048 1 95 174 PHE B CA 1
ATOM 4218 C C . PHE B 1 174 ? -18.375 -16.906 1.768 1 95 174 PHE B C 1
ATOM 4220 O O . PHE B 1 174 ? -18.625 -17.938 1.133 1 95 174 PHE B O 1
ATOM 4227 N N . GLY B 1 175 ? -18.297 -16.922 3.031 1 93.44 175 GLY B N 1
ATOM 4228 C CA . GLY B 1 175 ? -18.234 -18.141 3.809 1 93.44 175 GLY B CA 1
ATOM 4229 C C . GLY B 1 175 ? -19.5 -18.969 3.732 1 93.44 175 GLY B C 1
ATOM 4230 O O . GLY B 1 175 ? -19.484 -20.172 3.982 1 93.44 175 GLY B O 1
ATOM 4231 N N . ASN B 1 176 ? -20.594 -18.391 3.318 1 94.19 176 ASN B N 1
ATOM 4232 C CA . ASN B 1 176 ? -21.891 -19.078 3.322 1 94.19 176 ASN B CA 1
ATOM 4233 C C . ASN B 1 176 ? -22.141 -19.797 2.006 1 94.19 176 ASN B C 1
ATOM 4235 O O . ASN B 1 176 ? -23.156 -20.469 1.847 1 94.19 176 ASN B O 1
ATOM 4239 N N . LYS B 1 177 ? -21.312 -19.719 1.036 1 96.44 177 LYS B N 1
ATOM 4240 C CA . LYS B 1 177 ? -21.359 -20.422 -0.246 1 96.44 177 LYS B CA 1
ATOM 4241 C C . LYS B 1 177 ? -20.141 -21.312 -0.436 1 96.44 177 LYS B C 1
ATOM 4243 O O . LYS B 1 177 ? -19.125 -21.125 0.232 1 96.44 177 LYS B O 1
ATOM 4248 N N . PRO B 1 178 ? -20.281 -22.344 -1.321 1 98.19 178 PRO B N 1
ATOM 4249 C CA . PRO B 1 178 ? -19.062 -23.078 -1.647 1 98.19 178 PRO B CA 1
ATOM 4250 C C . PRO B 1 178 ? -17.922 -22.156 -2.07 1 98.19 178 PRO B C 1
ATOM 4252 O O . PRO B 1 178 ? -18.141 -21.203 -2.826 1 98.19 178 PRO B O 1
ATOM 4255 N N . ASN B 1 179 ? -16.75 -22.359 -1.475 1 98.31 179 ASN B N 1
ATOM 4256 C CA . ASN B 1 179 ? -15.695 -21.391 -1.744 1 98.31 179 ASN B CA 1
ATOM 4257 C C . ASN B 1 179 ? -14.312 -22.016 -1.615 1 98.31 179 ASN B C 1
ATOM 4259 O O . ASN B 1 179 ? -14.164 -23.094 -1.03 1 98.31 179 ASN B O 1
ATOM 4263 N N . ILE B 1 180 ? -13.375 -21.484 -2.316 1 98.06 180 ILE B N 1
ATOM 4264 C CA . ILE B 1 180 ? -11.938 -21.578 -2.062 1 98.06 180 ILE B CA 1
ATOM 4265 C C . ILE B 1 180 ? -11.391 -20.219 -1.654 1 98.06 180 ILE B C 1
ATOM 4267 O O . ILE B 1 180 ? -11.398 -19.281 -2.449 1 98.06 180 ILE B O 1
ATOM 4271 N N . ILE B 1 181 ? -11 -20.078 -0.418 1 96.94 181 ILE B N 1
ATOM 4272 C CA . ILE B 1 181 ? -10.398 -18.844 0.071 1 96.94 181 ILE B CA 1
ATOM 4273 C C . ILE B 1 181 ? -8.906 -19.062 0.335 1 96.94 181 ILE B C 1
ATOM 4275 O O . ILE B 1 181 ? -8.539 -19.844 1.205 1 96.94 181 ILE B O 1
ATOM 4279 N N . ARG B 1 182 ? -8.141 -18.375 -0.417 1 95.5 182 ARG B N 1
ATOM 4280 C CA . ARG B 1 182 ? -6.691 -18.547 -0.354 1 95.5 182 ARG B CA 1
ATOM 4281 C C . ARG B 1 182 ? -6.047 -17.438 0.461 1 95.5 182 ARG B C 1
ATOM 4283 O O . ARG B 1 182 ? -6.465 -16.281 0.382 1 95.5 182 ARG B O 1
ATOM 4290 N N . LYS B 1 183 ? -5.039 -17.828 1.194 1 91.56 183 LYS B N 1
ATOM 4291 C CA . LYS B 1 183 ? -4.262 -16.906 2.02 1 91.56 183 LYS B CA 1
ATOM 4292 C C . LYS B 1 183 ? -2.838 -16.766 1.487 1 91.56 183 LYS B C 1
ATOM 4294 O O . LYS B 1 183 ? -2.52 -17.266 0.404 1 91.56 183 LYS B O 1
ATOM 4299 N N . ASN B 1 184 ? -2.035 -16.016 2.205 1 91.56 184 ASN B N 1
ATOM 4300 C CA . ASN B 1 184 ? -0.646 -15.836 1.794 1 91.56 184 ASN B CA 1
ATOM 4301 C C . ASN B 1 184 ? 0.161 -17.125 1.982 1 91.56 184 ASN B C 1
ATOM 4303 O O . ASN B 1 184 ? 0.003 -17.812 2.986 1 91.56 184 ASN B O 1
ATOM 4307 N N . ARG B 1 185 ? 0.819 -17.422 0.958 1 94.69 185 ARG B N 1
ATOM 4308 C CA . ARG B 1 185 ? 1.773 -18.531 1.04 1 94.69 185 ARG B CA 1
ATOM 4309 C C . ARG B 1 185 ? 3.172 -18.078 0.633 1 94.69 185 ARG B C 1
ATOM 4311 O O . ARG B 1 185 ? 3.33 -17.016 0.012 1 94.69 185 ARG B O 1
ATOM 4318 N N . ASN B 1 186 ? 4.125 -18.844 1.033 1 96.19 186 ASN B N 1
ATOM 4319 C CA . ASN B 1 186 ? 5.535 -18.578 0.764 1 96.19 186 ASN B CA 1
ATOM 4320 C C . ASN B 1 186 ? 6.234 -19.812 0.216 1 96.19 186 ASN B C 1
ATOM 4322 O O . ASN B 1 186 ? 5.703 -20.922 0.299 1 96.19 186 ASN B O 1
ATOM 4326 N N . SER B 1 187 ? 7.332 -19.578 -0.339 1 97.69 187 SER B N 1
ATOM 4327 C CA . SER B 1 187 ? 8.156 -20.703 -0.764 1 97.69 187 SER B CA 1
ATOM 4328 C C . SER B 1 187 ? 9.531 -20.672 -0.105 1 97.69 187 SER B C 1
ATOM 4330 O O . SER B 1 187 ? 10.047 -19.594 0.196 1 97.69 187 SER B O 1
ATOM 4332 N N . VAL B 1 188 ? 10.086 -21.891 0.157 1 98.06 188 VAL B N 1
ATOM 4333 C CA . VAL B 1 188 ? 11.352 -21.984 0.873 1 98.06 188 VAL B CA 1
ATOM 4334 C C . VAL B 1 188 ? 12.297 -22.922 0.123 1 98.06 188 VAL B C 1
ATOM 4336 O O . VAL B 1 188 ? 11.867 -23.703 -0.726 1 98.06 188 VAL B O 1
ATOM 4339 N N . ALA B 1 189 ? 13.547 -22.797 0.411 1 98.12 189 ALA B N 1
ATOM 4340 C CA . ALA B 1 189 ? 14.547 -23.734 -0.097 1 98.12 189 ALA B CA 1
ATOM 4341 C C . ALA B 1 189 ? 15.352 -24.344 1.044 1 98.12 189 ALA B C 1
ATOM 4343 O O . ALA B 1 189 ? 15.703 -23.656 2.004 1 98.12 189 ALA B O 1
ATOM 4344 N N . ILE B 1 190 ? 15.578 -25.609 0.919 1 96.81 190 ILE B N 1
ATOM 4345 C CA . ILE B 1 190 ? 16.453 -26.328 1.843 1 96.81 190 ILE B CA 1
ATOM 4346 C C . ILE B 1 190 ? 17.812 -26.562 1.184 1 96.81 190 ILE B C 1
ATOM 4348 O O . ILE B 1 190 ? 17.906 -27.312 0.202 1 96.81 190 ILE B O 1
ATOM 4352 N N . LEU B 1 191 ? 18.797 -25.969 1.75 1 97.31 191 LEU B N 1
ATOM 4353 C CA . LEU B 1 191 ? 20.156 -26.172 1.257 1 97.31 191 LEU B CA 1
ATOM 4354 C C . LEU B 1 191 ? 20.953 -27.047 2.211 1 97.31 191 LEU B C 1
ATOM 4356 O O . LEU B 1 191 ? 20.844 -26.922 3.432 1 97.31 191 LEU B O 1
ATOM 4360 N N . THR B 1 192 ? 21.797 -27.891 1.676 1 94.31 192 THR B N 1
ATOM 4361 C CA . THR B 1 192 ? 22.578 -28.828 2.477 1 94.31 192 THR B CA 1
ATOM 4362 C C . THR B 1 192 ? 24.031 -28.406 2.543 1 94.31 192 THR B C 1
ATOM 4364 O O . THR B 1 192 ? 24.781 -28.844 3.424 1 94.31 192 THR B O 1
ATOM 4367 N N . GLY B 1 193 ? 24.438 -27.625 1.665 1 94.56 193 GLY B N 1
ATOM 4368 C CA . GLY B 1 193 ? 25.844 -27.281 1.52 1 94.56 193 GLY B CA 1
ATOM 4369 C C . GLY B 1 193 ? 26.562 -28.094 0.458 1 94.56 193 GLY B C 1
ATOM 4370 O O . GLY B 1 193 ? 27.719 -27.812 0.121 1 94.56 193 GLY B O 1
ATOM 4371 N N . ASN B 1 194 ? 25.891 -29.016 -0.124 1 94.06 194 ASN B N 1
ATOM 4372 C CA . ASN B 1 194 ? 26.484 -29.906 -1.122 1 94.06 194 ASN B CA 1
ATOM 4373 C C . ASN B 1 194 ? 25.891 -29.656 -2.508 1 94.06 194 ASN B C 1
ATOM 4375 O O . ASN B 1 194 ? 26.109 -30.453 -3.428 1 94.06 194 ASN B O 1
ATOM 4379 N N . GLU B 1 195 ? 25.094 -28.578 -2.668 1 96.12 195 GLU B N 1
ATOM 4380 C CA . GLU B 1 195 ? 24.484 -28.266 -3.959 1 96.12 195 GLU B CA 1
ATOM 4381 C C . GLU B 1 195 ? 25.547 -27.953 -5.012 1 96.12 195 GLU B C 1
ATOM 4383 O O . GLU B 1 195 ? 26.594 -27.391 -4.699 1 96.12 195 GLU B O 1
ATOM 4388 N N . SER B 1 196 ? 25.281 -28.312 -6.293 1 96.19 196 SER B N 1
ATOM 4389 C CA . SER B 1 196 ? 26.141 -27.922 -7.398 1 96.19 196 SER B CA 1
ATOM 4390 C C . SER B 1 196 ? 26 -26.422 -7.703 1 96.19 196 SER B C 1
ATOM 4392 O O . SER B 1 196 ? 25.031 -25.797 -7.293 1 96.19 196 SER B O 1
ATOM 4394 N N . GLU B 1 197 ? 27 -25.922 -8.375 1 96.31 197 GLU B N 1
ATOM 4395 C CA . GLU B 1 197 ? 26.922 -24.531 -8.82 1 96.31 197 GLU B CA 1
ATOM 4396 C C . GLU B 1 197 ? 25.688 -24.312 -9.703 1 96.31 197 GLU B C 1
ATOM 4398 O O . GLU B 1 197 ? 25.047 -23.266 -9.609 1 96.31 197 GLU B O 1
ATOM 4403 N N . GLU B 1 198 ? 25.406 -25.25 -10.523 1 97.06 198 GLU B N 1
ATOM 4404 C CA . GLU B 1 198 ? 24.266 -25.156 -11.422 1 97.06 198 GLU B CA 1
ATOM 4405 C C . GLU B 1 198 ? 22.953 -25.094 -10.648 1 97.06 198 GLU B C 1
ATOM 4407 O O . GLU B 1 198 ? 22.062 -24.312 -11 1 97.06 198 GLU B O 1
ATOM 4412 N N . GLU B 1 199 ? 22.875 -25.891 -9.633 1 97.12 199 GLU B N 1
ATOM 4413 C CA . GLU B 1 199 ? 21.688 -25.859 -8.781 1 97.12 199 GLU B CA 1
ATOM 4414 C C . GLU B 1 199 ? 21.516 -24.5 -8.125 1 97.12 199 GLU B C 1
ATOM 4416 O O . GLU B 1 199 ? 20.422 -23.938 -8.141 1 97.12 199 GLU B O 1
ATOM 4421 N N . LEU B 1 200 ? 22.562 -24 -7.621 1 98.06 200 LEU B N 1
ATOM 4422 C CA . LEU B 1 200 ? 22.5 -22.703 -6.941 1 98.06 200 LEU B CA 1
ATOM 4423 C C . LEU B 1 200 ? 22.219 -21.578 -7.934 1 98.06 200 LEU B C 1
ATOM 4425 O O . LEU B 1 200 ? 21.5 -20.641 -7.613 1 98.06 200 LEU B O 1
ATOM 4429 N N . LYS B 1 201 ? 22.797 -21.688 -9.117 1 98.31 201 LYS B N 1
ATOM 4430 C CA . LYS B 1 201 ? 22.469 -20.734 -10.172 1 98.31 201 LYS B CA 1
ATOM 4431 C C . LYS B 1 201 ? 20.984 -20.781 -10.523 1 98.31 201 LYS B C 1
ATOM 4433 O O . LYS B 1 201 ? 20.344 -19.75 -10.656 1 98.31 201 LYS B O 1
ATOM 4438 N N . SER B 1 202 ? 20.469 -21.969 -10.617 1 98.19 202 SER B N 1
ATOM 4439 C CA . SER B 1 202 ? 19.047 -22.141 -10.922 1 98.19 202 SER B CA 1
ATOM 4440 C C . SER B 1 202 ? 18.172 -21.594 -9.805 1 98.19 202 SER B C 1
ATOM 4442 O O . SER B 1 202 ? 17.078 -21.094 -10.062 1 98.19 202 SER B O 1
ATOM 4444 N N . LEU B 1 203 ? 18.641 -21.672 -8.555 1 98.5 203 LEU B N 1
ATOM 4445 C CA . LEU B 1 203 ? 17.922 -21.141 -7.41 1 98.5 203 LEU B CA 1
ATOM 4446 C C . LEU B 1 203 ? 17.672 -19.641 -7.582 1 98.5 203 LEU B C 1
ATOM 4448 O O . LEU B 1 203 ? 16.672 -19.109 -7.094 1 98.5 203 LEU B O 1
ATOM 4452 N N . GLY B 1 204 ? 18.531 -18.969 -8.305 1 98.75 204 GLY B N 1
ATOM 4453 C CA . GLY B 1 204 ? 18.328 -17.562 -8.602 1 98.75 204 GLY B CA 1
ATOM 4454 C C . GLY B 1 204 ? 17 -17.297 -9.289 1 98.75 204 GLY B C 1
ATOM 4455 O O . GLY B 1 204 ? 16.328 -16.297 -8.992 1 98.75 204 GLY B O 1
ATOM 4456 N N . GLU B 1 205 ? 16.609 -18.188 -10.188 1 98.5 205 GLU B N 1
ATOM 4457 C CA . GLU B 1 205 ? 15.32 -18.062 -10.852 1 98.5 205 GLU B CA 1
ATOM 4458 C C . GLU B 1 205 ? 14.172 -18.141 -9.844 1 98.5 205 GLU B C 1
ATOM 4460 O O . GLU B 1 205 ? 13.195 -17.391 -9.945 1 98.5 205 GLU B O 1
ATOM 4465 N N . ASP B 1 206 ? 14.328 -18.984 -8.875 1 98.62 206 ASP B N 1
ATOM 4466 C CA . ASP B 1 206 ? 13.312 -19.172 -7.848 1 98.62 206 ASP B CA 1
ATOM 4467 C C . ASP B 1 206 ? 13.211 -17.953 -6.941 1 98.62 206 ASP B C 1
ATOM 4469 O O . ASP B 1 206 ? 12.141 -17.641 -6.414 1 98.62 206 ASP B O 1
ATOM 4473 N N . ILE B 1 207 ? 14.273 -17.234 -6.758 1 98.81 207 ILE B N 1
ATOM 4474 C CA . ILE B 1 207 ? 14.344 -16.109 -5.824 1 98.81 207 ILE B CA 1
ATOM 4475 C C . ILE B 1 207 ? 13.945 -14.82 -6.535 1 98.81 207 ILE B C 1
ATOM 4477 O O . ILE B 1 207 ? 13.117 -14.062 -6.031 1 98.81 207 ILE B O 1
ATOM 4481 N N . PHE B 1 208 ? 14.406 -14.633 -7.828 1 98.81 208 PHE B N 1
ATOM 4482 C CA . PHE B 1 208 ? 14.445 -13.281 -8.375 1 98.81 208 PHE B CA 1
ATOM 4483 C C . PHE B 1 208 ? 13.359 -13.078 -9.414 1 98.81 208 PHE B C 1
ATOM 4485 O O . PHE B 1 208 ? 13.008 -11.945 -9.75 1 98.81 208 PHE B O 1
ATOM 4492 N N . ARG B 1 209 ? 12.867 -14.18 -10.016 1 98.5 209 ARG B N 1
ATOM 4493 C CA . ARG B 1 209 ? 11.812 -14.008 -11.008 1 98.5 209 ARG B CA 1
ATOM 4494 C C . ARG B 1 209 ? 10.664 -13.172 -10.445 1 98.5 209 ARG B C 1
ATOM 4496 O O . ARG B 1 209 ? 10.289 -13.336 -9.289 1 98.5 209 ARG B O 1
ATOM 4503 N N . TYR B 1 210 ? 10.188 -12.25 -11.289 1 98.5 210 TYR B N 1
ATOM 4504 C CA . TYR B 1 210 ? 9.125 -11.328 -10.906 1 98.5 210 TYR B CA 1
ATOM 4505 C C . TYR B 1 210 ? 9.539 -10.484 -9.703 1 98.5 210 TYR B C 1
ATOM 4507 O O . TYR B 1 210 ? 8.695 -10.039 -8.922 1 98.5 210 TYR B O 1
ATOM 4515 N N . TYR B 1 211 ? 10.805 -10.43 -9.406 1 98.5 211 TYR B N 1
ATOM 4516 C CA . TYR B 1 211 ? 11.391 -9.609 -8.352 1 98.5 211 TYR B CA 1
ATOM 4517 C C . TYR B 1 211 ? 10.977 -10.109 -6.973 1 98.5 211 TYR B C 1
ATOM 4519 O O . TYR B 1 211 ? 10.914 -9.336 -6.016 1 98.5 211 TYR B O 1
ATOM 4527 N N . GLY B 1 212 ? 10.562 -11.391 -6.871 1 98.19 212 GLY B N 1
ATOM 4528 C CA . GLY B 1 212 ? 10.227 -11.992 -5.59 1 98.19 212 GLY B CA 1
ATOM 4529 C C . GLY B 1 212 ? 8.797 -11.719 -5.164 1 98.19 212 GLY B C 1
ATOM 4530 O O . GLY B 1 212 ? 8.43 -11.961 -4.012 1 98.19 212 GLY B O 1
ATOM 4531 N N . LEU B 1 213 ? 7.957 -11.32 -6.055 1 97.88 213 LEU B N 1
ATOM 4532 C CA . LEU B 1 213 ? 6.629 -10.836 -5.688 1 97.88 213 LEU B CA 1
ATOM 4533 C C . LEU B 1 213 ? 5.613 -11.977 -5.699 1 97.88 213 LEU B C 1
ATOM 4535 O O . LEU B 1 213 ? 4.492 -11.812 -5.215 1 97.88 213 LEU B O 1
ATOM 4539 N N . GLY B 1 214 ? 5.996 -13.109 -6.18 1 96.75 214 GLY B N 1
ATOM 4540 C CA . GLY B 1 214 ? 5.082 -14.242 -6.227 1 96.75 214 GLY B CA 1
ATOM 4541 C C . GLY B 1 214 ? 5.188 -15.148 -5.016 1 96.75 214 GLY B C 1
ATOM 4542 O O . GLY B 1 214 ? 6.266 -15.289 -4.43 1 96.75 214 GLY B O 1
ATOM 4543 N N . CYS B 1 215 ? 4.117 -15.805 -4.703 1 96.44 215 CYS B N 1
ATOM 4544 C CA . CYS B 1 215 ? 4.121 -16.734 -3.576 1 96.44 215 CYS B CA 1
ATOM 4545 C C . CYS B 1 215 ? 5.051 -17.906 -3.846 1 96.44 215 CYS B C 1
ATOM 4547 O O . CYS B 1 215 ? 5.473 -18.594 -2.914 1 96.44 215 CYS B O 1
ATOM 4549 N N . ARG B 1 216 ? 5.348 -18.172 -5.145 1 97.44 216 ARG B N 1
ATOM 4550 C CA . ARG B 1 216 ? 6.215 -19.297 -5.504 1 97.44 216 ARG B CA 1
ATOM 4551 C C . ARG B 1 216 ? 7.68 -18.859 -5.508 1 97.44 216 ARG B C 1
ATOM 4553 O O . ARG B 1 216 ? 8.57 -19.688 -5.727 1 97.44 216 ARG B O 1
ATOM 4560 N N . ASN B 1 217 ? 7.953 -17.641 -5.309 1 98.56 217 ASN B N 1
ATOM 4561 C CA . ASN B 1 217 ? 9.328 -17.203 -5.109 1 98.56 217 ASN B CA 1
ATOM 4562 C C . ASN B 1 217 ? 9.898 -17.703 -3.787 1 98.56 217 ASN B C 1
ATOM 4564 O O . ASN B 1 217 ? 9.211 -17.688 -2.764 1 98.56 217 ASN B O 1
ATOM 4568 N N . VAL B 1 218 ? 11.086 -18.141 -3.84 1 98.62 218 VAL B N 1
ATOM 4569 C CA . VAL B 1 218 ? 11.766 -18.5 -2.602 1 98.62 218 VAL B CA 1
ATOM 4570 C C . VAL B 1 218 ? 12.102 -17.25 -1.808 1 98.62 218 VAL B C 1
ATOM 4572 O O . VAL B 1 218 ? 12.836 -16.375 -2.289 1 98.62 218 VAL B O 1
ATOM 4575 N N . SER B 1 219 ? 11.555 -17.156 -0.637 1 98.75 219 SER B N 1
ATOM 4576 C CA . SER B 1 219 ? 11.75 -15.977 0.211 1 98.75 219 SER B CA 1
ATOM 4577 C C . SER B 1 219 ? 12.586 -16.328 1.441 1 98.75 219 SER B C 1
ATOM 4579 O O . SER B 1 219 ? 13 -15.43 2.182 1 98.75 219 SER B O 1
ATOM 4581 N N . LYS B 1 220 ? 12.859 -17.625 1.591 1 98.62 220 LYS B N 1
ATOM 4582 C CA . LYS B 1 220 ? 13.609 -18.047 2.771 1 98.62 220 LYS B CA 1
ATOM 4583 C C . LYS B 1 220 ? 14.438 -19.297 2.48 1 98.62 220 LYS B C 1
ATOM 4585 O O . LYS B 1 220 ? 13.969 -20.219 1.805 1 98.62 220 LYS B O 1
ATOM 4590 N N . LEU B 1 221 ? 15.617 -19.328 3.082 1 98.62 221 LEU B N 1
ATOM 4591 C CA . LEU B 1 221 ? 16.5 -20.484 3.014 1 98.62 221 LEU B CA 1
ATOM 4592 C C . LEU B 1 221 ? 16.625 -21.141 4.379 1 98.62 221 LEU B C 1
ATOM 4594 O O . LEU B 1 221 ? 16.719 -20.469 5.402 1 98.62 221 LEU B O 1
ATOM 4598 N N . PHE B 1 222 ? 16.594 -22.422 4.352 1 98.31 222 PHE B N 1
ATOM 4599 C CA . PHE B 1 222 ? 17.078 -23.203 5.484 1 98.31 222 PHE B CA 1
ATOM 4600 C C . PHE B 1 222 ? 18.453 -23.812 5.18 1 98.31 222 PHE B C 1
ATOM 4602 O O . PHE B 1 222 ? 18.609 -24.547 4.203 1 98.31 222 PHE B O 1
ATOM 4609 N N . VAL B 1 223 ? 19.359 -23.484 6.059 1 98.12 223 VAL B N 1
ATOM 4610 C CA . VAL B 1 223 ? 20.734 -23.891 5.793 1 98.12 223 VAL B CA 1
ATOM 4611 C C . VAL B 1 223 ? 21.328 -24.547 7.031 1 98.12 223 VAL B C 1
ATOM 4613 O O . VAL B 1 223 ? 20.891 -24.297 8.156 1 98.12 223 VAL B O 1
ATOM 4616 N N . PRO B 1 224 ? 22.359 -25.391 6.812 1 96.94 224 PRO B N 1
ATOM 4617 C CA . PRO B 1 224 ? 23.047 -25.922 7.992 1 96.94 224 PRO B CA 1
ATOM 4618 C C . PRO B 1 224 ? 23.797 -24.859 8.773 1 96.94 224 PRO B C 1
ATOM 4620 O O . PRO B 1 224 ? 24.062 -23.781 8.242 1 96.94 224 PRO B O 1
ATOM 4623 N N . LYS B 1 225 ? 24.188 -25.094 10.023 1 95.25 225 LYS B N 1
ATOM 4624 C CA . LYS B 1 225 ? 24.828 -24.141 10.922 1 95.25 225 LYS B CA 1
ATOM 4625 C C . LYS B 1 225 ? 26.125 -23.609 10.328 1 95.25 225 LYS B C 1
ATOM 4627 O O . LYS B 1 225 ? 26.422 -22.422 10.453 1 95.25 225 LYS B O 1
ATOM 4632 N N . SER B 1 226 ? 26.922 -24.391 9.672 1 92.5 226 SER B N 1
ATOM 4633 C CA . SER B 1 226 ? 28.203 -23.938 9.141 1 92.5 226 SER B CA 1
ATOM 4634 C C . SER B 1 226 ? 28.109 -23.672 7.637 1 92.5 226 SER B C 1
ATOM 4636 O O . SER B 1 226 ? 29.094 -23.828 6.918 1 92.5 226 SER B O 1
ATOM 4638 N N . TYR B 1 227 ? 26.953 -23.203 7.219 1 96.62 227 TYR B N 1
ATOM 4639 C CA . TYR B 1 227 ? 26.781 -22.969 5.789 1 96.62 227 TYR B CA 1
ATOM 4640 C C . TYR B 1 227 ? 27.609 -21.781 5.32 1 96.62 227 TYR B C 1
ATOM 4642 O O . TYR B 1 227 ? 27.609 -20.734 5.973 1 96.62 227 TYR B O 1
ATOM 4650 N N . ASP B 1 228 ? 28.297 -21.891 4.219 1 94.94 228 ASP B N 1
ATOM 4651 C CA . ASP B 1 228 ? 29.078 -20.812 3.619 1 94.94 228 ASP B CA 1
ATOM 4652 C C . ASP B 1 228 ? 28.25 -20.031 2.594 1 94.94 228 ASP B C 1
ATOM 4654 O O . ASP B 1 228 ? 28.094 -20.484 1.453 1 94.94 228 ASP B O 1
ATOM 4658 N N . PHE B 1 229 ? 27.875 -18.859 2.871 1 97.56 229 PHE B N 1
ATOM 4659 C CA . PHE B 1 229 ? 27.016 -18.047 2.006 1 97.56 229 PHE B CA 1
ATOM 4660 C C . PHE B 1 229 ? 27.797 -17.5 0.829 1 97.56 229 PHE B C 1
ATOM 4662 O O . PHE B 1 229 ? 27.219 -17.031 -0.155 1 97.56 229 PHE B O 1
ATOM 4669 N N . ASP B 1 230 ? 29.109 -17.531 0.902 1 96.62 230 ASP B N 1
ATOM 4670 C CA . ASP B 1 230 ? 29.922 -17.062 -0.216 1 96.62 230 ASP B CA 1
ATOM 4671 C C . ASP B 1 230 ? 29.656 -17.891 -1.471 1 96.62 230 ASP B C 1
ATOM 4673 O O . ASP B 1 230 ? 29.641 -17.359 -2.582 1 96.62 230 ASP B O 1
ATOM 4677 N N . THR B 1 231 ? 29.531 -19.172 -1.229 1 96.44 231 THR B N 1
ATOM 4678 C CA . THR B 1 231 ? 29.25 -20.062 -2.35 1 96.44 231 THR B CA 1
ATOM 4679 C C . THR B 1 231 ? 27.922 -19.688 -3 1 96.44 231 THR B C 1
ATOM 4681 O O . THR B 1 231 ? 27.812 -19.656 -4.227 1 96.44 231 THR B O 1
ATOM 4684 N N . LEU B 1 232 ? 26.953 -19.438 -2.238 1 97.75 232 LEU B N 1
ATOM 4685 C CA . LEU B 1 232 ? 25.656 -19.016 -2.742 1 97.75 232 LEU B CA 1
ATOM 4686 C C . LEU B 1 232 ? 25.75 -17.703 -3.492 1 97.75 232 LEU B C 1
ATOM 4688 O O . LEU B 1 232 ? 25.234 -17.562 -4.605 1 97.75 232 LEU B O 1
ATOM 4692 N N . TYR B 1 233 ? 26.422 -16.719 -2.902 1 97.19 233 TYR B N 1
ATOM 4693 C CA . TYR B 1 233 ? 26.578 -15.398 -3.5 1 97.19 233 TYR B CA 1
ATOM 4694 C C . TYR B 1 233 ? 27.266 -15.492 -4.855 1 97.19 233 TYR B C 1
ATOM 4696 O O . TYR B 1 233 ? 26.844 -14.828 -5.812 1 97.19 233 TYR B O 1
ATOM 4704 N N . LYS B 1 234 ? 28.281 -16.281 -4.895 1 97 234 LYS B N 1
ATOM 4705 C CA . LYS B 1 234 ? 29 -16.453 -6.152 1 97 234 LYS B CA 1
ATOM 4706 C C . LYS B 1 234 ? 28.094 -17.031 -7.23 1 97 234 LYS B C 1
ATOM 4708 O O . LYS B 1 234 ? 28.094 -16.562 -8.375 1 97 234 LYS B O 1
ATOM 4713 N N . ALA B 1 235 ? 27.328 -17.984 -6.871 1 97.88 235 ALA B N 1
ATOM 4714 C CA . ALA B 1 235 ? 26.438 -18.641 -7.824 1 97.88 235 ALA B CA 1
ATOM 4715 C C . ALA B 1 235 ? 25.344 -17.703 -8.297 1 97.88 235 ALA B C 1
ATOM 4717 O O . ALA B 1 235 ? 24.906 -17.781 -9.445 1 97.88 235 ALA B O 1
ATOM 4718 N N . LEU B 1 236 ? 24.922 -16.766 -7.488 1 98.31 236 LEU B N 1
ATOM 4719 C CA . LEU B 1 236 ? 23.797 -15.883 -7.793 1 98.31 236 LEU B CA 1
ATOM 4720 C C . LEU B 1 236 ? 24.281 -14.602 -8.469 1 98.31 236 LEU B C 1
ATOM 4722 O O . LEU B 1 236 ? 23.469 -13.766 -8.867 1 98.31 236 LEU B O 1
ATOM 4726 N N . TYR B 1 237 ? 25.531 -14.469 -8.609 1 97.62 237 TYR B N 1
ATOM 4727 C CA . TYR B 1 237 ? 26.109 -13.211 -9.062 1 97.62 237 TYR B CA 1
ATOM 4728 C C . TYR B 1 237 ? 25.609 -12.852 -10.453 1 97.62 237 TYR B C 1
ATOM 4730 O O . TYR B 1 237 ? 25.5 -11.664 -10.789 1 97.62 237 TYR B O 1
ATOM 4738 N N . ASP B 1 238 ? 25.297 -13.828 -11.258 1 96.81 238 ASP B N 1
ATOM 4739 C CA . ASP B 1 238 ? 24.828 -13.586 -12.617 1 96.81 238 ASP B CA 1
ATOM 4740 C C . ASP B 1 238 ? 23.516 -12.805 -12.609 1 96.81 238 ASP B C 1
ATOM 4742 O O . ASP B 1 238 ? 23.109 -12.258 -13.641 1 96.81 238 ASP B O 1
ATOM 4746 N N . TYR B 1 239 ? 22.844 -12.758 -11.484 1 98.38 239 TYR B N 1
ATOM 4747 C CA . TYR B 1 239 ? 21.578 -12.047 -11.375 1 98.38 239 TYR B CA 1
ATOM 4748 C C . TYR B 1 239 ? 21.781 -10.609 -10.922 1 98.38 239 TYR B C 1
ATOM 4750 O O . TYR B 1 239 ? 20.828 -9.883 -10.672 1 98.38 239 TYR B O 1
ATOM 4758 N N . LYS B 1 240 ? 22.953 -10.109 -10.883 1 98.31 240 LYS B N 1
ATOM 4759 C CA . LYS B 1 240 ? 23.328 -8.82 -10.289 1 98.31 240 LYS B CA 1
ATOM 4760 C C . LYS B 1 240 ? 22.641 -7.668 -11.023 1 98.31 240 LYS B C 1
ATOM 4762 O O . LYS B 1 240 ? 22.391 -6.617 -10.43 1 98.31 240 LYS B O 1
ATOM 4767 N N . ASP B 1 241 ? 22.344 -7.848 -12.297 1 98.19 241 ASP B N 1
ATOM 4768 C CA . ASP B 1 241 ? 21.812 -6.754 -13.102 1 98.19 241 ASP B CA 1
ATOM 4769 C C . ASP B 1 241 ? 20.391 -6.402 -12.672 1 98.19 241 ASP B C 1
ATOM 4771 O O . ASP B 1 241 ? 19.844 -5.375 -13.086 1 98.19 241 ASP B O 1
ATOM 4775 N N . ILE B 1 242 ? 19.75 -7.23 -11.797 1 98.38 242 ILE B N 1
ATOM 4776 C CA . ILE B 1 242 ? 18.422 -6.965 -11.273 1 98.38 242 ILE B CA 1
ATOM 4777 C C . ILE B 1 242 ? 18.406 -5.621 -10.547 1 98.38 242 ILE B C 1
ATOM 4779 O O . ILE B 1 242 ? 17.375 -4.945 -10.492 1 98.38 242 ILE B O 1
ATOM 4783 N N . ILE B 1 243 ? 19.547 -5.121 -10.039 1 98.12 243 ILE B N 1
ATOM 4784 C CA . ILE B 1 243 ? 19.672 -3.902 -9.25 1 98.12 243 ILE B CA 1
ATOM 4785 C C . ILE B 1 243 ? 19.469 -2.682 -10.148 1 98.12 243 ILE B C 1
ATOM 4787 O O . ILE B 1 243 ? 19.281 -1.566 -9.648 1 98.12 243 ILE B O 1
ATOM 4791 N N . HIS B 1 244 ? 19.453 -2.906 -11.461 1 97.06 244 HIS B N 1
ATOM 4792 C CA . HIS B 1 244 ? 19.297 -1.787 -12.383 1 97.06 244 HIS B CA 1
ATOM 4793 C C . HIS B 1 244 ? 17.812 -1.461 -12.586 1 97.06 244 HIS B C 1
ATOM 4795 O O . HIS B 1 244 ? 17.484 -0.444 -13.203 1 97.06 244 HIS B O 1
ATOM 4801 N N . GLN B 1 245 ? 16.984 -2.359 -12.188 1 96.25 245 GLN B N 1
ATOM 4802 C CA . GLN B 1 245 ? 15.57 -1.992 -12.125 1 96.25 245 GLN B CA 1
ATOM 4803 C C . GLN B 1 245 ? 15.297 -1.047 -10.961 1 96.25 245 GLN B C 1
ATOM 4805 O O . GLN B 1 245 ? 15.484 -1.414 -9.797 1 96.25 245 GLN B O 1
ATOM 4810 N N . HIS B 1 246 ? 14.805 0.085 -11.242 1 93.69 246 HIS B N 1
ATOM 4811 C CA . HIS B 1 246 ? 14.773 1.197 -10.297 1 93.69 246 HIS B CA 1
ATOM 4812 C C . HIS B 1 246 ? 13.938 0.852 -9.07 1 93.69 246 HIS B C 1
ATOM 4814 O O . HIS B 1 246 ? 14.352 1.106 -7.938 1 93.69 246 HIS B O 1
ATOM 4820 N N . LYS B 1 247 ? 12.789 0.298 -9.242 1 95 247 LYS B N 1
ATOM 4821 C CA . LYS B 1 247 ? 11.93 -0.035 -8.109 1 95 247 LYS B CA 1
ATOM 4822 C C . LYS B 1 247 ? 12.586 -1.08 -7.207 1 95 247 LYS B C 1
ATOM 4824 O O . LYS B 1 247 ? 12.492 -0.997 -5.98 1 95 247 LYS B O 1
ATOM 4829 N N . TYR B 1 248 ? 13.188 -2.066 -7.848 1 97.94 248 TYR B N 1
ATOM 4830 C CA . TYR B 1 248 ? 13.922 -3.078 -7.09 1 97.94 248 TYR B CA 1
ATOM 4831 C C . TYR B 1 248 ? 15.062 -2.449 -6.301 1 97.94 248 TYR B C 1
ATOM 4833 O O . TYR B 1 248 ? 15.203 -2.695 -5.102 1 97.94 248 TYR B O 1
ATOM 4841 N N . ALA B 1 249 ? 15.82 -1.613 -6.949 1 96.94 249 ALA B N 1
ATOM 4842 C CA . ALA B 1 249 ? 16.969 -0.948 -6.332 1 96.94 249 ALA B CA 1
ATOM 4843 C C . ALA B 1 249 ? 16.531 -0.084 -5.152 1 96.94 249 ALA B C 1
ATOM 4845 O O . ALA B 1 249 ? 17.188 -0.058 -4.113 1 96.94 249 ALA B O 1
ATOM 4846 N N . ASN B 1 250 ? 15.422 0.561 -5.336 1 93.69 250 ASN B N 1
ATOM 4847 C CA . ASN B 1 250 ? 14.898 1.393 -4.258 1 93.69 250 ASN B CA 1
ATOM 4848 C C . ASN B 1 250 ? 14.547 0.562 -3.027 1 93.69 250 ASN B C 1
ATOM 4850 O O . ASN B 1 250 ? 14.828 0.971 -1.899 1 93.69 250 ASN B O 1
ATOM 4854 N N . ASN B 1 251 ? 13.953 -0.557 -3.223 1 96.94 251 ASN B N 1
ATOM 4855 C CA . ASN B 1 251 ? 13.633 -1.438 -2.102 1 96.94 251 ASN B CA 1
ATOM 4856 C C . ASN B 1 251 ? 14.898 -1.983 -1.445 1 96.94 251 ASN B C 1
ATOM 4858 O O . ASN B 1 251 ? 14.984 -2.066 -0.219 1 96.94 251 ASN B O 1
ATOM 4862 N N . TYR B 1 252 ? 15.859 -2.361 -2.291 1 97.81 252 TYR B N 1
ATOM 4863 C CA . TYR B 1 252 ? 17.141 -2.844 -1.79 1 97.81 252 TYR B CA 1
ATOM 4864 C C . TYR B 1 252 ? 17.797 -1.812 -0.877 1 97.81 252 TYR B C 1
ATOM 4866 O O . TYR B 1 252 ? 18.156 -2.123 0.259 1 97.81 252 TYR B O 1
ATOM 4874 N N . ASP B 1 253 ? 17.875 -0.604 -1.383 1 95.12 253 ASP B N 1
ATOM 4875 C CA . ASP B 1 253 ? 18.469 0.485 -0.627 1 95.12 253 ASP B CA 1
ATOM 4876 C C . ASP B 1 253 ? 17.688 0.772 0.652 1 95.12 253 ASP B C 1
ATOM 4878 O O . ASP B 1 253 ? 18.281 0.964 1.718 1 95.12 253 ASP B O 1
ATOM 4882 N N . TYR B 1 254 ? 16.422 0.768 0.514 1 95.69 254 TYR B N 1
ATOM 4883 C CA . TYR B 1 254 ? 15.547 1.026 1.651 1 95.69 254 TYR B CA 1
ATOM 4884 C C . TYR B 1 254 ? 15.758 -0.013 2.746 1 95.69 254 TYR B C 1
ATOM 4886 O O . TYR B 1 254 ? 16.031 0.334 3.898 1 95.69 254 TYR B O 1
ATOM 4894 N N . ASN B 1 255 ? 15.625 -1.266 2.418 1 97.44 255 ASN B N 1
ATOM 4895 C CA . ASN B 1 255 ? 15.758 -2.336 3.402 1 97.44 255 ASN B CA 1
ATOM 4896 C C . ASN B 1 255 ? 17.156 -2.363 4.02 1 97.44 255 ASN B C 1
ATOM 4898 O O . ASN B 1 255 ? 17.297 -2.594 5.223 1 97.44 255 ASN B O 1
ATOM 4902 N N . LYS B 1 256 ? 18.156 -2.143 3.205 1 97 256 LYS B N 1
ATOM 4903 C CA . LYS B 1 256 ? 19.516 -2.08 3.719 1 97 256 LYS B CA 1
ATOM 4904 C C . LYS B 1 256 ? 19.641 -1.005 4.793 1 97 256 LYS B C 1
ATOM 4906 O O . LYS B 1 256 ? 20.156 -1.27 5.883 1 97 256 LYS B O 1
ATOM 4911 N N . ALA B 1 257 ? 19.156 0.132 4.527 1 95.38 257 ALA B N 1
ATOM 4912 C CA . ALA B 1 257 ? 19.219 1.248 5.469 1 95.38 257 ALA B CA 1
ATOM 4913 C C . ALA B 1 257 ? 18.469 0.923 6.758 1 95.38 257 ALA B C 1
ATOM 4915 O O . ALA B 1 257 ? 18.984 1.152 7.855 1 95.38 257 ALA B O 1
ATOM 4916 N N . VAL B 1 258 ? 17.312 0.42 6.602 1 95.5 258 VAL B N 1
ATOM 4917 C CA . VAL B 1 258 ? 16.469 0.103 7.754 1 95.5 258 VAL B CA 1
ATOM 4918 C C . VAL B 1 258 ? 17.188 -0.917 8.641 1 95.5 258 VAL B C 1
ATOM 4920 O O . VAL B 1 258 ? 17.25 -0.755 9.859 1 95.5 258 VAL B O 1
ATOM 4923 N N . TYR B 1 259 ? 17.734 -1.965 8.039 1 96.81 259 TYR B N 1
ATOM 4924 C CA . TYR B 1 259 ? 18.375 -3.014 8.812 1 96.81 259 TYR B CA 1
ATOM 4925 C C . TYR B 1 259 ? 19.656 -2.498 9.469 1 96.81 259 TYR B C 1
ATOM 4927 O O . TYR B 1 259 ? 19.938 -2.805 10.633 1 96.81 259 TYR B O 1
ATOM 4935 N N . LEU B 1 260 ? 20.453 -1.688 8.773 1 95.31 260 LEU B N 1
ATOM 4936 C CA . LEU B 1 260 ? 21.688 -1.141 9.32 1 95.31 260 LEU B CA 1
ATOM 4937 C C . LEU B 1 260 ? 21.391 -0.209 10.492 1 95.31 260 LEU B C 1
ATOM 4939 O O . LEU B 1 260 ? 22.031 -0.301 11.539 1 95.31 260 LEU B O 1
ATOM 4943 N N . MET B 1 261 ? 20.422 0.616 10.367 1 92.19 261 MET B N 1
ATOM 4944 C CA . MET B 1 261 ? 20.062 1.566 11.414 1 92.19 261 MET B CA 1
ATOM 4945 C C . MET B 1 261 ? 19.469 0.847 12.625 1 92.19 261 MET B C 1
ATOM 4947 O O . MET B 1 261 ? 19.547 1.348 13.75 1 92.19 261 MET B O 1
ATOM 4951 N N . SER B 1 262 ? 18.875 -0.3 12.375 1 92.5 262 SER B N 1
ATOM 4952 C CA . SER B 1 262 ? 18.312 -1.086 13.453 1 92.5 262 SER B CA 1
ATOM 4953 C C . SER B 1 262 ? 19.312 -2.07 14.031 1 92.5 262 SER B C 1
ATOM 4955 O O . SER B 1 262 ? 18.984 -2.9 14.875 1 92.5 262 SER B O 1
ATOM 4957 N N . GLN B 1 263 ? 20.484 -2.076 13.523 1 93.5 263 GLN B N 1
ATOM 4958 C CA . GLN B 1 263 ? 21.625 -2.857 13.977 1 93.5 263 GLN B CA 1
ATOM 4959 C C . GLN B 1 263 ? 21.375 -4.352 13.812 1 93.5 263 GLN B C 1
ATOM 4961 O O . GLN B 1 263 ? 21.766 -5.152 14.664 1 93.5 263 GLN B O 1
ATOM 4966 N N . PHE B 1 264 ? 20.656 -4.59 12.812 1 93.94 264 PHE B N 1
ATOM 4967 C CA . PHE B 1 264 ? 20.531 -5.988 12.422 1 93.94 264 PHE B CA 1
ATOM 4968 C C . PHE B 1 264 ? 21.75 -6.438 11.633 1 93.94 264 PHE B C 1
ATOM 4970 O O . PHE B 1 264 ? 22.281 -5.688 10.805 1 93.94 264 PHE B O 1
ATOM 4977 N N . LYS B 1 265 ? 22.172 -7.617 11.969 1 95.38 265 LYS B N 1
ATOM 4978 C CA . LYS B 1 265 ? 23.234 -8.195 11.172 1 95.38 265 LYS B CA 1
ATOM 4979 C C . LYS B 1 265 ? 22.719 -8.695 9.828 1 95.38 265 LYS B C 1
ATOM 4981 O O . LYS B 1 265 ? 21.766 -9.469 9.773 1 95.38 265 LYS B O 1
ATOM 4986 N N . ILE B 1 266 ? 23.25 -8.195 8.734 1 97.56 266 ILE B N 1
ATOM 4987 C CA . ILE B 1 266 ? 22.844 -8.617 7.402 1 97.56 266 ILE B CA 1
ATOM 4988 C C . ILE B 1 266 ? 24.078 -8.938 6.555 1 97.56 266 ILE B C 1
ATOM 4990 O O . ILE B 1 266 ? 25.172 -8.438 6.828 1 97.56 266 ILE B O 1
ATOM 4994 N N . LEU B 1 267 ? 23.938 -9.875 5.66 1 97.62 267 LEU B N 1
ATOM 4995 C CA . LEU B 1 267 ? 24.891 -10.086 4.578 1 97.62 267 LEU B CA 1
ATOM 4996 C C . LEU B 1 267 ? 24.438 -9.391 3.305 1 97.62 267 LEU B C 1
ATOM 4998 O O . LEU B 1 267 ? 23.25 -9.422 2.967 1 97.62 267 LEU B O 1
ATOM 5002 N N . ASP B 1 268 ? 25.344 -8.719 2.627 1 97.69 268 ASP B N 1
ATOM 5003 C CA . ASP B 1 268 ? 25.016 -7.852 1.498 1 97.69 268 ASP B CA 1
ATOM 5004 C C . ASP B 1 268 ? 25.938 -8.141 0.304 1 97.69 268 ASP B C 1
ATOM 5006 O O . ASP B 1 268 ? 27.156 -8.008 0.401 1 97.69 268 ASP B O 1
ATOM 5010 N N . ASN B 1 269 ? 25.359 -8.469 -0.803 1 97.19 269 ASN B N 1
ATOM 5011 C CA . ASN B 1 269 ? 26.188 -8.719 -1.97 1 97.19 269 ASN B CA 1
ATOM 5012 C C . ASN B 1 269 ? 26 -7.656 -3.043 1 97.19 269 ASN B C 1
ATOM 5014 O O . ASN B 1 269 ? 26.344 -7.863 -4.203 1 97.19 269 ASN B O 1
ATOM 5018 N N . GLY B 1 270 ? 25.312 -6.633 -2.732 1 97.75 270 GLY B N 1
ATOM 5019 C CA . GLY B 1 270 ? 25.188 -5.5 -3.633 1 97.75 270 GLY B CA 1
ATOM 5020 C C . GLY B 1 270 ? 23.859 -5.477 -4.367 1 97.75 270 GLY B C 1
ATOM 5021 O O . GLY B 1 270 ? 23.5 -4.473 -4.988 1 97.75 270 GLY B O 1
ATOM 5022 N N . PHE B 1 271 ? 23.078 -6.559 -4.348 1 98.62 271 PHE B N 1
ATOM 5023 C CA . PHE B 1 271 ? 21.781 -6.547 -5.004 1 98.62 271 PHE B CA 1
ATOM 5024 C C . PHE B 1 271 ? 20.781 -7.398 -4.238 1 98.62 271 PHE B C 1
ATOM 5026 O O . PHE B 1 271 ? 19.594 -7.426 -4.574 1 98.62 271 PHE B O 1
ATOM 5033 N N . MET B 1 272 ? 21.188 -8.07 -3.225 1 98.56 272 MET B N 1
ATOM 5034 C CA . MET B 1 272 ? 20.328 -8.883 -2.363 1 98.56 272 MET B CA 1
ATOM 5035 C C . MET B 1 272 ? 20.859 -8.898 -0.933 1 98.56 272 MET B C 1
ATOM 5037 O O . MET B 1 272 ? 22.062 -9.023 -0.713 1 98.56 272 MET B O 1
ATOM 5041 N N . LEU B 1 273 ? 19.984 -8.766 0.015 1 98.62 273 LEU B N 1
ATOM 504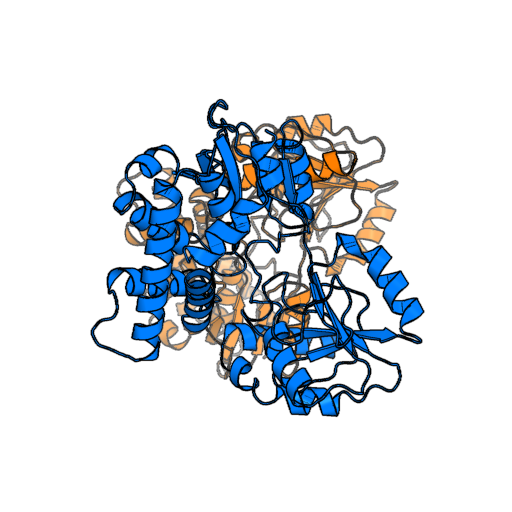2 C CA . LEU B 1 273 ? 20.328 -8.852 1.429 1 98.62 273 LEU B CA 1
ATOM 5043 C C . LEU B 1 273 ? 19.922 -10.203 2.006 1 98.62 273 LEU B C 1
ATOM 5045 O O . LEU B 1 273 ? 18.859 -10.727 1.675 1 98.62 273 LEU B O 1
ATOM 5049 N N . LEU B 1 274 ? 20.766 -10.781 2.748 1 98.62 274 LEU B N 1
ATOM 5050 C CA . LEU B 1 274 ? 20.453 -11.969 3.541 1 98.62 274 LEU B CA 1
ATOM 5051 C C . LEU B 1 274 ? 20.312 -11.609 5.016 1 98.62 274 LEU B C 1
ATOM 5053 O O . LEU B 1 274 ? 21.203 -10.984 5.594 1 98.62 274 LEU B O 1
ATOM 5057 N N . LYS B 1 275 ? 19.219 -11.977 5.551 1 98.56 275 LYS B N 1
ATOM 5058 C CA . LYS B 1 275 ? 18.953 -11.688 6.957 1 98.56 275 LYS B CA 1
ATOM 5059 C C . LYS B 1 275 ? 18.453 -12.93 7.691 1 98.56 275 LYS B C 1
ATOM 5061 O O . LYS B 1 275 ? 17.562 -13.625 7.215 1 98.56 275 LYS B O 1
ATOM 5066 N N . GLU B 1 276 ? 19.109 -13.258 8.844 1 98.38 276 GLU B N 1
ATOM 5067 C CA . GLU B 1 276 ? 18.562 -14.312 9.695 1 98.38 276 GLU B CA 1
ATOM 5068 C C . GLU B 1 276 ? 17.219 -13.906 10.289 1 98.38 276 GLU B C 1
ATOM 5070 O O . GLU B 1 276 ? 17.109 -12.867 10.945 1 98.38 276 GLU B O 1
ATOM 5075 N N . ASP B 1 277 ? 16.25 -14.648 9.953 1 98.31 277 ASP B N 1
ATOM 5076 C CA . ASP B 1 277 ? 14.898 -14.32 10.383 1 98.31 277 ASP B CA 1
ATOM 5077 C C . ASP B 1 277 ? 14.031 -15.57 10.469 1 98.31 277 ASP B C 1
ATOM 5079 O O . ASP B 1 277 ? 14.164 -16.484 9.648 1 98.31 277 ASP B O 1
ATOM 5083 N N . LYS B 1 278 ? 13.164 -15.641 11.453 1 96.62 278 LYS B N 1
ATOM 5084 C CA . LYS B 1 278 ? 12.266 -16.781 11.617 1 96.62 278 LYS B CA 1
ATOM 5085 C C . LYS B 1 278 ? 11.055 -16.656 10.695 1 96.62 278 LYS B C 1
ATOM 5087 O O . LYS B 1 278 ? 10.352 -17.641 10.453 1 96.62 278 LYS B O 1
ATOM 5092 N N . GLY B 1 279 ? 10.797 -15.469 10.188 1 97 279 GLY B N 1
ATOM 5093 C CA . GLY B 1 279 ? 9.664 -15.25 9.305 1 97 279 GLY B CA 1
ATOM 5094 C C . GLY B 1 279 ? 9.828 -15.93 7.953 1 97 279 GLY B C 1
ATOM 5095 O O . GLY B 1 279 ? 10.945 -16.25 7.547 1 97 279 GLY B O 1
ATOM 5096 N N . LEU B 1 280 ? 8.68 -16.125 7.238 1 97.31 280 LEU B N 1
ATOM 5097 C CA . LEU B 1 280 ? 8.703 -16.781 5.93 1 97.31 280 LEU B CA 1
ATOM 5098 C C . LEU B 1 280 ? 8.578 -15.75 4.812 1 97.31 280 LEU B C 1
ATOM 5100 O O . LEU B 1 280 ? 8.961 -16.016 3.67 1 97.31 280 LEU B O 1
ATOM 5104 N N . THR B 1 281 ? 7.992 -14.617 5.094 1 96.75 281 THR B N 1
ATOM 5105 C CA . THR B 1 281 ? 7.789 -13.562 4.105 1 96.75 281 THR B CA 1
ATOM 5106 C C . THR B 1 281 ? 8.891 -12.516 4.199 1 96.75 281 THR B C 1
ATOM 5108 O O . THR B 1 281 ? 8.969 -11.773 5.184 1 96.75 281 THR B O 1
ATOM 5111 N N . SER B 1 282 ? 9.719 -12.484 3.268 1 98.06 282 SER B N 1
ATOM 5112 C CA . SER B 1 282 ? 10.773 -11.477 3.25 1 98.06 282 SER B CA 1
ATOM 5113 C C . SER B 1 282 ? 10.422 -10.328 2.309 1 98.06 282 SER B C 1
ATOM 5115 O O . SER B 1 282 ? 9.703 -10.523 1.326 1 98.06 282 SER B O 1
ATOM 5117 N N . PRO B 1 283 ? 10.883 -9.133 2.578 1 97.38 283 PRO B N 1
ATOM 5118 C CA . PRO B 1 283 ? 10.641 -8.008 1.672 1 97.38 283 PRO B CA 1
ATOM 5119 C C . PRO B 1 283 ? 11.398 -8.141 0.351 1 97.38 283 PRO B C 1
ATOM 5121 O O . PRO B 1 283 ? 12.297 -8.984 0.232 1 97.38 283 PRO B O 1
ATOM 5124 N N . ILE B 1 284 ? 11.047 -7.324 -0.609 1 98 284 ILE B N 1
ATOM 5125 C CA . ILE B 1 284 ? 11.719 -7.285 -1.903 1 98 284 ILE B CA 1
ATOM 5126 C C . ILE B 1 284 ? 13.211 -7.047 -1.701 1 98 284 ILE B C 1
ATOM 5128 O O . ILE B 1 284 ? 13.609 -6.199 -0.9 1 98 284 ILE B O 1
ATOM 5132 N N . SER B 1 285 ? 14.039 -7.809 -2.33 1 98.69 285 SER B N 1
ATOM 5133 C CA . SER B 1 285 ? 15.5 -7.723 -2.357 1 98.69 285 SER B CA 1
ATOM 5134 C C . SER B 1 285 ? 16.109 -8.328 -1.097 1 98.69 285 SER B C 1
ATOM 5136 O O . SER B 1 285 ? 17.328 -8.266 -0.899 1 98.69 285 SER B O 1
ATOM 5138 N N . VAL B 1 286 ? 15.281 -8.867 -0.231 1 98.75 286 VAL B N 1
ATOM 5139 C CA . VAL B 1 286 ? 15.766 -9.508 0.989 1 98.75 286 VAL B CA 1
ATOM 5140 C C . VAL B 1 286 ? 15.422 -10.992 0.961 1 98.75 286 VAL B C 1
ATOM 5142 O O . VAL B 1 286 ? 14.32 -11.375 0.556 1 98.75 286 VAL B O 1
ATOM 5145 N N . LEU B 1 287 ? 16.312 -11.758 1.285 1 98.75 287 LEU B N 1
ATOM 5146 C CA . LEU B 1 287 ? 16.141 -13.195 1.472 1 98.75 287 LEU B CA 1
ATOM 5147 C C . LEU B 1 287 ? 16.391 -13.586 2.922 1 98.75 287 LEU B C 1
ATOM 5149 O O . LEU B 1 287 ? 17.469 -13.305 3.467 1 98.75 287 LEU B O 1
ATOM 5153 N N . TYR B 1 288 ? 15.469 -14.211 3.559 1 98.81 288 TYR B N 1
ATOM 5154 C CA . TYR B 1 288 ? 15.641 -14.672 4.93 1 98.81 288 TYR B CA 1
ATOM 5155 C C . TYR B 1 288 ? 16.344 -16.031 4.969 1 98.81 288 TYR B C 1
ATOM 5157 O O . TYR B 1 288 ? 16.312 -16.781 3.996 1 98.81 288 TYR B O 1
ATOM 5165 N N . TYR B 1 289 ? 17 -16.297 6.07 1 98.62 289 TYR B N 1
ATOM 5166 C CA . TYR B 1 289 ? 17.516 -17.641 6.289 1 98.62 289 TYR B CA 1
ATOM 5167 C C . TYR B 1 289 ? 17.438 -18.016 7.762 1 98.62 289 TYR B C 1
ATOM 5169 O O . TYR B 1 289 ? 17.344 -17.156 8.633 1 98.62 289 TYR B O 1
ATOM 5177 N N . SER B 1 290 ? 17.359 -19.266 7.996 1 98.25 290 SER B N 1
ATOM 5178 C CA . SER B 1 290 ? 17.516 -19.875 9.312 1 98.25 290 SER B CA 1
ATOM 5179 C C . SER B 1 290 ? 18.422 -21.094 9.258 1 98.25 290 SER B C 1
ATOM 5181 O O . SER B 1 290 ? 18.531 -21.75 8.219 1 98.25 290 SER B O 1
ATOM 5183 N N . HIS B 1 291 ? 19.047 -21.359 10.375 1 97.88 291 HIS B N 1
ATOM 5184 C CA . HIS B 1 291 ? 19.875 -22.547 10.477 1 97.88 291 HIS B CA 1
ATOM 5185 C C . HIS B 1 291 ? 19.062 -23.75 10.961 1 97.88 291 HIS B C 1
ATOM 5187 O O . HIS B 1 291 ? 18.109 -23.578 11.719 1 97.88 291 HIS B O 1
ATOM 5193 N N . TYR B 1 292 ? 19.438 -24.844 10.422 1 97.31 292 TYR B N 1
ATOM 5194 C CA . TYR B 1 292 ? 18.859 -26.078 10.969 1 97.31 292 TYR B CA 1
ATOM 5195 C C . TYR B 1 292 ? 19.953 -27.031 11.438 1 97.31 292 TYR B C 1
ATOM 5197 O O . TYR B 1 292 ? 21.094 -26.969 10.945 1 97.31 292 TYR B O 1
ATOM 5205 N N . ASP B 1 293 ? 19.641 -27.891 12.43 1 95.25 293 ASP B N 1
ATOM 5206 C CA . ASP B 1 293 ? 20.609 -28.828 13.008 1 95.25 293 ASP B CA 1
ATOM 5207 C C . ASP B 1 293 ? 20.656 -30.125 12.211 1 95.25 293 ASP B C 1
ATOM 5209 O O . ASP B 1 293 ? 21.75 -30.609 11.875 1 95.25 293 ASP B O 1
ATOM 5213 N N . ASP B 1 294 ? 19.5 -30.734 11.984 1 93.75 294 ASP B N 1
ATOM 5214 C CA . ASP B 1 294 ? 19.391 -31.953 11.188 1 93.75 294 ASP B CA 1
ATOM 5215 C C . ASP B 1 294 ? 18.156 -31.906 10.281 1 93.75 294 ASP B C 1
ATOM 5217 O O . ASP B 1 294 ? 17.125 -31.328 10.648 1 93.75 294 ASP B O 1
ATOM 5221 N N . GLU B 1 295 ? 18.25 -32.5 9.203 1 89.62 295 GLU B N 1
ATOM 5222 C CA . GLU B 1 295 ? 17.234 -32.406 8.156 1 89.62 295 GLU B CA 1
ATOM 5223 C C . GLU B 1 295 ? 15.906 -33.031 8.625 1 89.62 295 GLU B C 1
ATOM 5225 O O . GLU B 1 295 ? 14.836 -32.531 8.25 1 89.62 295 GLU B O 1
ATOM 5230 N N . SER B 1 296 ? 16.016 -34.094 9.391 1 91.94 296 SER B N 1
ATOM 5231 C CA . SER B 1 296 ? 14.789 -34.75 9.875 1 91.94 296 SER B CA 1
ATOM 5232 C C . SER B 1 296 ? 13.961 -33.781 10.727 1 91.94 296 SER B C 1
ATOM 5234 O O . SER B 1 296 ? 12.742 -33.688 10.547 1 91.94 296 SER B O 1
ATOM 5236 N N . SER B 1 297 ? 14.641 -33.125 11.617 1 94.62 297 SER B N 1
ATOM 5237 C CA . SER B 1 297 ? 13.961 -32.156 12.461 1 94.62 297 SER B CA 1
ATOM 5238 C C . SER B 1 297 ? 13.398 -31 11.633 1 94.62 297 SER B C 1
ATOM 5240 O O . SER B 1 297 ? 12.305 -30.516 11.906 1 94.62 297 SER B O 1
ATOM 5242 N N . LEU B 1 298 ? 14.141 -30.578 10.656 1 94.75 298 LEU B N 1
ATOM 5243 C CA . LEU B 1 298 ? 13.688 -29.5 9.781 1 94.75 298 LEU B CA 1
ATOM 5244 C C . LEU B 1 298 ? 12.422 -29.906 9.031 1 94.75 298 LEU B C 1
ATOM 5246 O O . LEU B 1 298 ? 11.469 -29.141 8.953 1 94.75 298 LEU B O 1
ATOM 5250 N N . ARG B 1 299 ? 12.414 -31.047 8.5 1 91.44 299 ARG B N 1
ATOM 5251 C CA . ARG B 1 299 ? 11.266 -31.5 7.727 1 91.44 299 ARG B CA 1
ATOM 5252 C C . ARG B 1 299 ? 10.016 -31.594 8.594 1 91.44 299 ARG B C 1
ATOM 5254 O O . ARG B 1 299 ? 8.906 -31.312 8.125 1 91.44 299 ARG B O 1
ATOM 5261 N N . LYS B 1 300 ? 10.172 -31.984 9.859 1 93.88 300 LYS B N 1
ATOM 5262 C CA . LYS B 1 300 ? 9.055 -31.969 10.789 1 93.88 300 LYS B CA 1
ATOM 5263 C C . LYS B 1 300 ? 8.523 -30.547 11 1 93.88 300 LYS B C 1
ATOM 5265 O O . LYS B 1 300 ? 7.312 -30.328 11.016 1 93.88 300 LYS B O 1
ATOM 5270 N N . GLU B 1 301 ? 9.461 -29.672 11.125 1 94.56 301 GLU B N 1
ATOM 5271 C CA . GLU B 1 301 ? 9.086 -28.266 11.258 1 94.56 301 GLU B CA 1
ATOM 5272 C C . GLU B 1 301 ? 8.328 -27.781 10.031 1 94.56 301 GLU B C 1
ATOM 5274 O O . GLU B 1 301 ? 7.312 -27.078 10.156 1 94.56 301 GLU B O 1
ATOM 5279 N N . LEU B 1 302 ? 8.766 -28.109 8.891 1 93.75 302 LEU B N 1
ATOM 5280 C CA . LEU B 1 302 ? 8.172 -27.672 7.637 1 93.75 302 LEU B CA 1
ATOM 5281 C C . LEU B 1 302 ? 6.797 -28.312 7.438 1 93.75 302 LEU B C 1
ATOM 5283 O O . LEU B 1 302 ? 5.914 -27.719 6.82 1 93.75 302 LEU B O 1
ATOM 5287 N N . GLU B 1 303 ? 6.656 -29.516 7.965 1 92.25 303 GLU B N 1
ATOM 5288 C CA . GLU B 1 303 ? 5.336 -30.141 7.941 1 92.25 303 GLU B CA 1
ATOM 5289 C C . GLU B 1 303 ? 4.328 -29.328 8.75 1 92.25 303 GLU B C 1
ATOM 5291 O O . GLU B 1 303 ? 3.164 -29.203 8.352 1 92.25 303 GLU B O 1
ATOM 5296 N N . GLU B 1 304 ? 4.812 -28.797 9.852 1 94.25 304 GLU B N 1
ATOM 5297 C CA . GLU B 1 304 ? 3.957 -27.969 10.688 1 94.25 304 GLU B CA 1
ATOM 5298 C C . GLU B 1 304 ? 3.59 -26.672 9.977 1 94.25 304 GLU B C 1
ATOM 5300 O O . GLU B 1 304 ? 2.562 -26.047 10.273 1 94.25 304 GLU B O 1
ATOM 5305 N N . LEU B 1 305 ? 4.391 -26.281 9.008 1 93.75 305 LEU B N 1
ATOM 5306 C CA . LEU B 1 305 ? 4.188 -25.031 8.289 1 93.75 305 LEU B CA 1
ATOM 5307 C C . LEU B 1 305 ? 3.547 -25.281 6.93 1 93.75 305 LEU B C 1
ATOM 5309 O O . LEU B 1 305 ? 3.52 -24.391 6.078 1 93.75 305 LEU B O 1
ATOM 5313 N N . GLU B 1 306 ? 3.025 -26.391 6.734 1 91.81 306 GLU B N 1
ATOM 5314 C CA . GLU B 1 306 ? 2.547 -26.812 5.422 1 91.81 306 GLU B CA 1
ATOM 5315 C C . GLU B 1 306 ? 1.504 -25.844 4.871 1 91.81 306 GLU B C 1
ATOM 5317 O O . GLU B 1 306 ? 1.485 -25.562 3.674 1 91.81 306 GLU B O 1
ATOM 5322 N N . GLU B 1 307 ? 0.703 -25.281 5.754 1 92.62 307 GLU B N 1
ATOM 5323 C CA . GLU B 1 307 ? -0.374 -24.391 5.324 1 92.62 307 GLU B CA 1
ATOM 5324 C C . GLU B 1 307 ? 0.166 -23.016 4.93 1 92.62 307 GLU B C 1
ATOM 5326 O O . GLU B 1 307 ? -0.545 -22.219 4.316 1 92.62 307 GLU B O 1
ATOM 5331 N N . GLN B 1 308 ? 1.427 -22.75 5.18 1 95.12 308 GLN B N 1
ATOM 5332 C CA . GLN B 1 308 ? 2.025 -21.469 4.867 1 95.12 308 GLN B CA 1
ATOM 5333 C C . GLN B 1 308 ? 3.033 -21.578 3.727 1 95.12 308 GLN B C 1
ATOM 5335 O O . GLN B 1 308 ? 3.625 -20.578 3.307 1 95.12 308 GLN B O 1
ATOM 5340 N N . ILE B 1 309 ? 3.199 -22.797 3.252 1 95.06 309 ILE B N 1
ATOM 5341 C CA . ILE B 1 309 ? 4.242 -23.031 2.254 1 95.06 309 ILE B CA 1
ATOM 5342 C C . ILE B 1 309 ? 3.607 -23.438 0.93 1 95.06 309 ILE B C 1
ATOM 5344 O O . ILE B 1 309 ? 2.771 -24.344 0.896 1 95.06 309 ILE B O 1
ATOM 5348 N N . GLN B 1 310 ? 3.988 -22.703 -0.127 1 94.88 310 GLN B N 1
ATOM 5349 C CA . GLN B 1 310 ? 3.529 -23.031 -1.473 1 94.88 310 GLN B CA 1
ATOM 5350 C C . GLN B 1 310 ? 4.473 -24.031 -2.148 1 94.88 310 GLN B C 1
ATOM 5352 O O . GLN B 1 310 ? 4.027 -25.031 -2.699 1 94.88 310 GLN B O 1
ATOM 5357 N N . CYS B 1 311 ? 5.773 -23.703 -2.131 1 95.19 311 CYS B N 1
ATOM 5358 C CA . CYS B 1 311 ? 6.781 -24.578 -2.723 1 95.19 311 CYS B CA 1
ATOM 5359 C C . CYS B 1 311 ? 7.949 -24.781 -1.77 1 95.19 311 CYS B C 1
ATOM 5361 O O . CYS B 1 311 ? 8.297 -23.891 -0.998 1 95.19 311 CYS B O 1
ATOM 5363 N N . MET B 1 312 ? 8.484 -25.969 -1.818 1 95.81 312 MET B N 1
ATOM 5364 C CA . MET B 1 312 ? 9.742 -26.312 -1.15 1 95.81 312 MET B CA 1
ATOM 5365 C C . MET B 1 312 ? 10.773 -26.797 -2.154 1 95.81 312 MET B C 1
ATOM 5367 O O . MET B 1 312 ? 10.562 -27.812 -2.826 1 95.81 312 MET B O 1
ATOM 5371 N N . VAL B 1 313 ? 11.859 -26.031 -2.266 1 97.38 313 VAL B N 1
ATOM 5372 C CA . VAL B 1 313 ? 12.922 -26.391 -3.197 1 97.38 313 VAL B CA 1
ATOM 5373 C C . VAL B 1 313 ? 14.016 -27.172 -2.463 1 97.38 313 VAL B C 1
ATOM 5375 O O . VAL B 1 313 ? 14.492 -26.734 -1.41 1 97.38 313 VAL B O 1
ATOM 5378 N N . SER B 1 314 ? 14.359 -28.281 -2.934 1 93.88 314 SER B N 1
ATOM 5379 C CA . SER B 1 314 ? 15.422 -29.078 -2.34 1 93.88 314 SER B CA 1
ATOM 5380 C C . SER B 1 314 ? 16 -30.062 -3.354 1 93.88 314 SER B C 1
ATOM 5382 O O . SER B 1 314 ? 15.445 -30.25 -4.434 1 93.88 314 SER B O 1
ATOM 5384 N N . SER B 1 315 ? 17.172 -30.531 -3.029 1 86.69 315 SER B N 1
ATOM 5385 C CA . SER B 1 315 ? 17.797 -31.531 -3.883 1 86.69 315 SER B CA 1
ATOM 5386 C C . SER B 1 315 ? 17.125 -32.906 -3.699 1 86.69 315 SER B C 1
ATOM 5388 O O . SER B 1 315 ? 17.281 -33.781 -4.543 1 86.69 315 SER B O 1
ATOM 5390 N N . ALA B 1 316 ? 16.422 -32.938 -2.598 1 73.75 316 ALA B N 1
ATOM 5391 C CA . ALA B 1 316 ? 15.805 -34.219 -2.297 1 73.75 316 ALA B CA 1
ATOM 5392 C C . ALA B 1 316 ? 14.578 -34.469 -3.178 1 73.75 316 ALA B C 1
ATOM 5394 O O . ALA B 1 316 ? 13.969 -33.5 -3.666 1 73.75 316 ALA B O 1
ATOM 5395 N N . ALA B 1 317 ? 14.422 -35.656 -3.717 1 63.47 317 ALA B N 1
ATOM 5396 C CA . ALA B 1 317 ? 13.344 -36.062 -4.609 1 63.47 317 ALA B CA 1
ATOM 5397 C C . ALA B 1 317 ? 12.055 -36.312 -3.83 1 63.47 317 ALA B C 1
ATOM 5399 O O . ALA B 1 317 ? 11.492 -37.406 -3.906 1 63.47 317 ALA B O 1
ATOM 5400 N N . GLY B 1 318 ? 11.781 -35.375 -2.875 1 63.22 318 GLY B N 1
ATOM 5401 C CA . GLY B 1 318 ? 10.539 -35.719 -2.199 1 63.22 318 GLY B CA 1
ATOM 5402 C C . GLY B 1 318 ? 9.305 -35.25 -2.955 1 63.22 318 GLY B C 1
ATOM 5403 O O . GLY B 1 318 ? 9.414 -34.469 -3.9 1 63.22 318 GLY B O 1
ATOM 5404 N N . GLU B 1 319 ? 8.172 -35.875 -2.701 1 60.06 319 GLU B N 1
ATOM 5405 C CA . GLU B 1 319 ? 6.898 -35.719 -3.396 1 60.06 319 GLU B CA 1
ATOM 5406 C C . GLU B 1 319 ? 6.453 -34.25 -3.43 1 60.06 319 GLU B C 1
ATOM 5408 O O . GLU B 1 319 ? 5.898 -33.781 -4.43 1 60.06 319 GLU B O 1
ATOM 5413 N N . ASN B 1 320 ? 6.77 -33.406 -2.41 1 70.88 320 ASN B N 1
ATOM 5414 C CA . ASN B 1 320 ? 6.219 -32.062 -2.387 1 70.88 320 ASN B CA 1
ATOM 5415 C C . ASN B 1 320 ? 7.309 -31.016 -2.59 1 70.88 320 ASN B C 1
ATOM 5417 O O . ASN B 1 320 ? 7.18 -29.875 -2.123 1 70.88 320 ASN B O 1
ATOM 5421 N N . GLU B 1 321 ? 8.227 -31.578 -3.404 1 87.06 321 GLU B N 1
ATOM 5422 C CA . GLU B 1 321 ? 9.352 -30.656 -3.576 1 87.06 321 GLU B CA 1
ATOM 5423 C C . GLU B 1 321 ? 9.547 -30.297 -5.043 1 87.06 321 GLU B C 1
ATOM 5425 O O . GLU B 1 321 ? 9.18 -31.062 -5.934 1 87.06 321 GLU B O 1
ATOM 5430 N N . VAL B 1 322 ? 9.961 -29.141 -5.305 1 93.94 322 VAL B N 1
ATOM 5431 C CA . VAL B 1 322 ? 10.219 -28.578 -6.629 1 93.94 322 VAL B CA 1
ATOM 5432 C C . VAL B 1 322 ? 11.727 -28.484 -6.867 1 93.94 322 VAL B C 1
ATOM 5434 O O . VAL B 1 322 ? 12.484 -28.156 -5.957 1 93.94 322 VAL B O 1
ATOM 5437 N N . LYS B 1 323 ? 12.156 -28.828 -8.031 1 95.19 323 LYS B N 1
ATOM 5438 C CA . LYS B 1 323 ? 13.57 -28.734 -8.383 1 95.19 323 LYS B CA 1
ATOM 5439 C C . LYS B 1 323 ? 14.031 -27.281 -8.414 1 95.19 323 LYS B C 1
ATOM 5441 O O . LYS B 1 323 ? 13.227 -26.375 -8.656 1 95.19 323 LYS B O 1
ATOM 5446 N N . PHE B 1 324 ? 15.344 -27.094 -8.203 1 97.44 324 PHE B N 1
ATOM 5447 C CA . PHE B 1 324 ? 15.93 -25.766 -8.289 1 97.44 324 PHE B CA 1
ATOM 5448 C C . PHE B 1 324 ? 15.609 -25.125 -9.641 1 97.44 324 PHE B C 1
ATOM 5450 O O . PHE B 1 324 ? 15.773 -25.75 -10.688 1 97.44 324 PHE B O 1
ATOM 5457 N N . GLY B 1 325 ? 15.102 -23.953 -9.641 1 97.69 325 GLY B N 1
ATOM 5458 C CA . GLY B 1 325 ? 14.852 -23.188 -10.852 1 97.69 325 GLY B CA 1
ATOM 5459 C C . GLY B 1 325 ? 13.477 -23.422 -11.445 1 97.69 325 GLY B C 1
ATOM 5460 O O . GLY B 1 325 ? 13.125 -22.844 -12.477 1 97.69 325 GLY B O 1
ATOM 5461 N N . GLU B 1 326 ? 12.633 -24.156 -10.734 1 96.56 326 GLU B N 1
ATOM 5462 C CA . GLU B 1 326 ? 11.414 -24.609 -11.391 1 96.56 326 GLU B CA 1
ATOM 5463 C C . GLU B 1 326 ? 10.172 -24.078 -10.695 1 96.56 326 GLU B C 1
ATOM 5465 O O . GLU B 1 326 ? 9.047 -24.328 -11.133 1 96.56 326 GLU B O 1
ATOM 5470 N N . THR B 1 327 ? 10.359 -23.234 -9.656 1 97.38 327 THR B N 1
ATOM 5471 C CA . THR B 1 327 ? 9.203 -22.797 -8.875 1 97.38 327 THR B CA 1
ATOM 5472 C C . THR B 1 327 ? 8.273 -21.953 -9.734 1 97.38 327 THR B C 1
ATOM 5474 O O . THR B 1 327 ? 7.059 -21.938 -9.516 1 97.38 327 THR B O 1
ATOM 5477 N N . GLN B 1 328 ? 8.781 -21.234 -10.781 1 97.56 328 GLN B N 1
ATOM 5478 C CA . GLN B 1 328 ? 7.988 -20.281 -11.555 1 97.56 328 GLN B CA 1
ATOM 5479 C C . GLN B 1 328 ? 7.465 -20.922 -12.836 1 97.56 328 GLN B C 1
ATOM 5481 O O . GLN B 1 328 ? 7.066 -20.219 -13.773 1 97.56 328 GLN B O 1
ATOM 5486 N N . LYS B 1 329 ? 7.539 -22.203 -12.906 1 97.06 329 LYS B N 1
ATOM 5487 C CA . LYS B 1 329 ? 7.047 -22.969 -14.055 1 97.06 329 LYS B CA 1
ATOM 5488 C C . LYS B 1 329 ? 6.094 -24.078 -13.602 1 97.06 329 LYS B C 1
ATOM 5490 O O . LYS B 1 329 ? 6.301 -25.25 -13.922 1 97.06 329 LYS B O 1
ATOM 5495 N N . PRO B 1 330 ? 5.031 -23.703 -12.953 1 96.44 330 PRO B N 1
ATOM 5496 C CA . PRO B 1 330 ? 4.078 -24.719 -12.5 1 96.44 330 PRO B CA 1
ATOM 5497 C C . PRO B 1 330 ? 3.373 -25.422 -13.656 1 96.44 330 PRO B C 1
ATOM 5499 O O . PRO B 1 330 ? 3.141 -24.812 -14.703 1 96.44 330 PRO B O 1
ATOM 5502 N N . ASN B 1 331 ? 3.061 -26.656 -13.453 1 96.19 331 ASN B N 1
ATOM 5503 C CA . ASN B 1 331 ? 2.221 -27.422 -14.375 1 96.19 331 ASN B CA 1
ATOM 5504 C C . ASN B 1 331 ? 0.739 -27.141 -14.141 1 96.19 331 ASN B C 1
ATOM 5506 O O . ASN B 1 331 ? 0.375 -26.453 -13.188 1 96.19 331 ASN B O 1
ATOM 5510 N N . LEU B 1 332 ? -0.122 -27.641 -15.039 1 97.88 332 LEU B N 1
ATOM 5511 C CA . LEU B 1 332 ? -1.562 -27.406 -14.953 1 97.88 332 LEU B CA 1
ATOM 5512 C C . LEU B 1 332 ? -2.131 -28.031 -13.68 1 97.88 332 LEU B C 1
ATOM 5514 O O . LEU B 1 332 ? -3.105 -27.516 -13.125 1 97.88 332 LEU B O 1
ATOM 5518 N N . ASN B 1 333 ? -1.488 -29.141 -13.219 1 96.31 333 ASN B N 1
ATOM 5519 C CA . ASN B 1 333 ? -2.014 -29.812 -12.039 1 96.31 333 ASN B CA 1
ATOM 5520 C C . ASN B 1 333 ? -1.335 -29.328 -10.766 1 96.31 333 ASN B C 1
ATOM 5522 O O . ASN B 1 333 ? -1.552 -29.891 -9.688 1 96.31 333 ASN B O 1
ATOM 5526 N N . ASP B 1 334 ? -0.482 -28.328 -10.797 1 95 334 ASP B N 1
ATOM 5527 C CA . ASP B 1 334 ? 0.079 -27.656 -9.625 1 95 334 ASP B CA 1
ATOM 5528 C C . ASP B 1 334 ? -0.859 -26.578 -9.117 1 95 334 ASP B C 1
ATOM 5530 O O . ASP B 1 334 ? -0.665 -25.391 -9.406 1 95 334 ASP B O 1
ATOM 5534 N N . TYR B 1 335 ? -1.762 -27.031 -8.273 1 95.88 335 TYR B N 1
ATOM 5535 C CA . TYR B 1 335 ? -2.807 -26.125 -7.812 1 95.88 335 TYR B CA 1
ATOM 5536 C C . TYR B 1 335 ? -2.297 -25.25 -6.684 1 95.88 335 TYR B C 1
ATOM 5538 O O . TYR B 1 335 ? -1.546 -25.703 -5.82 1 95.88 335 TYR B O 1
ATOM 5546 N N . ALA B 1 336 ? -2.721 -24.016 -6.734 1 94.31 336 ALA B N 1
ATOM 5547 C CA . ALA B 1 336 ? -2.418 -23.109 -5.625 1 94.31 336 ALA B CA 1
ATOM 5548 C C . ALA B 1 336 ? -2.906 -23.688 -4.301 1 94.31 336 ALA B C 1
ATOM 5550 O O . ALA B 1 336 ? -4.004 -24.25 -4.227 1 94.31 336 ALA B O 1
ATOM 5551 N N . ASP B 1 337 ? -2.094 -23.609 -3.277 1 93.12 337 ASP B N 1
ATOM 5552 C CA . ASP B 1 337 ? -2.371 -24.047 -1.917 1 93.12 337 ASP B CA 1
ATOM 5553 C C . ASP B 1 337 ? -2.59 -25.562 -1.87 1 93.12 337 ASP B C 1
ATOM 5555 O O . ASP B 1 337 ? -3.057 -26.094 -0.862 1 93.12 337 ASP B O 1
ATOM 5559 N N . GLY B 1 338 ? -2.385 -26.219 -2.943 1 92.44 338 GLY B N 1
ATOM 5560 C CA . GLY B 1 338 ? -2.594 -27.656 -3.016 1 92.44 338 GLY B CA 1
ATOM 5561 C C . GLY B 1 338 ? -4.059 -28.047 -3.094 1 92.44 338 GLY B C 1
ATOM 5562 O O . GLY B 1 338 ? -4.41 -29.203 -2.887 1 92.44 338 GLY B O 1
ATOM 5563 N N . ILE B 1 339 ? -4.898 -27.109 -3.348 1 96 339 ILE B N 1
ATOM 5564 C CA . ILE B 1 339 ? -6.332 -27.375 -3.451 1 96 339 ILE B CA 1
ATOM 5565 C C . ILE B 1 339 ? -6.719 -27.547 -4.918 1 96 339 ILE B C 1
ATOM 5567 O O . ILE B 1 339 ? -6.594 -26.609 -5.715 1 96 339 ILE B O 1
ATOM 5571 N N . ASP B 1 340 ? -7.219 -28.625 -5.25 1 97.88 340 ASP B N 1
ATOM 5572 C CA . ASP B 1 340 ? -7.594 -28.953 -6.625 1 97.88 340 ASP B CA 1
ATOM 5573 C C . ASP B 1 340 ? -8.828 -28.156 -7.059 1 97.88 340 ASP B C 1
ATOM 5575 O O . ASP B 1 340 ? -9.961 -28.609 -6.855 1 97.88 340 ASP B O 1
ATOM 5579 N N . THR B 1 341 ? -8.625 -27.062 -7.754 1 98.25 341 THR B N 1
ATOM 5580 C CA . THR B 1 341 ? -9.68 -26.156 -8.188 1 98.25 341 THR B CA 1
ATOM 5581 C C . THR B 1 341 ? -10.633 -26.844 -9.156 1 98.25 341 THR B C 1
ATOM 5583 O O . THR B 1 341 ? -11.844 -26.641 -9.086 1 98.25 341 THR B O 1
ATOM 5586 N N . MET B 1 342 ? -10.125 -27.688 -10.07 1 97.5 342 MET B N 1
ATOM 5587 C CA . MET B 1 342 ? -10.953 -28.391 -11.039 1 97.5 342 MET B CA 1
ATOM 5588 C C . MET B 1 342 ? -11.914 -29.344 -10.336 1 97.5 342 MET B C 1
ATOM 5590 O O . MET B 1 342 ? -13.109 -29.375 -10.641 1 97.5 342 MET B O 1
ATOM 5594 N N . GLN B 1 343 ? -11.375 -30.062 -9.398 1 97.31 343 GLN B N 1
ATOM 5595 C CA . GLN B 1 343 ? -12.227 -30.969 -8.641 1 97.31 343 GLN B CA 1
ATOM 5596 C C . GLN B 1 343 ? -13.312 -30.219 -7.879 1 97.31 343 GLN B C 1
ATOM 5598 O O . GLN B 1 343 ? -14.469 -30.641 -7.848 1 97.31 343 GLN B O 1
ATOM 5603 N N . PHE B 1 344 ? -12.961 -29.141 -7.281 1 98.06 344 PHE B N 1
ATOM 5604 C CA . PHE B 1 344 ? -13.906 -28.281 -6.566 1 98.06 344 PHE B CA 1
ATOM 5605 C C . PHE B 1 344 ? -15.055 -27.859 -7.48 1 98.06 344 PHE B C 1
ATOM 5607 O O . PHE B 1 344 ? -16.219 -27.984 -7.113 1 98.06 344 PHE B O 1
ATOM 5614 N N . LEU B 1 345 ? -14.711 -27.438 -8.641 1 97.31 345 LEU B N 1
ATOM 5615 C CA . LEU B 1 345 ? -15.688 -26.906 -9.578 1 97.31 345 LEU B CA 1
ATOM 5616 C C . LEU B 1 345 ? -16.594 -28.016 -10.102 1 97.31 345 LEU B C 1
ATOM 5618 O O . LEU B 1 345 ? -17.797 -27.781 -10.328 1 97.31 345 LEU B O 1
ATOM 5622 N N . LEU B 1 346 ? -16.094 -29.203 -10.312 1 95.75 346 LEU B N 1
ATOM 5623 C CA . LEU B 1 346 ? -16.844 -30.312 -10.875 1 95.75 346 LEU B CA 1
ATOM 5624 C C . LEU B 1 346 ? -17.797 -30.906 -9.844 1 95.75 346 LEU B C 1
ATOM 5626 O O . LEU B 1 346 ? -18.734 -31.641 -10.188 1 95.75 346 LEU B O 1
ATOM 5630 N N . GLN B 1 347 ? -17.547 -30.578 -8.562 1 94.06 347 GLN B N 1
ATOM 5631 C CA . GLN B 1 347 ? -18.359 -31.125 -7.484 1 94.06 347 GLN B CA 1
ATOM 5632 C C . GLN B 1 347 ? -19.469 -30.172 -7.074 1 94.06 347 GLN B C 1
ATOM 5634 O O . GLN B 1 347 ? -20.266 -30.469 -6.184 1 94.06 347 GLN B O 1
ATOM 5639 N N . LEU B 1 348 ? -19.516 -29.094 -7.707 1 93.81 348 LEU B N 1
ATOM 5640 C CA . LEU B 1 348 ? -20.516 -28.094 -7.344 1 93.81 348 LEU B CA 1
ATOM 5641 C C . LEU B 1 348 ? -21.906 -28.531 -7.781 1 93.81 348 LEU B C 1
ATOM 5643 O O . LEU B 1 348 ? -22.062 -29.203 -8.805 1 93.81 348 LEU B O 1
#

Nearest PDB structures (foldseek):
  2h5g-assembly2_B  TM=5.057E-01  e=4.723E-08  Homo sapiens
  2h5g-assembly1_A-2  TM=4.970E-01  e=5.306E-08  Homo sapiens
  7f5t-assembly1_B  TM=4.357E-01  e=1.973E-08  Drosophila melanogaster
  7wxf-assembly1_A  TM=4.290E-01  e=4.069E-07  Drosophila melanogaster
  7f5v-assembly1_A  TM=4.610E-01  e=2.257E-05  Drosophila melanogaster

InterPro domains:
  IPR008670 Long-chain-fatty-acyl-CoA reductase, LuxC [PF05893] (65-224)
  IPR016161 Aldehyde/histidinol dehydrogenase [SSF53720] (89-252)

Organism: Allomuricauda ruestringensis (strain DSM 13258 / CIP 107369 / LMG 19739 / B1) (NCBI:txid886377)

pLDDT: mean 95.14, std 6.5, range [45.06, 98.88]

Secondary structure (DSSP, 8-state):
--S-HHHHHHHHHHHHHHHHHHHHHHHT-TT--HHHHHHHHHHHHH-TT--HHHHHHHHHHHHHH-SHHHHHHHHTT----TTSPPPEEEEE---SSTTTTHHHHHHHHHTT-EEEEE--GGG-SHHHHHHHHHHHH-GGGGGTEEEESS---S-SEEEEE--HHHHHHHHHHHTTSSEEEE---EEEEE--S---HHHHHHHHHHHHGGGG-STTSEEEEEEETT--HHHHHHHHGGGGGGGGSHHHHHHHHHHHHHHHHTT--EEE-SS-EEEE-S-S-PPTTEEEEEEES-HHHHHHHHHHTGGGEEEEE-SS--TTEE-TT-TT---TT--GGG--HHHHHHT-/--S-HHHHHHHHHHHHHHHHHHHHHHHT-TT--HHHHHHHHHHHHH-TT--HHHHHHHHHHHHHH-SHHHHHHHHTT----TTSPPPEEEEE---SSTTTTHHHHHHHHHTT-EEEEE--GGG-SHHHHHHHHHHHH-GGGGGTEEEESS---S-SEEEEE--HHHHHHHHHHHTTSSEEEE---EEEEE--S---HHHHHHHHHHHHGGGG-STTSEEEEEEETT--HHHHHHHHGGGGGGGGSHHHHHHHHHHHHHHHHTT--EEE-SS-EEEE-S-S-PPTTEEEEEEES-HHHHHHHHHHTGGGEEEEE-SS--TTEE-TT-TT---TT--GGG--HHHHHHT-

Radius of gyration: 28.91 Å; Cα contacts (8 Å, |Δi|>4): 1185; chains: 2; bounding box: 56×80×74 Å